Protein AF-A0A507SPJ8-F1 (afdb_monomer_lite)

Sequence (448 aa):
MILKEKIEFVKNKLLKPKVGVNFFTFVLSMFLAIINIVAIIGETIEPGSFAIQKQIRTQRDNEIIITFLWVTLTILVMWCLNSVANIMINKLFKHNFFRALRWAKIKAFTIFCFDWIVALSKKVNQIDTKELNIIRNLSSSKNLVLQGSKAIAFKYKDFYREPNDIDFIALKSTLEQFDVKKLEIEIDYEDEWSLKGHKSNLSIEILKSKLIPQKYVASVIRRDDEGFNVPNKHWMLAMKLHQLLTLYQLHKQGKNIEAKLNNNLIDLAFLLSKFNLWCSKKSLKYFMTLSVSNMFVSYALNSKLFDDFEEVDEFIAFLSQKVDKIGFIDELKSFFEISLQKILNEPLVVKLHKNINKIVENKEKIETLYTESSTADEKNIRGLKRLFSSEQELHNFENKHYLKEIQSLKNFNFINAFCFENTQNSIDIREILMWELIKNMEVSYENQ

Secondary structure (DSSP, 8-state):
--HHHHHHHIIIII--S-HHHHHHHHHHHHHHHHHHHHHHHHHHS--SS-TTSTTSS-HHHHHHHHHHHHHHHHHHHHHHHHHHHHHHHHHHHHH-HHHHHHHHHHHHHHTT-HHHHHHHH--S----HHHHHHHHHHHHHTTEEEEHHHHHHHH-TT-SS---EEEEEESSSSPPP--GGGGT-EEEEE-SS-EEEEETTEEEEEEEEEE--GGGEEEE--TTS--EEEE-HHHHHHHHHHHHHHHHHHHHTT---HHHHHHHHHHHHHHHHT-SS--HHHHHHHHHHHHHHHHHHHHHHT-PPP--GGGHHHHHHHHHHHHHHH-S-THHHHHIIIIIHHHHT-HHHHHHHHHHHHHHHTHHHHHHHHHHH---S---SSSSEEE-SSHHHHHHHHHHHHHHHHHHGGG-TTTTT-----BTTEEEHHHHHHHHHHHHHHHTTTT-

Foldseek 3Di:
DFPVVLLVCCVPPQADPCLVVLVVQLVVLVVVLVVLVVVLVVLPDDDPPPPDPVPPDDPVNSVVVNVVSVVSSVLSVLSNLLSVLSNQLNVQQLAFVLLNLVSVLSNCVSVVVVVSNCVSQDFQDDDDPLNVVLQLCCFVQWQKAWADVVLVCLQDRRDRHYDQETEIEHQALDTDDDDVVVSCWAWPDDFQQKTWTDDVSHTYIYGSLFYDFPVQWDWDDDVPDRTGIYGDLLLNLLVLLQVLLVLVVCVVVVHDCLVVLLVSLSSNSNSVSVDPDDDLVSSLLSNLLNLLSVLSVCLLVLHAGRQVLVCLVVSLVVSCVSSVVVRRNNNVNVCSVPRVNVSSPPPVNNLLRVLSNVCSVCSVVLLVLLVVLAPDPDQDPRHQKGFHPFLVSVVCSCVVPQVVLVVCQVVDPSLVSHDHDADSGMDGVSVVVSSSSSVSVVVVVVVD

Organism: NCBI:txid458208

Radius of gyration: 28.68 Å; chains: 1; bounding box: 82×52×76 Å

Structure (mmCIF, N/CA/C/O backbone):
data_AF-A0A507SPJ8-F1
#
_entry.id   AF-A0A507SPJ8-F1
#
loop_
_atom_site.group_PDB
_atom_site.id
_atom_site.type_symbol
_atom_site.label_atom_id
_atom_site.label_alt_id
_atom_site.label_comp_id
_atom_site.label_asym_id
_atom_site.label_entity_id
_atom_site.label_seq_id
_atom_site.pdbx_PDB_ins_code
_atom_site.Cartn_x
_atom_site.Cartn_y
_atom_site.Cartn_z
_atom_site.occupancy
_atom_site.B_iso_or_equiv
_atom_site.auth_seq_id
_atom_site.auth_comp_id
_atom_site.auth_asym_id
_atom_site.auth_atom_id
_atom_site.pdbx_PDB_model_num
ATOM 1 N N . MET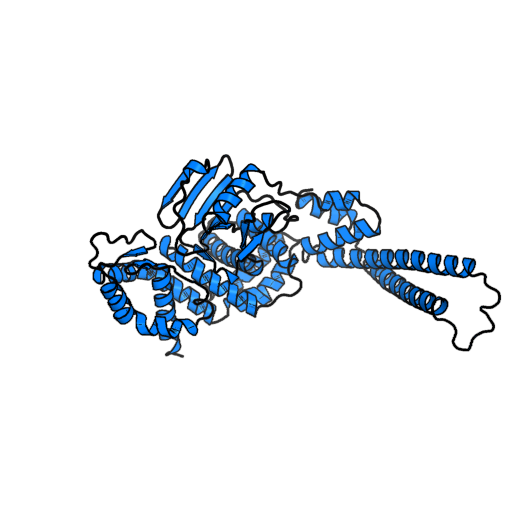 A 1 1 ? -2.658 2.578 -25.283 1.00 86.06 1 MET A N 1
ATOM 2 C CA . MET A 1 1 ? -2.569 1.128 -25.163 1.00 86.06 1 MET A CA 1
ATOM 3 C C . MET A 1 1 ? -2.989 0.737 -23.759 1.00 86.06 1 MET A C 1
ATOM 5 O O . MET A 1 1 ? -2.545 1.419 -22.833 1.00 86.06 1 MET A O 1
ATOM 9 N N . ILE A 1 2 ? -3.818 -0.291 -23.587 1.00 89.56 2 ILE A N 1
ATOM 10 C CA . ILE A 1 2 ? -4.058 -0.918 -22.270 1.00 89.56 2 ILE A CA 1
ATOM 11 C C . ILE A 1 2 ? -2.875 -1.821 -21.883 1.00 89.56 2 ILE A C 1
ATOM 13 O O . ILE A 1 2 ? -1.977 -2.039 -22.697 1.00 89.56 2 ILE A O 1
ATOM 17 N N . LEU A 1 3 ? -2.823 -2.338 -20.647 1.00 92.06 3 LEU A N 1
ATOM 18 C CA . LEU A 1 3 ? -1.673 -3.129 -20.177 1.00 92.06 3 LEU A CA 1
ATOM 19 C C . LEU A 1 3 ? -1.342 -4.311 -21.105 1.00 92.06 3 LEU A C 1
ATOM 21 O O . LEU A 1 3 ? -0.183 -4.463 -21.485 1.00 92.06 3 LEU A O 1
ATOM 25 N N . LYS A 1 4 ? -2.349 -5.095 -21.512 1.00 93.31 4 LYS A N 1
ATOM 26 C CA . LYS A 1 4 ? -2.171 -6.252 -22.406 1.00 93.31 4 LYS A CA 1
ATOM 27 C C . LYS A 1 4 ? -1.491 -5.861 -23.722 1.00 93.31 4 LYS A C 1
ATOM 29 O O . LYS A 1 4 ? -0.477 -6.444 -24.089 1.00 93.31 4 LYS A O 1
ATOM 34 N N . GLU A 1 5 ? -1.977 -4.801 -24.363 1.00 94.31 5 GLU A N 1
ATOM 35 C CA . GLU A 1 5 ? -1.398 -4.268 -25.601 1.00 94.31 5 GLU A CA 1
ATOM 36 C C . GLU A 1 5 ? 0.042 -3.778 -25.402 1.00 94.31 5 GLU A C 1
ATOM 38 O O . GLU A 1 5 ? 0.893 -3.988 -26.262 1.00 94.31 5 GLU A O 1
ATOM 43 N N . LYS A 1 6 ? 0.354 -3.148 -24.257 1.00 94.81 6 LYS A N 1
ATOM 44 C CA . LYS A 1 6 ? 1.733 -2.730 -23.945 1.00 94.81 6 LYS A CA 1
ATOM 45 C C . LYS A 1 6 ? 2.656 -3.941 -23.802 1.00 94.81 6 LYS A C 1
ATOM 47 O O . LYS A 1 6 ? 3.786 -3.893 -24.285 1.00 94.81 6 LYS A O 1
ATOM 52 N N . ILE A 1 7 ? 2.196 -5.006 -23.143 1.00 95.38 7 ILE A N 1
ATOM 53 C CA . ILE A 1 7 ? 2.960 -6.250 -22.973 1.00 95.38 7 ILE A CA 1
ATOM 54 C C . ILE A 1 7 ? 3.245 -6.876 -24.337 1.00 95.38 7 ILE A C 1
ATOM 56 O O . ILE A 1 7 ? 4.405 -7.150 -24.649 1.00 95.38 7 ILE A O 1
ATOM 60 N N . GLU A 1 8 ? 2.216 -7.042 -25.168 1.00 95.75 8 GLU A N 1
ATOM 61 C CA . GLU A 1 8 ? 2.344 -7.593 -26.521 1.00 95.75 8 GLU A CA 1
ATOM 62 C C . GLU A 1 8 ? 3.257 -6.734 -27.401 1.00 95.75 8 GLU A C 1
ATOM 64 O O . GLU A 1 8 ? 4.135 -7.265 -28.081 1.00 95.75 8 GLU A O 1
ATOM 69 N N . PHE A 1 9 ? 3.135 -5.405 -27.330 1.00 95.50 9 PHE A N 1
ATOM 70 C CA . PHE A 1 9 ? 4.003 -4.488 -28.063 1.00 95.50 9 PHE A CA 1
ATOM 71 C C . PHE A 1 9 ? 5.476 -4.679 -27.691 1.00 95.50 9 PHE A C 1
ATOM 73 O O . PHE A 1 9 ? 6.321 -4.870 -28.567 1.00 95.50 9 PHE A O 1
ATOM 80 N N . VAL A 1 10 ? 5.806 -4.656 -26.394 1.00 94.56 10 VAL A N 1
ATOM 81 C CA . VAL A 1 10 ? 7.193 -4.823 -25.935 1.00 94.56 10 VAL A CA 1
ATOM 82 C C . VAL A 1 10 ? 7.711 -6.214 -26.304 1.00 94.56 10 VAL A C 1
ATOM 84 O O . VAL A 1 10 ? 8.830 -6.323 -26.807 1.00 94.56 10 VAL A O 1
ATOM 87 N N . LYS A 1 11 ? 6.892 -7.258 -26.125 1.00 93.75 11 LYS A N 1
ATOM 88 C CA . LYS A 1 11 ? 7.235 -8.644 -26.468 1.00 93.75 11 LYS A CA 1
ATOM 89 C C . LYS A 1 11 ? 7.557 -8.803 -27.955 1.00 93.75 11 LYS A C 1
ATOM 91 O O . LYS A 1 11 ? 8.573 -9.401 -28.286 1.00 93.75 11 LYS A O 1
ATOM 96 N N . ASN A 1 12 ? 6.731 -8.239 -28.833 1.00 92.44 12 ASN A N 1
ATOM 97 C CA . ASN A 1 12 ? 6.831 -8.460 -30.277 1.00 92.44 12 ASN A CA 1
ATOM 98 C C . ASN A 1 12 ? 7.827 -7.514 -30.964 1.00 92.44 12 ASN A C 1
ATOM 100 O O . ASN A 1 12 ? 8.450 -7.892 -31.952 1.00 92.44 12 ASN A O 1
ATOM 104 N N . LYS A 1 13 ? 7.969 -6.272 -30.481 1.00 90.75 13 LYS A N 1
ATOM 105 C CA . LYS A 1 13 ? 8.785 -5.239 -31.147 1.00 90.75 13 LYS A CA 1
ATOM 106 C C . LYS A 1 13 ? 10.133 -4.992 -30.479 1.00 90.75 13 LYS A C 1
ATOM 108 O O . LYS A 1 13 ? 11.077 -4.578 -31.153 1.00 90.75 13 LYS A O 1
ATOM 113 N N . LEU A 1 14 ? 10.242 -5.181 -29.161 1.00 90.25 14 LEU A N 1
ATOM 114 C CA . LEU A 1 14 ? 11.405 -4.713 -28.400 1.00 90.25 14 LEU A CA 1
ATOM 115 C C . LEU A 1 14 ? 12.231 -5.828 -27.768 1.00 90.25 14 LEU A C 1
ATOM 117 O O . LEU A 1 14 ? 13.440 -5.629 -27.622 1.00 90.25 14 LEU A O 1
ATOM 121 N N . LEU A 1 15 ? 11.612 -6.955 -27.420 1.00 87.44 15 LEU A N 1
ATOM 122 C CA . LEU A 1 15 ? 12.297 -8.127 -26.891 1.00 87.44 15 LEU A CA 1
ATOM 123 C C . LEU A 1 15 ? 13.154 -8.754 -28.001 1.00 87.44 15 LEU A C 1
ATOM 125 O O . LEU A 1 15 ? 12.671 -9.010 -29.102 1.00 87.44 15 LEU A O 1
ATOM 129 N N . LYS A 1 16 ? 14.447 -8.960 -27.739 1.00 79.56 16 LYS A N 1
ATOM 130 C CA . LYS A 1 16 ? 15.393 -9.498 -28.729 1.00 79.56 16 LYS A CA 1
ATOM 131 C C . LYS A 1 16 ? 16.274 -10.559 -28.065 1.00 79.56 16 LYS A C 1
ATOM 133 O O . LYS A 1 16 ? 17.022 -10.198 -27.160 1.00 79.56 16 LYS A O 1
ATOM 138 N N . PRO A 1 17 ? 16.271 -11.818 -28.541 1.00 65.38 17 PRO A N 1
ATOM 139 C CA . PRO A 1 17 ? 16.929 -12.933 -27.852 1.00 65.38 17 PRO A CA 1
ATOM 140 C C . PRO A 1 17 ? 18.465 -12.849 -27.847 1.00 65.38 17 PRO A C 1
ATOM 142 O O . PRO A 1 17 ? 19.113 -13.407 -26.967 1.00 65.38 17 PRO A O 1
ATOM 145 N N . LYS A 1 18 ? 19.081 -12.125 -28.792 1.00 70.81 18 LYS A N 1
ATOM 146 C CA . LYS A 1 18 ? 20.546 -12.004 -28.899 1.00 70.81 18 LYS A CA 1
ATOM 147 C C . LYS A 1 18 ? 21.103 -10.929 -27.952 1.00 70.81 18 LYS A C 1
ATOM 149 O O . LYS A 1 18 ? 21.494 -9.846 -28.387 1.00 70.81 18 LYS A O 1
ATOM 154 N N . VAL A 1 19 ? 21.137 -11.214 -26.649 1.00 74.81 19 VAL A N 1
ATOM 155 C CA . VAL A 1 19 ? 21.650 -10.281 -25.621 1.00 74.81 19 VAL A CA 1
ATOM 156 C C . VAL A 1 19 ? 23.159 -10.028 -25.771 1.00 74.81 19 VAL A C 1
ATOM 158 O O . VAL A 1 19 ? 23.591 -8.893 -25.593 1.00 74.81 19 VAL A O 1
ATOM 161 N N . GLY A 1 20 ? 23.943 -11.032 -26.190 1.00 83.94 20 GLY A N 1
ATOM 162 C CA . GLY A 1 20 ? 25.406 -10.923 -26.320 1.00 83.94 20 GLY A CA 1
ATOM 163 C C . GLY A 1 20 ? 25.875 -9.821 -27.277 1.00 83.94 20 GLY A C 1
ATOM 164 O O . GLY A 1 20 ? 26.785 -9.068 -26.947 1.00 83.94 20 GLY A O 1
ATOM 165 N N . VAL A 1 21 ? 25.189 -9.643 -28.413 1.00 85.81 21 VAL A N 1
ATOM 166 C CA . VAL A 1 21 ? 25.492 -8.553 -29.359 1.00 85.81 21 VAL A CA 1
ATOM 167 C C . VAL A 1 21 ? 25.260 -7.190 -28.710 1.00 85.81 21 VAL A C 1
ATOM 169 O O . VAL A 1 21 ? 26.090 -6.302 -28.848 1.00 85.81 21 VAL A O 1
ATOM 172 N N . ASN A 1 22 ? 24.170 -7.033 -27.951 1.00 86.38 22 ASN A N 1
ATOM 173 C CA . ASN A 1 22 ? 23.877 -5.770 -27.270 1.00 86.38 22 ASN A CA 1
ATOM 174 C C . ASN A 1 22 ? 24.891 -5.461 -26.158 1.00 86.38 22 ASN A C 1
ATOM 176 O O . ASN A 1 22 ? 25.166 -4.296 -25.889 1.00 86.38 22 ASN A O 1
ATOM 180 N N . PHE A 1 23 ? 25.450 -6.487 -25.509 1.00 90.50 23 PHE A N 1
ATOM 181 C CA . PHE A 1 23 ? 26.514 -6.299 -24.525 1.00 90.50 23 PHE A CA 1
ATOM 182 C C . PHE A 1 23 ? 27.815 -5.840 -25.191 1.00 90.50 23 PHE A C 1
ATOM 184 O O . PHE A 1 23 ? 28.421 -4.871 -24.745 1.00 90.50 23 PHE A O 1
ATOM 191 N N . PHE A 1 24 ? 28.198 -6.465 -26.308 1.00 92.88 24 PHE A N 1
ATOM 192 C CA . PHE A 1 24 ? 29.350 -6.024 -27.092 1.00 92.88 24 PHE A CA 1
ATOM 193 C C . PHE A 1 24 ? 29.188 -4.579 -27.589 1.00 92.88 24 PHE A C 1
ATOM 195 O O . PHE A 1 24 ? 30.085 -3.762 -27.393 1.00 92.88 24 PHE A O 1
ATOM 202 N N . THR A 1 25 ? 28.031 -4.223 -28.165 1.00 91.19 25 THR A N 1
ATOM 203 C CA . THR A 1 25 ? 27.786 -2.850 -28.640 1.00 91.19 25 THR A CA 1
ATOM 204 C C . THR A 1 25 ? 27.758 -1.837 -27.500 1.00 91.19 25 THR A C 1
ATOM 206 O O . THR A 1 25 ? 28.208 -0.707 -27.680 1.00 91.19 25 THR A O 1
ATOM 209 N N . PHE A 1 26 ? 27.276 -2.224 -26.317 1.00 93.38 26 PHE A N 1
ATOM 210 C CA . PHE A 1 26 ? 27.367 -1.401 -25.113 1.00 93.38 26 PHE A CA 1
ATOM 211 C C . PHE A 1 26 ? 28.826 -1.110 -24.734 1.00 93.38 26 PHE A C 1
ATOM 213 O O . PHE A 1 26 ? 29.193 0.056 -24.615 1.00 93.38 26 PHE A O 1
ATOM 220 N N . VAL A 1 27 ? 29.666 -2.143 -24.610 1.00 95.00 27 VAL A N 1
ATOM 221 C CA . VAL A 1 27 ? 31.086 -1.977 -24.255 1.00 95.00 27 VAL A CA 1
ATOM 222 C C . VAL A 1 27 ? 31.818 -1.138 -25.305 1.00 95.00 27 VAL A C 1
ATOM 224 O O . VAL A 1 27 ? 32.526 -0.196 -24.955 1.00 95.00 27 VAL A O 1
ATOM 227 N N . LEU A 1 28 ? 31.597 -1.424 -26.591 1.00 96.12 28 LEU A N 1
ATOM 228 C CA . LEU A 1 28 ? 32.230 -0.700 -27.693 1.00 96.12 28 LEU A CA 1
ATOM 229 C C . LEU A 1 28 ? 31.824 0.781 -27.723 1.00 96.12 28 LEU A C 1
ATOM 231 O O . LEU A 1 28 ? 32.686 1.652 -27.799 1.00 96.12 28 LEU A O 1
ATOM 235 N N . SER A 1 29 ? 30.525 1.081 -27.637 1.00 95.00 29 SER A N 1
ATOM 236 C CA . SER A 1 29 ? 30.037 2.469 -27.647 1.00 95.00 29 SER A CA 1
ATOM 237 C C . SER A 1 29 ? 30.519 3.265 -26.435 1.00 95.00 29 SER A C 1
ATOM 239 O O . SER A 1 29 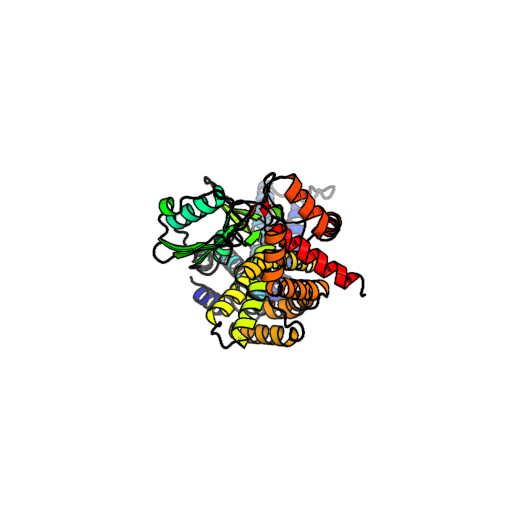? 30.878 4.432 -26.580 1.00 95.00 29 SER A O 1
ATOM 241 N N . MET A 1 30 ? 30.597 2.638 -25.257 1.00 95.31 30 MET A N 1
ATOM 242 C CA . MET A 1 30 ? 31.160 3.259 -24.057 1.00 95.31 30 MET A CA 1
ATOM 243 C C . MET A 1 30 ? 32.654 3.560 -24.222 1.00 95.31 30 MET A C 1
ATOM 245 O O . MET A 1 30 ? 33.086 4.668 -23.918 1.00 95.31 30 MET A O 1
ATOM 249 N N . PHE A 1 31 ? 33.432 2.608 -24.742 1.00 96.44 31 PHE A N 1
ATOM 250 C CA . PHE A 1 31 ? 34.858 2.798 -25.006 1.00 96.44 31 PHE A CA 1
ATOM 251 C C . PHE A 1 31 ? 35.112 3.953 -25.985 1.00 96.44 31 PHE A C 1
ATOM 253 O O . PHE A 1 31 ? 35.908 4.847 -25.701 1.00 96.44 31 PHE A O 1
ATOM 260 N N . LEU A 1 32 ? 34.373 3.991 -27.098 1.00 96.62 32 LEU A N 1
ATOM 261 C CA . LEU A 1 32 ? 34.462 5.078 -28.074 1.00 96.62 32 LEU A CA 1
ATOM 262 C C . LEU A 1 32 ? 34.043 6.429 -27.477 1.00 96.62 32 LEU A C 1
ATOM 264 O O . LEU A 1 32 ? 34.660 7.444 -27.793 1.00 96.62 32 LEU A O 1
ATOM 268 N N . ALA A 1 33 ? 33.030 6.460 -26.604 1.00 94.50 33 ALA A N 1
ATOM 269 C CA . ALA A 1 33 ? 32.606 7.688 -25.931 1.00 94.50 33 ALA A CA 1
ATOM 270 C C . ALA A 1 33 ? 33.704 8.239 -25.011 1.00 94.50 33 ALA A C 1
ATOM 272 O O . ALA A 1 33 ? 33.942 9.443 -25.003 1.00 94.50 33 ALA A O 1
ATOM 273 N N . ILE A 1 34 ? 34.413 7.366 -24.287 1.00 94.81 34 ILE A N 1
ATOM 274 C CA . ILE A 1 34 ? 35.549 7.757 -23.439 1.00 94.81 34 ILE A CA 1
ATOM 275 C C . ILE A 1 34 ? 36.676 8.351 -24.291 1.00 94.81 34 ILE A C 1
ATOM 277 O O . ILE A 1 34 ? 37.163 9.432 -23.968 1.00 94.81 34 ILE A O 1
ATOM 281 N N . ILE A 1 35 ? 37.046 7.704 -25.403 1.00 95.31 35 ILE A N 1
ATOM 282 C CA . ILE A 1 35 ? 38.045 8.250 -26.340 1.00 95.31 35 ILE A CA 1
ATOM 283 C C . ILE A 1 35 ? 37.611 9.628 -26.850 1.00 95.31 35 ILE A C 1
ATOM 285 O O . ILE A 1 35 ? 38.421 10.550 -26.902 1.00 95.31 35 ILE A O 1
ATOM 289 N N . ASN A 1 36 ? 36.331 9.787 -27.197 1.00 93.25 36 ASN A N 1
ATOM 290 C CA . ASN A 1 36 ? 35.802 11.051 -27.696 1.00 93.25 36 ASN A CA 1
ATOM 291 C C . ASN A 1 36 ? 35.869 12.166 -26.635 1.00 93.25 36 ASN A C 1
ATOM 293 O O . ASN A 1 36 ? 36.301 13.271 -26.944 1.00 93.25 36 ASN A O 1
ATOM 297 N N . ILE A 1 37 ? 35.546 11.863 -25.372 1.00 93.19 37 ILE A N 1
ATOM 298 C CA . ILE A 1 37 ? 35.702 12.802 -24.248 1.00 93.19 37 ILE A CA 1
ATOM 299 C C . ILE A 1 37 ? 37.170 13.214 -24.080 1.00 93.19 37 ILE A C 1
ATOM 301 O O . ILE A 1 37 ? 37.451 14.400 -23.932 1.00 93.19 37 ILE A O 1
ATOM 305 N N . VAL A 1 38 ? 38.110 12.265 -24.142 1.00 92.56 38 VAL A N 1
ATOM 306 C CA . VAL A 1 38 ? 39.551 12.566 -24.066 1.00 92.56 38 VAL A CA 1
ATOM 307 C C . VAL A 1 38 ? 39.986 13.474 -25.220 1.00 92.56 38 VAL A C 1
ATOM 309 O O . VAL A 1 38 ? 40.732 14.422 -24.991 1.00 92.56 38 VAL A O 1
ATOM 312 N N . ALA A 1 39 ? 39.483 13.243 -26.436 1.00 89.12 39 ALA A N 1
ATOM 313 C CA . ALA A 1 39 ? 39.755 14.105 -27.585 1.00 89.12 39 ALA A CA 1
ATOM 314 C C . ALA A 1 39 ? 39.199 15.529 -27.396 1.00 89.12 39 ALA A C 1
ATOM 316 O O . ALA A 1 39 ? 39.906 16.495 -27.665 1.00 89.12 39 ALA A O 1
ATOM 317 N N . ILE A 1 40 ? 37.975 15.673 -26.870 1.00 88.44 40 ILE A N 1
ATOM 318 C CA . ILE A 1 40 ? 37.393 16.986 -26.535 1.00 88.44 40 ILE A CA 1
ATOM 319 C C . ILE A 1 40 ? 38.270 17.711 -25.507 1.00 88.44 40 ILE A C 1
ATOM 321 O O . ILE A 1 40 ? 38.571 18.891 -25.678 1.00 88.44 40 ILE A O 1
ATOM 325 N N . ILE A 1 41 ? 38.708 17.015 -24.454 1.00 86.06 41 ILE A N 1
ATOM 326 C CA . ILE A 1 41 ? 39.592 17.581 -23.426 1.00 86.06 41 ILE A CA 1
ATOM 327 C C . ILE A 1 41 ? 40.924 18.028 -24.048 1.00 86.06 41 ILE A C 1
ATOM 329 O O . ILE A 1 41 ? 41.371 19.143 -23.795 1.00 86.06 41 ILE A O 1
ATOM 333 N N . GLY A 1 42 ? 41.527 17.202 -24.907 1.00 83.81 42 GLY A N 1
ATOM 334 C CA . GLY A 1 42 ? 42.784 17.524 -25.587 1.00 83.81 42 GLY A CA 1
ATOM 335 C C . GLY A 1 42 ? 42.705 18.762 -26.487 1.00 83.81 42 GLY A C 1
ATOM 336 O O . GLY A 1 42 ? 43.648 19.544 -26.527 1.00 83.81 42 GLY A O 1
ATOM 337 N N . GLU A 1 43 ? 41.576 18.976 -27.165 1.00 78.50 43 GLU A N 1
ATOM 338 C CA . GLU A 1 43 ? 41.356 20.153 -28.023 1.00 78.50 43 GLU A CA 1
ATOM 339 C C . GLU A 1 43 ? 40.958 21.419 -27.228 1.00 78.50 43 GLU A C 1
ATOM 341 O O . GLU A 1 43 ? 41.139 22.540 -27.712 1.00 78.50 43 GLU A O 1
ATOM 346 N N . THR A 1 44 ? 40.437 21.265 -26.001 1.00 75.44 44 THR A N 1
ATOM 347 C CA . THR A 1 44 ? 39.952 22.379 -25.157 1.00 75.44 44 THR A CA 1
ATOM 348 C C . THR A 1 44 ? 40.957 22.876 -24.121 1.00 75.44 44 THR A C 1
ATOM 350 O O . THR A 1 44 ? 40.892 24.046 -23.746 1.00 75.44 44 THR A O 1
ATOM 353 N N . ILE A 1 45 ? 41.899 22.043 -23.672 1.00 73.06 45 ILE A N 1
ATOM 354 C CA . ILE A 1 45 ? 42.995 22.493 -22.807 1.00 73.06 45 ILE A CA 1
ATOM 355 C C . ILE A 1 45 ? 43.943 23.382 -23.630 1.00 73.06 45 ILE A C 1
ATOM 357 O O . ILE A 1 45 ? 44.440 22.989 -24.688 1.00 73.06 45 ILE A O 1
ATOM 361 N N . GLU A 1 46 ? 44.209 24.600 -23.150 1.00 57.31 46 GLU A N 1
ATOM 362 C CA . GLU A 1 46 ? 45.278 25.427 -23.711 1.00 57.31 46 GLU A CA 1
ATOM 363 C C . GLU A 1 46 ? 46.626 24.736 -23.478 1.00 57.31 46 GLU A C 1
ATOM 365 O O . GLU A 1 46 ? 46.920 24.339 -22.347 1.00 57.31 46 GLU A O 1
ATOM 370 N N . PRO A 1 47 ? 47.460 24.563 -24.517 1.00 53.75 47 PRO A N 1
ATOM 371 C CA . PRO A 1 47 ? 48.739 23.905 -24.345 1.00 53.75 47 PRO A CA 1
ATOM 372 C C . PRO A 1 47 ? 49.644 24.788 -23.485 1.00 53.75 47 PRO A C 1
ATOM 374 O O . PRO A 1 47 ? 50.281 25.720 -23.972 1.00 53.75 47 PRO A O 1
ATOM 377 N N . GLY A 1 48 ? 49.765 24.442 -22.205 1.00 48.88 48 GLY A N 1
ATOM 378 C CA . GLY A 1 48 ? 51.003 24.684 -21.482 1.00 48.88 48 GLY A CA 1
ATOM 379 C C . GLY A 1 48 ? 52.139 24.020 -22.268 1.00 48.88 48 GLY A C 1
ATOM 380 O O . GLY A 1 48 ? 52.125 22.810 -22.474 1.00 48.88 48 GLY A O 1
ATOM 381 N N . SER A 1 49 ? 53.049 24.845 -22.789 1.00 46.12 49 SER A N 1
ATOM 382 C CA . SER A 1 49 ? 54.348 24.513 -23.407 1.00 46.12 49 SER A CA 1
ATOM 383 C C . SER A 1 49 ? 54.435 23.560 -24.620 1.00 46.12 49 SER A C 1
ATOM 385 O O . SER A 1 49 ? 55.535 23.393 -25.140 1.00 46.12 49 SER A O 1
ATOM 387 N N . PHE A 1 50 ? 53.342 23.042 -25.194 1.00 47.69 50 PHE A N 1
ATOM 388 C CA . PHE A 1 50 ? 53.356 22.368 -26.515 1.00 47.69 50 PHE A CA 1
ATOM 389 C C . PHE A 1 50 ? 52.878 23.303 -27.645 1.00 47.69 50 PHE A C 1
ATOM 391 O O . PHE A 1 50 ? 51.883 23.065 -28.327 1.00 47.69 50 PHE A O 1
ATOM 398 N N . ALA A 1 51 ? 53.589 24.417 -27.828 1.00 47.97 51 ALA A N 1
ATOM 399 C CA . ALA A 1 51 ? 53.162 25.555 -28.651 1.00 47.97 51 ALA A CA 1
ATOM 400 C C . ALA A 1 51 ? 53.485 25.468 -30.161 1.00 47.97 51 ALA A C 1
ATOM 402 O O . ALA A 1 51 ? 53.329 26.464 -30.858 1.00 47.97 51 ALA A O 1
ATOM 403 N N . ILE A 1 52 ? 53.910 24.321 -30.704 1.00 48.28 52 ILE A N 1
ATOM 404 C CA . ILE A 1 52 ? 54.376 24.270 -32.110 1.00 48.28 52 ILE A CA 1
ATOM 405 C C . ILE A 1 52 ? 53.287 23.802 -33.099 1.00 48.28 52 ILE A C 1
ATOM 407 O O . ILE A 1 52 ? 53.345 24.146 -34.274 1.00 48.28 52 ILE A O 1
ATOM 411 N N . GLN A 1 53 ? 52.229 23.105 -32.662 1.00 49.22 53 GLN A N 1
ATOM 412 C CA . GLN A 1 53 ? 51.189 22.609 -33.590 1.00 49.22 53 GLN A CA 1
ATOM 413 C C . GLN A 1 53 ? 49.916 23.464 -33.685 1.00 49.22 53 GLN A C 1
ATOM 415 O O . GLN A 1 53 ? 49.170 23.326 -34.654 1.00 49.22 53 GLN A O 1
ATOM 420 N N . LYS A 1 54 ? 49.660 24.386 -32.745 1.00 50.56 54 LYS A N 1
ATOM 421 C CA . LYS A 1 54 ? 48.431 25.211 -32.762 1.00 50.56 54 LYS A CA 1
ATOM 422 C C . LYS A 1 54 ? 48.537 26.457 -33.659 1.00 50.56 54 LYS A C 1
ATOM 424 O O . LYS A 1 54 ? 47.537 27.124 -33.885 1.00 50.56 54 LYS A O 1
ATOM 429 N N . GLN A 1 55 ? 49.719 26.741 -34.215 1.00 48.16 55 GLN A N 1
ATOM 430 C CA . GLN A 1 55 ? 50.004 27.956 -34.994 1.00 48.16 55 GLN A CA 1
ATOM 431 C C . GLN A 1 55 ? 49.496 27.929 -36.452 1.00 48.16 55 GLN A C 1
ATOM 433 O O . GLN A 1 55 ? 49.606 28.935 -37.143 1.00 48.16 55 GLN A O 1
ATOM 438 N N . ILE A 1 56 ? 48.929 26.806 -36.921 1.00 51.97 56 ILE A N 1
ATOM 439 C CA . ILE A 1 56 ? 48.493 26.618 -38.324 1.00 51.97 56 ILE A CA 1
ATOM 440 C C . ILE A 1 56 ? 46.964 26.444 -38.460 1.00 51.97 56 ILE A C 1
ATOM 442 O O . ILE A 1 56 ? 46.426 26.578 -39.557 1.00 51.97 56 ILE A O 1
ATOM 446 N N . ARG A 1 57 ? 46.222 26.193 -37.370 1.00 55.91 57 ARG A N 1
ATOM 447 C CA . ARG A 1 57 ? 44.754 26.049 -37.424 1.00 55.91 57 ARG A CA 1
ATOM 448 C C . ARG A 1 57 ? 44.062 27.372 -37.132 1.00 55.91 57 ARG A C 1
ATOM 450 O O . ARG A 1 57 ? 44.303 27.983 -36.093 1.00 55.91 57 ARG A O 1
ATOM 457 N N . THR A 1 58 ? 43.169 27.792 -38.027 1.00 58.47 58 THR A N 1
ATOM 458 C CA . THR A 1 58 ? 42.328 28.962 -37.768 1.00 58.47 58 THR A CA 1
ATOM 459 C C . THR A 1 58 ? 41.355 28.660 -36.627 1.00 58.47 58 THR A C 1
ATOM 461 O O . THR A 1 58 ? 40.936 27.518 -36.435 1.00 58.47 58 THR A O 1
ATOM 464 N N . GLN A 1 59 ? 40.970 29.680 -35.856 1.00 64.31 59 GLN A N 1
ATOM 465 C CA . GLN A 1 59 ? 40.005 29.545 -34.755 1.00 64.31 59 GLN A CA 1
ATOM 466 C C . GLN A 1 59 ? 38.704 28.842 -35.198 1.00 64.31 59 GLN A C 1
ATOM 468 O O . GLN A 1 59 ? 38.171 28.002 -34.476 1.00 64.31 59 GLN A O 1
ATOM 473 N N . ARG A 1 60 ? 38.265 29.109 -36.435 1.00 64.94 60 ARG A N 1
ATOM 474 C CA . ARG A 1 60 ? 37.086 28.506 -37.066 1.00 64.94 60 ARG A CA 1
ATOM 475 C C . ARG A 1 60 ? 37.206 26.987 -37.255 1.00 64.94 60 ARG A C 1
ATOM 477 O O . ARG A 1 60 ? 36.220 26.279 -37.074 1.00 64.94 60 ARG A O 1
ATOM 484 N N . ASP A 1 61 ? 38.392 26.474 -37.582 1.00 73.44 61 ASP A N 1
ATOM 485 C CA . ASP A 1 61 ? 38.609 25.032 -37.774 1.00 73.44 61 ASP A CA 1
ATOM 486 C C . ASP A 1 61 ? 38.516 24.272 -36.444 1.00 73.44 61 ASP A C 1
ATOM 488 O O . ASP A 1 61 ? 37.928 23.191 -36.380 1.00 73.44 61 ASP A O 1
ATOM 492 N N . ASN A 1 62 ? 39.029 24.864 -35.361 1.00 74.75 62 ASN A N 1
ATOM 493 C CA . ASN A 1 62 ? 38.933 24.283 -34.019 1.00 74.75 62 ASN A CA 1
ATOM 494 C C . ASN A 1 62 ? 37.475 24.235 -33.527 1.00 74.75 62 ASN A C 1
ATOM 496 O O . ASN A 1 62 ? 37.048 23.226 -32.968 1.00 74.75 62 ASN A O 1
ATOM 500 N N . GLU A 1 63 ? 36.684 25.281 -33.786 1.00 79.69 63 GLU A N 1
ATOM 501 C CA . GLU A 1 63 ? 35.252 25.316 -33.449 1.00 79.69 63 GLU A CA 1
ATOM 502 C C . GLU A 1 63 ? 34.451 24.229 -34.189 1.00 79.69 63 GLU A C 1
ATOM 504 O O . GLU A 1 63 ? 33.599 23.562 -33.590 1.00 79.69 63 GLU A O 1
ATOM 509 N N . ILE A 1 64 ? 34.755 23.991 -35.471 1.00 86.00 64 ILE A N 1
ATOM 510 C CA . ILE A 1 64 ? 34.129 22.925 -36.269 1.00 86.00 64 ILE A CA 1
ATOM 511 C C . ILE A 1 64 ? 34.488 21.541 -35.714 1.00 86.00 64 ILE A C 1
ATOM 513 O O . ILE A 1 64 ? 33.597 20.705 -35.543 1.00 86.00 64 ILE A O 1
ATOM 517 N N . ILE A 1 65 ? 35.764 21.296 -35.395 1.00 86.50 65 ILE A N 1
ATOM 518 C CA . ILE A 1 65 ? 36.231 20.013 -34.843 1.00 86.50 65 ILE A CA 1
ATOM 519 C C . ILE A 1 65 ? 35.568 19.733 -33.494 1.00 86.50 65 ILE A C 1
ATOM 521 O O . ILE A 1 65 ? 35.018 18.649 -33.293 1.00 86.50 65 ILE A O 1
ATOM 525 N N . ILE A 1 66 ? 35.551 20.715 -32.589 1.00 86.81 66 ILE A N 1
ATOM 526 C CA . ILE A 1 66 ? 34.911 20.581 -31.275 1.00 86.81 66 ILE A CA 1
ATOM 527 C C . ILE A 1 66 ? 33.412 20.300 -31.436 1.00 86.81 66 ILE A C 1
ATOM 529 O O . ILE A 1 66 ? 32.879 19.397 -30.788 1.00 86.81 66 ILE A O 1
ATOM 533 N N . THR A 1 67 ? 32.731 21.009 -32.341 1.00 90.19 67 THR A N 1
ATOM 534 C CA . THR A 1 67 ? 31.309 20.770 -32.633 1.00 90.19 67 THR A CA 1
ATOM 535 C C . THR A 1 67 ? 31.076 19.347 -33.145 1.00 90.19 67 THR A C 1
ATOM 537 O O . THR A 1 67 ? 30.177 18.654 -32.666 1.00 90.19 67 THR A O 1
ATOM 540 N N . PHE A 1 68 ? 31.908 18.871 -34.075 1.00 93.44 68 PHE A N 1
ATOM 541 C CA . PHE A 1 68 ? 31.827 17.508 -34.598 1.00 93.44 68 PHE A CA 1
ATOM 542 C C . PHE A 1 68 ? 32.043 16.450 -33.506 1.00 93.44 68 PHE A C 1
ATOM 544 O O . PHE A 1 68 ? 31.318 15.449 -33.462 1.00 93.44 68 PHE A O 1
ATOM 551 N N . LEU A 1 69 ? 32.996 16.673 -32.597 1.00 93.00 69 LEU A N 1
ATOM 552 C CA . LEU A 1 69 ? 33.233 15.786 -31.460 1.00 93.00 69 LEU A CA 1
ATOM 553 C C . LEU A 1 69 ? 32.010 15.728 -30.537 1.00 93.00 69 LEU A C 1
ATOM 555 O O . LEU A 1 69 ? 31.559 14.633 -30.211 1.00 93.00 69 LEU A O 1
ATOM 559 N N . TRP A 1 70 ? 31.384 16.863 -30.212 1.00 94.06 70 TRP A N 1
ATOM 560 C CA . TRP A 1 70 ? 30.148 16.887 -29.417 1.00 94.06 70 TRP A CA 1
ATOM 561 C C . TRP A 1 70 ? 28.976 16.155 -30.083 1.00 94.06 70 TRP A C 1
ATOM 563 O O . TRP A 1 70 ? 28.250 15.405 -29.417 1.00 94.06 70 TRP A O 1
ATOM 573 N N . VAL A 1 71 ? 28.795 16.321 -31.397 1.00 95.62 71 VAL A N 1
ATOM 574 C CA . VAL A 1 71 ? 27.777 15.571 -32.156 1.00 95.62 71 VAL A CA 1
ATOM 575 C C . VAL A 1 71 ? 28.077 14.073 -32.106 1.00 95.62 71 VAL A C 1
ATOM 577 O O . VAL A 1 71 ? 27.190 13.270 -31.809 1.00 95.62 71 VAL A O 1
ATOM 580 N N . THR A 1 72 ? 29.336 13.690 -32.325 1.00 95.50 72 THR A N 1
ATOM 581 C CA . THR A 1 72 ? 29.775 12.290 -32.274 1.00 95.50 72 THR A CA 1
ATOM 582 C C . THR A 1 72 ? 29.555 11.689 -30.886 1.00 95.50 72 THR A C 1
ATOM 584 O O . THR A 1 72 ? 28.992 10.601 -30.772 1.00 95.50 72 THR A O 1
ATOM 587 N N . LEU A 1 73 ? 29.917 12.408 -29.821 1.00 95.62 73 LEU A N 1
ATOM 588 C CA . LEU A 1 73 ? 29.679 11.989 -28.443 1.00 95.62 73 LEU A CA 1
ATOM 589 C C . LEU A 1 73 ? 28.187 11.771 -28.177 1.00 95.62 73 LEU A C 1
ATOM 591 O O . LEU A 1 73 ? 27.810 10.761 -27.585 1.00 95.62 73 LEU A O 1
ATOM 595 N N . THR A 1 74 ? 27.328 12.665 -28.670 1.00 94.44 74 THR A N 1
ATOM 596 C CA . THR A 1 74 ? 25.870 12.528 -28.540 1.00 94.44 74 THR A CA 1
ATOM 597 C C . THR A 1 74 ? 25.371 11.240 -29.201 1.00 94.44 74 THR A C 1
ATOM 599 O O . THR A 1 74 ? 24.608 10.488 -28.591 1.00 94.44 74 THR A O 1
ATOM 602 N N . ILE A 1 75 ? 25.843 10.930 -30.414 1.00 95.06 75 ILE A N 1
ATOM 603 C CA . ILE A 1 75 ? 25.504 9.685 -31.123 1.00 95.06 75 ILE A CA 1
ATOM 604 C C . ILE A 1 75 ? 25.991 8.459 -30.336 1.00 95.06 75 ILE A C 1
ATOM 606 O O . ILE A 1 75 ? 25.234 7.501 -30.160 1.00 95.06 75 ILE A O 1
ATOM 610 N N . LEU A 1 76 ? 27.223 8.490 -29.818 1.00 95.75 76 LEU A N 1
ATOM 611 C CA . LEU A 1 76 ? 27.801 7.397 -29.031 1.00 95.75 76 LEU A CA 1
ATOM 612 C C . LEU A 1 76 ? 27.028 7.154 -27.728 1.00 95.75 76 LEU A C 1
ATOM 614 O O . LEU A 1 76 ? 26.737 6.005 -27.391 1.00 95.75 76 LEU A O 1
ATOM 618 N N . VAL A 1 77 ? 26.623 8.217 -27.030 1.00 94.81 77 VAL A N 1
ATOM 619 C CA . VAL A 1 77 ? 25.781 8.127 -25.828 1.00 94.81 77 VAL A CA 1
ATOM 620 C C . VAL A 1 77 ? 24.414 7.534 -26.167 1.00 94.81 77 VAL A C 1
ATOM 622 O O . VAL A 1 77 ? 23.955 6.626 -25.473 1.00 94.81 77 VAL A O 1
ATOM 625 N N . MET A 1 78 ? 23.776 7.973 -27.255 1.00 95.19 78 MET A N 1
ATOM 626 C CA . MET A 1 78 ? 22.491 7.420 -27.702 1.00 95.19 78 MET A CA 1
ATOM 627 C C . MET A 1 78 ? 22.604 5.936 -28.073 1.00 95.19 78 MET A C 1
ATOM 629 O O . MET A 1 78 ? 21.731 5.137 -27.719 1.00 95.19 78 MET A O 1
ATOM 633 N N . TRP A 1 79 ? 23.705 5.535 -28.714 1.00 94.81 79 TRP A N 1
ATOM 634 C CA . TRP A 1 79 ? 23.987 4.136 -29.030 1.00 94.81 79 TRP A CA 1
ATOM 635 C C . TRP A 1 79 ? 24.219 3.287 -27.770 1.00 94.81 79 TRP A C 1
ATOM 637 O O . TRP A 1 79 ? 23.661 2.186 -27.648 1.00 94.81 79 TRP A O 1
ATOM 647 N N . CYS A 1 80 ? 24.966 3.817 -26.801 1.00 94.88 80 CYS A N 1
ATOM 648 C CA . CYS A 1 80 ? 25.177 3.192 -25.499 1.00 94.88 80 CYS A CA 1
ATOM 649 C C . CYS A 1 80 ? 23.844 2.991 -24.764 1.00 94.88 80 CYS A C 1
ATOM 651 O O . CYS A 1 80 ? 23.494 1.862 -24.409 1.00 94.88 80 CYS A O 1
ATOM 653 N N . LEU A 1 81 ? 23.033 4.047 -24.639 1.00 95.25 81 LEU A N 1
ATOM 654 C CA . LEU A 1 81 ? 21.714 3.992 -24.005 1.00 95.25 81 LEU A CA 1
ATOM 655 C C . LEU A 1 81 ? 20.771 3.004 -24.700 1.00 95.25 81 LEU A C 1
ATOM 657 O O . LEU A 1 81 ? 20.056 2.268 -24.021 1.00 95.25 81 LEU A O 1
ATOM 661 N N . ASN A 1 82 ? 20.786 2.932 -26.035 1.00 94.31 82 ASN A N 1
ATOM 662 C CA . ASN A 1 82 ? 19.999 1.954 -26.790 1.00 94.31 82 ASN A CA 1
ATOM 663 C C . ASN A 1 82 ? 20.411 0.508 -26.457 1.00 94.31 82 ASN A C 1
ATOM 665 O O . ASN A 1 82 ? 19.558 -0.361 -26.247 1.00 94.31 82 ASN A O 1
ATOM 669 N N . SER A 1 83 ? 21.719 0.255 -26.372 1.00 93.81 83 SER A N 1
ATOM 670 C CA . SER A 1 83 ? 22.269 -1.060 -26.029 1.00 93.81 83 SER A CA 1
ATOM 671 C C . SER A 1 83 ? 21.891 -1.465 -24.600 1.00 93.81 83 SER A C 1
ATOM 673 O O . SER A 1 83 ? 21.362 -2.561 -24.389 1.00 93.81 83 SER A O 1
ATOM 675 N N . VAL A 1 84 ? 22.048 -0.554 -23.631 1.00 94.88 84 VAL A N 1
ATOM 676 C CA . VAL A 1 84 ? 21.617 -0.766 -22.238 1.00 94.88 84 VAL A CA 1
ATOM 677 C C . VAL A 1 84 ? 20.115 -1.016 -22.171 1.00 94.88 84 VAL A C 1
ATOM 679 O O . VAL A 1 84 ? 19.679 -1.971 -21.530 1.00 94.88 84 VAL A O 1
ATOM 682 N N . ALA A 1 85 ? 19.307 -0.216 -22.868 1.00 95.44 85 ALA A N 1
ATOM 683 C CA . ALA A 1 85 ? 17.862 -0.383 -22.869 1.00 95.44 85 ALA A CA 1
ATOM 684 C C . ALA A 1 85 ? 17.441 -1.758 -23.413 1.00 95.44 85 ALA A C 1
ATOM 686 O O . ALA A 1 85 ? 16.566 -2.390 -22.826 1.00 95.44 85 ALA A O 1
ATOM 687 N N . ASN A 1 86 ? 18.094 -2.281 -24.459 1.00 93.69 86 ASN A N 1
ATOM 688 C CA . ASN A 1 86 ? 17.855 -3.648 -24.942 1.00 93.69 86 ASN A CA 1
ATOM 689 C C . ASN A 1 86 ? 18.147 -4.711 -23.879 1.00 93.69 86 ASN A C 1
ATOM 691 O O . ASN A 1 86 ? 17.327 -5.609 -23.671 1.00 93.69 86 ASN A O 1
ATOM 695 N N . ILE A 1 87 ? 19.301 -4.621 -23.215 1.00 94.25 87 ILE A N 1
ATOM 696 C CA . ILE A 1 87 ? 19.695 -5.560 -22.156 1.00 94.25 87 ILE A CA 1
ATOM 697 C C . ILE A 1 87 ? 18.668 -5.510 -21.021 1.00 94.25 87 ILE A C 1
ATOM 699 O O . ILE A 1 87 ? 18.148 -6.543 -20.596 1.00 94.25 87 ILE A O 1
ATOM 703 N N . MET A 1 88 ? 18.322 -4.301 -20.581 1.00 95.62 88 MET A N 1
ATOM 704 C CA . MET A 1 88 ? 17.415 -4.079 -19.462 1.00 95.62 88 MET A CA 1
ATOM 705 C C . MET A 1 88 ? 15.980 -4.504 -19.775 1.00 95.62 88 MET A C 1
ATOM 707 O O . MET A 1 88 ? 15.341 -5.092 -18.909 1.00 95.62 88 MET A O 1
ATOM 711 N N . ILE A 1 89 ? 15.474 -4.290 -20.995 1.00 96.31 89 ILE A N 1
ATOM 712 C CA . ILE A 1 89 ? 14.156 -4.800 -21.412 1.00 96.31 89 ILE A CA 1
ATOM 713 C C . ILE A 1 89 ? 14.137 -6.328 -21.338 1.00 96.31 89 ILE A C 1
ATOM 715 O O . ILE A 1 89 ? 13.238 -6.878 -20.712 1.00 96.31 89 ILE A O 1
ATOM 719 N N . ASN A 1 90 ? 15.129 -7.015 -21.917 1.00 94.25 90 ASN A N 1
ATOM 720 C CA . ASN A 1 90 ? 15.175 -8.482 -21.894 1.00 94.25 90 ASN A CA 1
ATOM 721 C C . ASN A 1 90 ? 15.277 -9.033 -20.464 1.00 94.25 90 ASN A C 1
ATOM 723 O O . ASN A 1 90 ? 14.556 -9.966 -20.119 1.00 94.25 90 ASN A O 1
ATOM 727 N N . LYS A 1 91 ? 16.123 -8.427 -19.620 1.00 93.56 91 LYS A N 1
ATOM 728 C CA . LYS A 1 91 ? 16.294 -8.832 -18.218 1.00 93.56 91 LYS A CA 1
ATOM 729 C C . LYS A 1 91 ? 15.038 -8.581 -17.382 1.00 93.56 91 LYS A C 1
ATOM 731 O O . LYS A 1 91 ? 14.670 -9.407 -16.554 1.00 93.56 91 LYS A O 1
ATOM 736 N N . LEU A 1 92 ? 14.394 -7.428 -17.566 1.00 95.44 92 LEU A N 1
ATOM 737 C CA . LEU A 1 92 ? 13.315 -6.979 -16.689 1.00 95.44 92 LEU A CA 1
ATOM 738 C C . LEU A 1 92 ? 11.920 -7.370 -17.170 1.00 95.44 92 LEU A C 1
ATOM 740 O O . LEU A 1 92 ? 10.993 -7.247 -16.383 1.00 95.44 92 LEU A O 1
ATOM 744 N N . PHE A 1 93 ? 11.733 -7.816 -18.415 1.00 96.06 93 PHE A N 1
ATOM 745 C CA . PHE A 1 93 ? 10.393 -8.054 -18.965 1.00 96.06 93 PHE A CA 1
ATOM 746 C C . PHE A 1 93 ? 9.567 -9.035 -18.123 1.00 96.06 93 PHE A C 1
ATOM 748 O O . PHE A 1 93 ? 8.443 -8.706 -17.755 1.00 96.06 93 PHE A O 1
ATOM 755 N N . LYS A 1 94 ? 10.137 -10.203 -17.790 1.00 94.69 94 LYS A N 1
ATOM 756 C CA . LYS A 1 94 ? 9.486 -11.192 -16.913 1.00 94.69 94 LYS A CA 1
ATOM 757 C C . LYS A 1 94 ? 9.599 -10.836 -15.429 1.00 94.69 94 LYS A C 1
ATOM 759 O O . LYS A 1 94 ? 8.656 -11.028 -14.673 1.00 94.69 94 LYS A O 1
ATOM 764 N N . HIS A 1 95 ? 10.732 -10.252 -15.032 1.00 95.56 95 HIS A N 1
ATOM 765 C CA . HIS A 1 95 ? 10.984 -9.866 -13.645 1.00 95.56 95 HIS A CA 1
ATOM 766 C C . HIS A 1 95 ? 10.007 -8.785 -13.156 1.00 95.56 95 HIS A C 1
ATOM 768 O O . HIS A 1 95 ? 9.302 -8.978 -12.178 1.00 95.56 95 HIS A O 1
ATOM 774 N N . ASN A 1 96 ? 9.914 -7.650 -13.843 1.00 96.88 96 ASN A N 1
ATOM 775 C CA . ASN A 1 96 ? 8.877 -6.653 -13.599 1.00 96.88 96 ASN A CA 1
ATOM 776 C C . ASN A 1 96 ? 8.645 -5.828 -14.863 1.00 96.88 96 ASN A C 1
ATOM 778 O O . ASN A 1 96 ? 9.410 -4.904 -15.187 1.00 96.88 96 ASN A O 1
ATOM 782 N N . PHE A 1 97 ? 7.534 -6.113 -15.539 1.00 97.44 97 PHE A N 1
ATOM 783 C CA . PHE A 1 97 ? 7.152 -5.432 -16.770 1.00 97.44 97 PHE A CA 1
ATOM 784 C C . PHE A 1 97 ? 7.122 -3.901 -16.647 1.00 97.44 97 PHE A C 1
ATOM 786 O O . PHE A 1 97 ? 7.533 -3.200 -17.570 1.00 97.44 97 PHE A O 1
ATOM 793 N N . PHE A 1 98 ? 6.706 -3.341 -15.507 1.00 96.50 98 PHE A N 1
ATOM 794 C CA . PHE A 1 98 ? 6.653 -1.887 -15.323 1.00 96.50 98 PHE A CA 1
ATOM 795 C C . PHE A 1 98 ? 8.042 -1.244 -15.280 1.00 96.50 98 PHE A C 1
ATOM 797 O O . PHE A 1 98 ? 8.207 -0.103 -15.722 1.00 96.50 98 PHE A O 1
ATOM 804 N N . ARG A 1 99 ? 9.060 -1.968 -14.795 1.00 95.38 99 ARG A N 1
ATOM 805 C CA . ARG A 1 99 ? 10.461 -1.531 -14.895 1.00 95.38 99 ARG A CA 1
ATOM 806 C C . ARG A 1 99 ? 10.951 -1.633 -16.340 1.00 95.38 99 ARG A C 1
ATOM 808 O O . ARG A 1 99 ? 11.544 -0.677 -16.839 1.00 95.38 99 ARG A O 1
ATOM 815 N N . ALA A 1 100 ? 10.649 -2.736 -17.028 1.00 96.50 100 ALA A N 1
ATOM 816 C CA . ALA A 1 100 ? 10.984 -2.913 -18.443 1.00 96.50 100 ALA A CA 1
ATOM 817 C C . ALA A 1 100 ? 10.352 -1.827 -19.330 1.00 96.50 100 ALA A C 1
ATOM 819 O O . ALA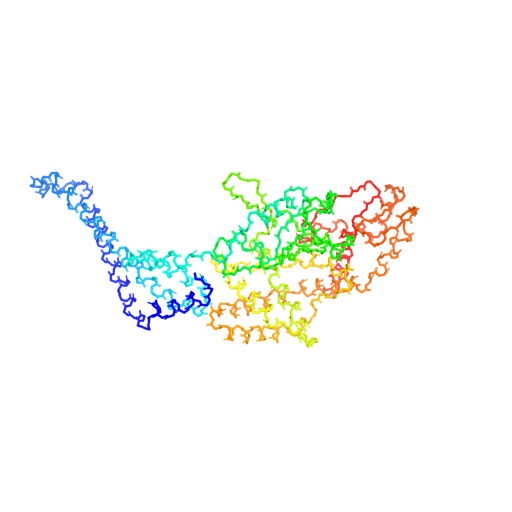 A 1 100 ? 11.000 -1.312 -20.237 1.00 96.50 100 ALA A O 1
ATOM 820 N N . LEU A 1 101 ? 9.123 -1.402 -19.022 1.00 95.81 101 LEU A N 1
ATOM 821 C CA . LEU A 1 101 ? 8.405 -0.360 -19.752 1.00 95.81 101 LEU A CA 1
ATOM 822 C C . LEU A 1 101 ? 9.123 1.001 -19.711 1.00 95.81 101 LEU A C 1
ATOM 824 O O . LEU A 1 101 ? 9.052 1.754 -20.680 1.00 95.81 101 LEU A O 1
ATOM 828 N N . ARG A 1 102 ? 9.847 1.329 -18.630 1.00 94.69 102 ARG A N 1
ATOM 829 C CA . ARG A 1 102 ? 10.674 2.552 -18.583 1.00 94.69 102 ARG A CA 1
ATOM 830 C C . ARG A 1 102 ? 11.819 2.479 -19.585 1.00 94.69 102 ARG A C 1
ATOM 832 O O . ARG A 1 102 ? 12.019 3.416 -20.350 1.00 94.69 102 ARG A O 1
ATOM 839 N N . TRP A 1 103 ? 12.504 1.341 -19.633 1.00 96.31 103 TRP A N 1
ATOM 840 C CA . TRP A 1 103 ? 13.577 1.095 -20.594 1.00 96.31 103 TRP A CA 1
ATOM 841 C C . TRP A 1 103 ? 13.068 1.007 -22.032 1.00 96.31 103 TRP A C 1
ATOM 843 O O . TRP A 1 103 ? 13.735 1.493 -22.936 1.00 96.31 103 TRP A O 1
ATOM 853 N N . ALA A 1 104 ? 11.856 0.491 -22.252 1.00 96.56 104 ALA A N 1
ATOM 854 C CA . ALA A 1 104 ? 11.200 0.516 -23.558 1.00 96.56 104 ALA A CA 1
ATOM 855 C C . ALA A 1 104 ? 11.009 1.945 -24.088 1.00 96.56 104 ALA A C 1
ATOM 857 O O . ALA A 1 104 ? 11.244 2.196 -25.267 1.00 96.56 104 ALA A O 1
ATOM 858 N N . LYS A 1 105 ? 10.644 2.895 -23.217 1.00 95.62 105 LYS A N 1
ATOM 859 C CA . LYS A 1 105 ? 10.527 4.314 -23.589 1.00 95.62 105 LYS A CA 1
ATOM 860 C C . LYS A 1 105 ? 11.887 4.951 -23.873 1.00 95.62 105 LYS A C 1
ATOM 862 O O . LYS A 1 105 ? 12.000 5.679 -24.850 1.00 95.62 105 LYS A O 1
ATOM 867 N N . ILE A 1 106 ? 12.910 4.638 -23.071 1.00 96.06 106 ILE A N 1
ATOM 868 C CA . ILE A 1 106 ? 14.292 5.086 -23.323 1.00 96.06 106 ILE A CA 1
ATOM 869 C C . ILE A 1 106 ? 14.769 4.564 -24.681 1.00 96.06 106 ILE A C 1
ATOM 871 O O . ILE A 1 106 ? 15.261 5.338 -25.489 1.00 96.06 106 ILE A O 1
ATOM 875 N N . LYS A 1 107 ? 14.545 3.279 -24.975 1.00 95.31 107 LYS A N 1
ATOM 876 C CA . LYS A 1 107 ? 14.867 2.683 -26.274 1.00 95.31 107 LYS A CA 1
ATOM 877 C C . LYS A 1 107 ? 14.146 3.380 -27.423 1.00 95.31 107 LYS A C 1
ATOM 879 O O . LYS A 1 107 ? 14.760 3.668 -28.437 1.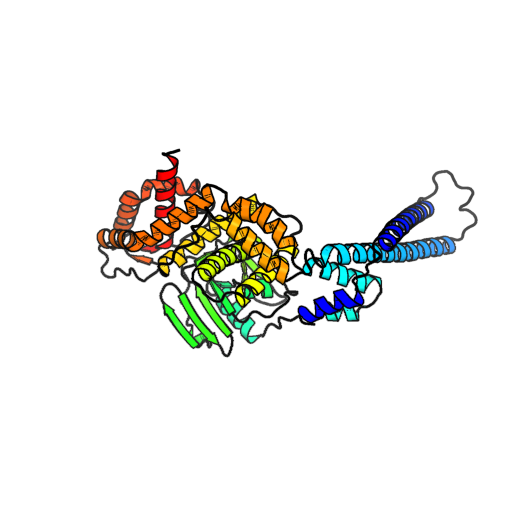00 95.31 107 LYS A O 1
ATOM 884 N N . ALA A 1 108 ? 12.846 3.632 -27.285 1.00 95.31 108 ALA A N 1
ATOM 885 C CA . ALA A 1 108 ? 12.079 4.330 -28.311 1.00 95.31 108 ALA A CA 1
ATOM 886 C C . ALA A 1 108 ? 12.621 5.749 -28.560 1.00 95.31 108 ALA A C 1
ATOM 888 O O . ALA A 1 108 ? 12.708 6.167 -29.710 1.00 95.31 108 ALA A O 1
ATOM 889 N N . PHE A 1 109 ? 13.050 6.450 -27.506 1.00 96.19 109 PHE A N 1
ATOM 890 C CA . PHE A 1 109 ? 13.715 7.749 -27.610 1.00 96.19 109 PHE A CA 1
ATOM 891 C C . PHE A 1 109 ? 15.060 7.656 -28.341 1.00 96.19 109 PHE A C 1
ATOM 893 O O . PHE A 1 109 ? 15.312 8.443 -29.247 1.00 96.19 109 PHE A O 1
ATOM 900 N N . THR A 1 110 ? 15.901 6.670 -28.010 1.00 94.62 110 THR A N 1
ATOM 901 C CA . THR A 1 110 ? 17.242 6.535 -28.607 1.00 94.62 110 THR A CA 1
ATOM 902 C C . THR A 1 110 ? 17.232 6.166 -30.088 1.00 94.62 110 THR A C 1
ATOM 904 O O . THR A 1 110 ? 18.214 6.418 -30.779 1.00 94.62 110 THR A O 1
ATOM 907 N N . ILE A 1 111 ? 16.132 5.595 -30.586 1.00 93.06 111 ILE A N 1
ATOM 908 C CA . ILE A 1 111 ? 15.916 5.299 -32.012 1.00 93.06 111 ILE A CA 1
ATOM 909 C C . ILE A 1 111 ? 14.947 6.286 -32.685 1.00 93.06 111 ILE A C 1
ATOM 911 O O . ILE A 1 111 ? 14.458 6.006 -33.777 1.00 93.06 111 ILE A O 1
ATOM 915 N N . PHE A 1 112 ? 14.629 7.404 -32.022 1.00 94.38 112 PHE A N 1
ATOM 916 C CA . PHE A 1 112 ? 13.746 8.466 -32.524 1.00 94.38 112 PHE A CA 1
ATOM 917 C C . PHE A 1 112 ? 12.319 8.011 -32.902 1.00 94.38 112 PHE A C 1
ATOM 919 O O . PHE A 1 112 ? 11.626 8.661 -33.679 1.00 94.38 112 PHE A O 1
ATOM 926 N N . CYS A 1 113 ? 11.826 6.918 -32.313 1.00 94.75 113 CYS A N 1
ATOM 927 C CA . CYS A 1 113 ? 10.454 6.428 -32.489 1.00 94.75 113 CYS A CA 1
ATOM 928 C C . CYS A 1 113 ? 9.508 7.066 -31.458 1.00 94.75 113 CYS A C 1
ATOM 930 O O . CYS A 1 113 ? 8.989 6.394 -30.560 1.00 94.75 113 CYS A O 1
ATOM 932 N N . PHE A 1 114 ? 9.286 8.378 -31.559 1.00 94.00 114 PHE A N 1
ATOM 933 C CA . PHE A 1 114 ? 8.492 9.134 -30.581 1.00 94.00 114 PHE A CA 1
ATOM 934 C C . PHE A 1 114 ? 7.029 8.676 -30.496 1.00 94.00 114 PHE A C 1
ATOM 936 O O . PHE A 1 114 ? 6.472 8.631 -29.397 1.00 94.00 114 PHE A O 1
ATOM 943 N N . ASP A 1 115 ? 6.442 8.210 -31.600 1.00 94.19 115 ASP A N 1
ATOM 944 C CA . ASP A 1 115 ? 5.088 7.640 -31.607 1.00 94.19 115 ASP A CA 1
ATOM 945 C C . ASP A 1 115 ? 4.964 6.435 -30.668 1.00 94.19 115 ASP A C 1
ATOM 947 O O . ASP A 1 115 ? 3.947 6.254 -29.992 1.00 94.19 115 ASP A O 1
ATOM 951 N N . TRP A 1 116 ? 6.026 5.631 -30.540 1.00 94.56 116 TRP A N 1
ATOM 952 C CA . TRP A 1 116 ? 6.049 4.509 -29.600 1.00 94.56 116 TRP A CA 1
ATOM 953 C C . TRP A 1 116 ? 6.054 5.005 -28.156 1.00 94.56 116 TRP A C 1
ATOM 955 O O . TRP A 1 116 ? 5.389 4.421 -27.299 1.00 94.56 116 TRP A O 1
ATOM 965 N N . ILE A 1 117 ? 6.756 6.103 -27.865 1.00 93.38 117 ILE A N 1
ATOM 966 C CA . ILE A 1 117 ? 6.753 6.715 -26.531 1.00 93.38 117 ILE A CA 1
ATOM 967 C C . ILE A 1 117 ? 5.345 7.186 -26.179 1.00 93.38 117 ILE A C 1
ATOM 969 O O . ILE A 1 117 ? 4.875 6.901 -25.071 1.00 93.38 117 ILE A O 1
ATOM 973 N N . VAL A 1 118 ? 4.669 7.866 -27.110 1.00 91.25 118 VAL A N 1
ATOM 974 C CA . VAL A 1 118 ? 3.283 8.327 -26.945 1.00 91.25 118 VAL A CA 1
ATOM 975 C C . VAL A 1 118 ? 2.360 7.132 -26.704 1.00 91.25 118 VAL A C 1
ATOM 977 O O . VAL A 1 118 ? 1.629 7.108 -25.712 1.00 91.25 118 VAL A O 1
ATOM 980 N N . ALA A 1 119 ? 2.457 6.086 -27.526 1.00 91.06 119 ALA A N 1
ATOM 981 C CA . ALA A 1 119 ? 1.630 4.888 -27.409 1.00 91.06 119 ALA A CA 1
ATOM 982 C C . ALA A 1 119 ? 1.825 4.145 -26.070 1.00 91.06 119 ALA A C 1
ATOM 984 O O . ALA A 1 119 ? 0.845 3.808 -25.391 1.00 91.06 119 ALA A O 1
ATOM 985 N N . LEU A 1 120 ? 3.080 3.955 -25.640 1.00 91.38 120 LEU A N 1
ATOM 986 C CA . LEU A 1 120 ? 3.444 3.308 -24.370 1.00 91.38 120 LEU A CA 1
ATOM 987 C C . LEU A 1 120 ? 3.103 4.174 -23.146 1.00 91.38 120 LEU A C 1
ATOM 989 O O . LEU A 1 120 ? 2.850 3.651 -22.052 1.00 91.38 120 LEU A O 1
ATOM 993 N N . SER A 1 121 ? 3.084 5.497 -23.311 1.00 88.56 121 SER A N 1
ATOM 994 C CA . SER A 1 121 ? 2.751 6.466 -22.259 1.00 88.56 121 SER A CA 1
ATOM 995 C C . SER A 1 121 ? 1.278 6.848 -22.221 1.00 88.56 121 SER A C 1
ATOM 997 O O . SER A 1 121 ? 0.878 7.518 -21.268 1.00 88.56 121 SER A O 1
ATOM 999 N N . LYS A 1 122 ? 0.467 6.397 -23.191 1.00 86.00 122 LYS A N 1
ATOM 1000 C CA . LYS A 1 122 ? -0.980 6.627 -23.197 1.00 86.00 122 LYS A CA 1
ATOM 1001 C C . LYS A 1 122 ? -1.559 6.200 -21.850 1.00 86.00 122 LYS A C 1
ATOM 1003 O O . LYS A 1 122 ? -1.367 5.058 -21.405 1.00 86.00 122 LYS A O 1
ATOM 1008 N N . LYS A 1 123 ? -2.207 7.167 -21.203 1.00 79.94 123 LYS A N 1
ATOM 1009 C CA . LYS A 1 123 ? -2.884 6.995 -19.923 1.00 79.94 123 LYS A CA 1
ATOM 1010 C C . LYS A 1 123 ? -4.138 6.168 -20.156 1.00 79.94 123 LYS A C 1
ATOM 1012 O O . LYS A 1 123 ? -4.832 6.382 -21.148 1.00 79.94 123 LYS A O 1
ATOM 1017 N N . VAL A 1 124 ? -4.368 5.214 -19.264 1.00 78.00 124 VAL A N 1
ATOM 1018 C CA . VAL A 1 124 ? -5.605 4.425 -19.239 1.00 78.00 124 VAL A CA 1
ATOM 1019 C C . VAL A 1 124 ? -6.585 5.065 -18.263 1.00 78.00 124 VAL A C 1
ATOM 1021 O O . VAL A 1 124 ? -7.743 5.223 -18.597 1.00 78.00 124 VAL A O 1
ATOM 1024 N N . ASN A 1 125 ? -6.087 5.538 -17.119 1.00 67.56 125 ASN A N 1
ATOM 1025 C CA . ASN A 1 125 ? -6.866 6.309 -16.161 1.00 67.56 125 ASN A CA 1
ATOM 1026 C C . ASN A 1 125 ? -7.118 7.734 -16.696 1.00 67.56 125 ASN A C 1
ATOM 1028 O O . ASN A 1 125 ? -6.256 8.615 -16.557 1.00 67.56 125 ASN A O 1
ATOM 1032 N N . GLN A 1 126 ? -8.253 7.942 -17.365 1.00 65.88 126 GLN A N 1
ATOM 1033 C CA . GLN A 1 126 ? -8.772 9.279 -17.631 1.00 65.88 126 GLN A CA 1
ATOM 1034 C C . GLN A 1 126 ? -9.531 9.723 -16.390 1.00 65.88 126 GLN A C 1
ATOM 1036 O O . GLN A 1 126 ? -10.475 9.083 -15.961 1.00 65.88 126 GLN A O 1
ATOM 1041 N N . ILE A 1 127 ? -9.053 10.795 -15.774 1.00 66.94 127 ILE A N 1
ATOM 1042 C CA . ILE A 1 127 ? -9.681 11.328 -14.574 1.00 66.94 127 ILE A CA 1
ATOM 1043 C C . ILE A 1 127 ? -10.839 12.195 -15.041 1.00 66.94 127 ILE A C 1
ATOM 1045 O O . ILE A 1 127 ? -10.592 13.244 -15.641 1.00 66.94 127 ILE A O 1
ATOM 1049 N N . ASP A 1 128 ? -12.062 11.753 -14.770 1.00 74.94 128 ASP A N 1
ATOM 1050 C CA . ASP A 1 128 ? -13.249 12.580 -14.947 1.00 74.94 128 ASP A CA 1
ATOM 1051 C C . ASP A 1 128 ? -13.151 13.795 -14.010 1.00 74.94 128 ASP A C 1
ATOM 1053 O O . ASP A 1 128 ? -12.864 13.669 -12.816 1.00 74.94 128 ASP A O 1
ATOM 1057 N N . THR A 1 129 ? -13.368 14.994 -14.550 1.00 77.38 129 THR A N 1
ATOM 1058 C CA . THR A 1 129 ? -13.389 16.239 -13.777 1.00 77.38 129 THR A CA 1
ATOM 1059 C C . THR A 1 129 ? -14.441 16.182 -12.664 1.00 77.38 129 THR A C 1
ATOM 1061 O O . THR A 1 129 ? -14.204 16.708 -11.577 1.00 77.38 129 THR A O 1
ATOM 1064 N N . LYS A 1 130 ? -15.573 15.494 -12.879 1.00 77.25 130 LYS A N 1
ATOM 1065 C CA . LYS A 1 130 ? -16.596 15.305 -11.835 1.00 77.25 130 LYS A CA 1
ATOM 1066 C C . LYS A 1 130 ? -16.090 14.424 -10.695 1.00 77.25 130 LYS A C 1
ATOM 1068 O O . LYS A 1 130 ? -16.263 14.777 -9.531 1.00 77.25 130 LYS A O 1
ATOM 1073 N N . GLU A 1 131 ? -15.427 13.317 -11.022 1.00 81.25 131 GLU A N 1
ATOM 1074 C CA . GLU A 1 131 ? -14.804 12.430 -10.035 1.00 81.25 131 GLU A CA 1
ATOM 1075 C C . GLU A 1 131 ? -13.727 13.165 -9.224 1.00 81.25 131 GLU A C 1
ATOM 1077 O O . GLU A 1 131 ? -13.680 13.081 -7.996 1.00 81.25 131 GLU A O 1
ATOM 1082 N N . LEU A 1 132 ? -12.883 13.938 -9.908 1.00 82.94 132 LEU A N 1
ATOM 1083 C CA . LEU A 1 132 ? -11.847 14.750 -9.280 1.00 82.94 132 LEU A CA 1
ATOM 1084 C C . LEU A 1 132 ? -12.436 15.755 -8.279 1.00 82.94 132 LEU A C 1
ATOM 1086 O O . LEU A 1 132 ? -11.883 15.915 -7.193 1.00 82.94 132 LEU A O 1
ATOM 1090 N N . ASN A 1 133 ? -13.553 16.401 -8.620 1.00 82.06 133 ASN A N 1
ATOM 1091 C CA . ASN A 1 133 ? -14.223 17.352 -7.733 1.00 82.06 133 ASN A CA 1
ATOM 1092 C C . ASN A 1 133 ? -14.768 16.676 -6.470 1.00 82.06 133 ASN A C 1
ATOM 1094 O O . ASN A 1 133 ? -14.598 17.209 -5.379 1.00 82.06 133 ASN A O 1
ATOM 1098 N N . ILE A 1 134 ? -15.347 15.476 -6.586 1.00 82.44 134 ILE A N 1
ATOM 1099 C CA . ILE A 1 134 ? -15.801 14.700 -5.420 1.00 82.44 134 ILE A CA 1
ATOM 1100 C C . ILE A 1 134 ? -14.621 14.369 -4.510 1.00 82.44 134 ILE A C 1
ATOM 1102 O O . ILE A 1 134 ? -14.686 14.587 -3.302 1.00 82.44 134 ILE A O 1
ATOM 1106 N N . ILE A 1 135 ? -13.520 13.890 -5.095 1.00 87.06 135 ILE A N 1
ATOM 1107 C CA . ILE A 1 135 ? -12.318 13.532 -4.339 1.00 87.06 135 ILE A CA 1
ATOM 1108 C C . ILE A 1 135 ? -11.731 14.740 -3.615 1.00 87.06 135 ILE A C 1
ATOM 1110 O O . ILE A 1 135 ? -11.325 14.617 -2.460 1.00 87.06 135 ILE A O 1
ATOM 1114 N N . ARG A 1 136 ? -11.698 15.904 -4.268 1.00 84.38 136 ARG A N 1
ATOM 1115 C CA . ARG A 1 136 ? -11.243 17.159 -3.659 1.00 84.38 136 ARG A CA 1
ATOM 1116 C C . ARG A 1 136 ? -12.145 17.581 -2.515 1.00 84.38 136 ARG A C 1
ATOM 1118 O O . ARG A 1 136 ? -11.648 17.780 -1.413 1.00 84.38 136 ARG A O 1
ATOM 1125 N N . ASN A 1 137 ? -13.453 17.634 -2.753 1.00 80.56 137 ASN A N 1
ATOM 1126 C CA . ASN A 1 137 ? -14.418 18.035 -1.737 1.00 80.56 137 ASN A CA 1
ATOM 1127 C C . ASN A 1 137 ? -14.298 17.143 -0.497 1.00 80.56 137 ASN A C 1
ATOM 1129 O O . ASN A 1 137 ? -14.169 17.654 0.612 1.00 80.56 137 ASN A O 1
ATOM 1133 N N . LEU A 1 138 ? -14.247 15.821 -0.677 1.00 82.62 138 LEU A N 1
ATOM 1134 C CA . LEU A 1 138 ? -14.091 14.881 0.433 1.00 82.62 138 LEU A CA 1
ATOM 1135 C C . LEU A 1 138 ? -12.721 15.005 1.117 1.00 82.62 138 LEU A C 1
ATOM 1137 O O . LEU A 1 138 ? -12.646 15.016 2.342 1.00 82.62 138 LEU A O 1
ATOM 1141 N N . SER A 1 139 ? -11.629 15.123 0.361 1.00 82.88 139 SER A N 1
ATOM 1142 C CA . SER A 1 139 ? -10.286 15.094 0.944 1.00 82.88 139 SER A CA 1
ATOM 1143 C C . SER A 1 139 ? -9.863 16.407 1.607 1.00 82.88 139 SER A C 1
ATOM 1145 O O . SER A 1 139 ? -9.310 16.371 2.708 1.00 82.88 139 SER A O 1
ATOM 1147 N N . SER A 1 140 ? -10.114 17.546 0.958 1.00 71.44 140 SER A N 1
ATOM 1148 C CA . SER A 1 140 ? -9.666 18.867 1.415 1.00 71.44 140 SER A CA 1
ATOM 1149 C C . SER A 1 140 ? -10.526 19.412 2.546 1.00 71.44 140 SER A C 1
ATOM 1151 O O . SER A 1 140 ? -9.993 20.029 3.461 1.00 71.44 140 SER A O 1
ATOM 1153 N N . SER A 1 141 ? -11.840 19.164 2.512 1.00 64.69 141 SER A N 1
ATOM 1154 C CA . SER A 1 141 ? -12.751 19.748 3.501 1.00 64.69 141 SER A CA 1
ATOM 1155 C C . SER A 1 141 ? -13.054 18.836 4.688 1.00 64.69 141 SER A C 1
ATOM 1157 O O . SER A 1 141 ? -13.455 19.343 5.723 1.00 64.69 141 SER A O 1
ATOM 1159 N N . LYS A 1 142 ? -12.861 17.508 4.588 1.00 72.50 142 LYS A N 1
ATOM 1160 C CA . LYS A 1 142 ? -13.375 16.557 5.600 1.00 72.50 142 LYS A CA 1
ATOM 1161 C C . LYS A 1 142 ? -12.340 15.702 6.302 1.00 72.50 142 LYS A C 1
ATOM 1163 O O . LYS A 1 142 ? -12.701 14.707 6.920 1.00 72.50 142 LYS A O 1
ATOM 1168 N N . ASN A 1 143 ? -11.064 16.091 6.263 1.00 85.06 143 ASN A N 1
ATOM 1169 C CA . ASN A 1 143 ? -9.984 15.315 6.880 1.00 85.06 143 ASN A CA 1
ATOM 1170 C C . ASN A 1 143 ? -10.004 13.850 6.403 1.00 85.06 143 ASN A C 1
ATOM 1172 O O . ASN A 1 143 ? -9.819 12.925 7.193 1.00 85.06 143 ASN A O 1
ATOM 1176 N N . LEU A 1 144 ? -10.249 13.635 5.106 1.00 90.75 144 LEU A N 1
ATOM 1177 C CA . LEU A 1 144 ? -10.254 12.312 4.489 1.00 90.75 144 LEU A CA 1
ATOM 1178 C C . LEU A 1 144 ? -9.047 12.136 3.570 1.00 90.75 144 LEU A C 1
ATOM 1180 O O . LEU A 1 144 ? -8.571 13.062 2.906 1.00 90.75 144 LEU A O 1
ATOM 1184 N N . VAL A 1 145 ? -8.566 10.902 3.501 1.00 93.50 145 VAL A N 1
ATOM 1185 C CA . VAL A 1 145 ? -7.469 10.498 2.626 1.00 93.50 145 VAL A CA 1
ATOM 1186 C C . VAL A 1 145 ? -7.993 9.471 1.637 1.00 93.50 145 VAL A C 1
ATOM 1188 O O . VAL A 1 145 ? -8.478 8.414 2.042 1.00 93.50 145 VAL A O 1
ATOM 1191 N N . LEU A 1 146 ? -7.859 9.766 0.343 1.00 94.38 146 LEU A N 1
ATOM 1192 C CA . LEU A 1 146 ? -8.176 8.818 -0.720 1.00 94.38 146 LEU A CA 1
ATOM 1193 C C . LEU A 1 146 ? -7.201 7.643 -0.634 1.00 94.38 146 LEU A C 1
ATOM 1195 O O . LEU A 1 146 ? -5.989 7.845 -0.711 1.00 94.38 146 LEU A O 1
ATOM 1199 N N . GLN A 1 147 ? -7.707 6.420 -0.531 1.00 94.31 147 GLN A N 1
ATOM 1200 C CA . GLN A 1 147 ? -6.924 5.196 -0.407 1.00 94.31 147 GLN A CA 1
ATOM 1201 C C . GLN A 1 147 ? -7.200 4.212 -1.565 1.00 94.31 147 GLN A C 1
ATOM 1203 O O . GLN A 1 147 ? -7.757 4.561 -2.607 1.00 94.31 147 GLN A O 1
ATOM 1208 N N . GLY A 1 148 ? -6.707 2.982 -1.419 1.00 93.19 148 GLY A N 1
ATOM 1209 C CA . GLY A 1 148 ? -6.971 1.904 -2.368 1.00 93.19 148 GLY A CA 1
ATOM 1210 C C . GLY A 1 148 ? -6.238 2.079 -3.698 1.00 93.19 148 GLY A C 1
ATOM 1211 O O . GLY A 1 148 ? -5.232 2.791 -3.813 1.00 93.19 148 GLY A O 1
ATOM 1212 N N . SER A 1 149 ? -6.715 1.381 -4.726 1.00 92.94 149 SER A N 1
ATOM 1213 C CA . SER A 1 149 ? -6.094 1.435 -6.053 1.00 92.94 149 SER A CA 1
ATOM 1214 C C . SER A 1 149 ? -6.320 2.777 -6.744 1.00 92.94 149 SER A C 1
ATOM 1216 O O . SER A 1 149 ? -5.439 3.223 -7.484 1.00 92.94 149 SER A O 1
ATOM 1218 N N . LYS A 1 150 ? -7.430 3.468 -6.453 1.00 91.81 150 LYS A N 1
ATOM 1219 C CA . LYS A 1 150 ? -7.688 4.822 -6.954 1.00 91.81 150 LYS A CA 1
ATOM 1220 C C . LYS A 1 150 ? -6.632 5.812 -6.476 1.00 91.81 150 LYS A C 1
ATOM 1222 O O . LYS A 1 150 ? -6.062 6.525 -7.299 1.00 91.81 150 LYS A O 1
ATOM 1227 N N . ALA A 1 151 ? -6.239 5.772 -5.202 1.00 93.00 151 ALA A N 1
ATOM 1228 C CA . ALA A 1 151 ? -5.146 6.604 -4.693 1.00 93.00 151 ALA A CA 1
ATOM 1229 C C . ALA A 1 151 ? -3.817 6.384 -5.432 1.00 93.00 151 ALA A C 1
ATOM 1231 O O . ALA A 1 151 ? -3.114 7.346 -5.756 1.00 93.00 151 ALA A O 1
ATOM 1232 N N . ILE A 1 152 ? -3.470 5.126 -5.735 1.00 94.31 152 ILE A N 1
ATOM 1233 C CA . ILE A 1 152 ? -2.273 4.788 -6.525 1.00 94.31 152 ILE A CA 1
ATOM 1234 C C . ILE A 1 152 ? -2.393 5.399 -7.926 1.00 94.31 152 ILE A C 1
ATOM 1236 O O . ILE A 1 152 ? -1.450 6.036 -8.404 1.00 94.31 152 ILE A O 1
ATOM 1240 N N . ALA A 1 153 ? -3.558 5.245 -8.557 1.00 91.56 153 ALA A N 1
ATOM 1241 C CA . ALA A 1 153 ? -3.840 5.736 -9.899 1.00 91.56 153 ALA A CA 1
ATOM 1242 C C . ALA A 1 153 ? -3.769 7.267 -10.008 1.00 91.56 153 ALA A C 1
ATOM 1244 O O . ALA A 1 153 ? -3.256 7.802 -10.992 1.00 91.56 153 ALA A O 1
ATOM 1245 N N . PHE A 1 154 ? -4.241 7.978 -8.985 1.00 88.00 154 PHE A N 1
ATOM 1246 C CA . PHE A 1 154 ? -4.169 9.436 -8.914 1.00 88.00 154 PHE A CA 1
ATOM 1247 C C . PHE A 1 154 ? -2.757 9.951 -8.643 1.00 88.00 154 PHE A C 1
ATOM 1249 O O . PHE A 1 154 ? -2.337 10.946 -9.246 1.00 88.00 154 PHE A O 1
ATOM 1256 N N . LYS A 1 155 ? -2.019 9.267 -7.763 1.00 90.19 155 LYS A N 1
ATOM 1257 C CA . LYS A 1 155 ? -0.636 9.608 -7.416 1.00 90.19 155 LYS A CA 1
ATOM 1258 C C . LYS A 1 155 ? 0.318 9.390 -8.588 1.00 90.19 155 LYS A C 1
ATOM 1260 O O . LYS A 1 155 ? 1.219 10.199 -8.810 1.00 90.19 155 LYS A O 1
ATOM 1265 N N . TYR A 1 156 ? 0.132 8.307 -9.339 1.00 89.75 156 TYR A N 1
ATOM 1266 C CA . TYR A 1 156 ? 1.016 7.917 -10.431 1.00 89.75 156 TYR A CA 1
ATOM 1267 C C . TYR A 1 156 ? 0.301 8.007 -11.778 1.00 89.75 156 TYR A C 1
ATOM 1269 O O . TYR A 1 156 ? -0.445 7.115 -12.166 1.00 89.75 156 TYR A O 1
ATOM 1277 N N . LYS A 1 157 ? 0.606 9.065 -12.543 1.00 83.88 157 LYS A N 1
ATOM 1278 C CA . LYS A 1 157 ? 0.006 9.342 -13.866 1.00 83.88 157 LYS A CA 1
ATOM 1279 C C . LYS A 1 157 ? 0.157 8.205 -14.888 1.00 83.88 157 LYS A C 1
ATOM 1281 O O . LYS A 1 157 ? -0.533 8.221 -15.901 1.00 83.88 157 LYS A O 1
ATOM 1286 N N . ASP A 1 158 ? 1.084 7.276 -14.668 1.00 87.81 158 ASP A N 1
ATOM 1287 C CA . ASP A 1 158 ? 1.361 6.123 -15.526 1.00 87.81 158 ASP A CA 1
ATOM 1288 C C . ASP A 1 158 ? 0.747 4.806 -15.016 1.00 87.81 158 ASP A C 1
ATOM 1290 O O . ASP A 1 158 ? 1.150 3.734 -15.469 1.00 87.81 158 ASP A O 1
ATOM 1294 N N . PHE A 1 159 ? -0.210 4.870 -14.085 1.00 92.50 159 PHE A N 1
ATOM 1295 C CA . PHE A 1 159 ? -0.943 3.698 -13.618 1.00 92.50 159 PHE A CA 1
ATOM 1296 C C . PHE A 1 159 ? -1.684 2.999 -14.768 1.00 92.50 159 PHE A C 1
ATOM 1298 O O . PHE A 1 159 ? -2.173 3.629 -15.710 1.00 92.50 159 PHE A O 1
ATOM 1305 N N . TYR A 1 160 ? -1.687 1.669 -14.730 1.00 91.31 160 TYR A N 1
ATOM 1306 C CA . TYR A 1 160 ? -1.887 0.834 -15.916 1.00 91.31 160 TYR A CA 1
ATOM 1307 C C . TYR A 1 160 ? -3.345 0.450 -16.193 1.00 91.31 160 TYR A C 1
ATOM 1309 O O . TYR A 1 160 ? -3.635 -0.052 -17.280 1.00 91.31 160 TYR A O 1
ATOM 1317 N N . ARG A 1 161 ? -4.235 0.669 -15.223 1.00 90.50 161 ARG A N 1
ATOM 1318 C CA . ARG A 1 161 ? -5.668 0.368 -15.294 1.00 90.50 161 ARG A CA 1
ATOM 1319 C C . ARG A 1 161 ? -6.483 1.501 -14.684 1.00 90.50 161 ARG A C 1
ATOM 1321 O O . ARG A 1 161 ? -5.936 2.344 -13.978 1.00 90.50 161 ARG A O 1
ATOM 1328 N N . GLU A 1 162 ? -7.779 1.479 -14.926 1.00 88.38 162 GLU A N 1
ATOM 1329 C CA . GLU A 1 162 ? -8.750 2.342 -14.264 1.00 88.38 162 GLU A CA 1
ATOM 1330 C C . GLU A 1 162 ? -9.358 1.586 -13.069 1.00 88.38 162 GLU A C 1
ATOM 1332 O O . GLU A 1 162 ? -9.814 0.452 -13.237 1.00 88.38 162 GLU A O 1
ATOM 1337 N N . PRO A 1 163 ? -9.246 2.106 -11.835 1.00 88.25 163 PRO A N 1
ATOM 1338 C CA . PRO A 1 163 ? -9.995 1.588 -10.692 1.00 88.25 163 PRO A CA 1
ATOM 1339 C C . PRO A 1 163 ? -11.424 2.137 -10.679 1.00 88.25 163 PRO A C 1
ATOM 1341 O O . PRO A 1 163 ? -11.630 3.306 -11.017 1.00 88.25 163 PRO A O 1
ATOM 1344 N N . ASN A 1 164 ? -12.362 1.297 -10.238 1.00 82.06 164 ASN A N 1
ATOM 1345 C CA . ASN A 1 164 ? -13.808 1.560 -10.266 1.00 82.06 164 ASN A CA 1
ATOM 1346 C C . ASN A 1 164 ? -14.369 1.956 -8.885 1.00 82.06 164 ASN A C 1
ATOM 1348 O O . ASN A 1 164 ? -15.546 2.278 -8.758 1.00 82.06 164 ASN A O 1
ATOM 1352 N N . ASP A 1 165 ? -13.529 1.881 -7.858 1.00 88.19 165 ASP A N 1
ATOM 1353 C CA . ASP A 1 165 ? -13.818 2.100 -6.448 1.00 88.19 165 ASP A CA 1
ATOM 1354 C C . ASP A 1 165 ? -13.076 3.339 -5.933 1.00 88.19 165 ASP A C 1
ATOM 1356 O O . ASP A 1 165 ? -11.897 3.541 -6.234 1.00 88.19 165 ASP A O 1
ATOM 1360 N N . ILE A 1 166 ? -13.769 4.181 -5.167 1.00 90.81 166 ILE A N 1
ATOM 1361 C CA . ILE A 1 166 ? -13.204 5.349 -4.492 1.00 90.81 166 ILE A CA 1
ATOM 1362 C C . ILE A 1 166 ? -13.321 5.134 -2.987 1.00 90.81 166 ILE A C 1
ATOM 1364 O O . ILE A 1 166 ? -14.381 5.319 -2.395 1.00 90.81 166 ILE A O 1
ATOM 1368 N N . ASP A 1 167 ? -12.199 4.795 -2.366 1.00 93.12 167 ASP A N 1
ATOM 1369 C CA . ASP A 1 167 ? -12.153 4.506 -0.938 1.00 93.12 167 ASP A CA 1
ATOM 1370 C C . ASP A 1 167 ? -11.520 5.669 -0.172 1.00 93.12 167 ASP A C 1
ATOM 1372 O O . ASP A 1 167 ? -10.450 6.155 -0.547 1.00 93.12 167 ASP A O 1
ATOM 1376 N N . PHE A 1 168 ? -12.097 6.049 0.961 1.00 94.00 168 PHE A N 1
ATOM 1377 C CA . PHE A 1 168 ? -11.548 7.037 1.883 1.00 94.00 168 PHE A CA 1
ATOM 1378 C C . PHE A 1 168 ? -11.344 6.462 3.279 1.00 94.00 168 PHE A C 1
ATOM 1380 O O . PHE A 1 168 ? -12.066 5.575 3.732 1.00 94.00 168 PHE A O 1
ATOM 1387 N N . ILE A 1 169 ? -10.350 7.012 3.971 1.00 94.38 169 ILE A N 1
ATOM 1388 C CA . ILE A 1 169 ? -10.089 6.781 5.397 1.00 94.38 169 ILE A CA 1
ATOM 1389 C C . ILE A 1 169 ? -9.930 8.108 6.112 1.00 94.38 169 ILE A C 1
ATOM 1391 O O . ILE A 1 169 ? -9.564 9.114 5.497 1.00 94.38 169 ILE A O 1
ATOM 1395 N N . ALA A 1 170 ? -10.169 8.091 7.415 1.00 92.50 170 ALA A N 1
ATOM 1396 C CA . ALA A 1 170 ? -10.026 9.261 8.252 1.00 92.50 170 ALA A CA 1
ATOM 1397 C C . ALA A 1 170 ? -8.547 9.645 8.427 1.00 92.50 170 ALA A C 1
ATOM 1399 O O . ALA A 1 170 ? -7.681 8.791 8.635 1.00 92.50 170 ALA A O 1
ATOM 1400 N N . LEU A 1 171 ? -8.257 10.942 8.344 1.00 89.88 171 LEU A N 1
ATOM 1401 C CA . LEU A 1 171 ? -6.975 11.557 8.705 1.00 89.88 171 LEU A CA 1
ATOM 1402 C C . LEU A 1 171 ? -6.935 11.964 10.179 1.00 89.88 171 LEU A C 1
ATOM 1404 O O . LEU A 1 171 ? -5.876 11.969 10.802 1.00 89.88 171 LEU A O 1
ATOM 1408 N N . LYS A 1 172 ? -8.105 12.311 10.715 1.00 86.69 172 LYS A N 1
ATOM 1409 C CA . LYS A 1 172 ? -8.325 12.719 12.098 1.00 86.69 172 LYS A CA 1
ATOM 1410 C C . LYS A 1 172 ? -9.376 11.832 12.745 1.00 86.69 172 LYS A C 1
ATOM 1412 O O . LYS A 1 172 ? -10.208 11.252 12.051 1.00 86.69 172 LYS A O 1
ATOM 1417 N N . SER A 1 173 ? -9.341 11.732 14.069 1.00 81.62 173 SER A N 1
ATOM 1418 C CA . SER A 1 173 ? -10.343 10.983 14.828 1.00 81.62 173 SER A CA 1
ATOM 1419 C C . SER A 1 173 ? -11.743 11.576 14.651 1.00 81.62 173 SER A C 1
ATOM 1421 O O . SER A 1 173 ? -12.712 10.850 14.433 1.00 81.62 173 SER A O 1
ATOM 1423 N N . THR A 1 174 ? -11.831 12.902 14.655 1.00 76.12 174 THR A N 1
ATOM 1424 C CA . THR A 1 174 ? -13.045 13.667 14.390 1.00 76.12 174 THR A CA 1
ATOM 1425 C C . THR A 1 174 ? -13.146 13.993 12.909 1.00 76.12 174 THR A C 1
ATOM 1427 O O . THR A 1 174 ? -12.301 14.688 12.341 1.00 76.12 174 THR A O 1
ATOM 1430 N N . LEU A 1 175 ? -14.206 13.496 12.280 1.00 73.19 175 LEU A N 1
ATOM 1431 C CA . LEU A 1 175 ? -14.608 13.942 10.955 1.00 73.19 175 LEU A CA 1
ATOM 1432 C C . LEU A 1 175 ? -15.577 15.108 11.121 1.00 73.19 175 LEU A C 1
ATOM 1434 O O . LEU A 1 175 ? -16.487 15.051 11.949 1.00 73.19 175 LEU A O 1
ATOM 1438 N N . GLU A 1 176 ? -15.386 16.167 10.340 1.00 66.25 176 GLU A N 1
ATOM 1439 C CA . GLU A 1 176 ? -16.414 17.196 10.238 1.00 66.25 176 GLU A CA 1
ATOM 1440 C C . GLU A 1 176 ? -17.696 16.563 9.704 1.00 66.25 176 GLU A C 1
ATOM 1442 O O . GLU A 1 176 ? -17.637 15.758 8.773 1.00 66.25 176 GLU A O 1
ATOM 1447 N N . GLN A 1 177 ? -18.854 16.966 10.227 1.00 63.34 177 GLN A N 1
ATOM 1448 C CA . GLN A 1 177 ? -20.114 16.609 9.587 1.00 63.34 177 GLN A CA 1
ATOM 1449 C C . GLN A 1 177 ? -20.074 17.104 8.134 1.00 63.34 177 GLN A C 1
ATOM 1451 O O . GLN A 1 177 ? -19.748 18.264 7.844 1.00 63.34 177 GLN A O 1
ATOM 1456 N N . PHE A 1 178 ? -20.340 16.200 7.198 1.00 64.94 178 PHE A N 1
ATOM 1457 C CA . PHE A 1 178 ? -20.513 16.547 5.799 1.00 64.94 178 PHE A CA 1
ATOM 1458 C C . PHE A 1 178 ? -21.892 16.136 5.349 1.00 64.94 178 PHE A C 1
ATOM 1460 O O . PHE A 1 178 ? -22.322 15.005 5.545 1.00 64.94 178 PHE A O 1
ATOM 1467 N N . ASP A 1 179 ? -22.577 17.091 4.737 1.00 64.31 179 ASP A N 1
ATOM 1468 C CA . ASP A 1 179 ? -23.857 16.845 4.110 1.00 64.31 179 ASP A CA 1
ATOM 1469 C C . ASP A 1 179 ? -23.615 16.065 2.817 1.00 64.31 179 ASP A C 1
ATOM 1471 O O . ASP A 1 179 ? -23.301 16.633 1.768 1.00 64.31 179 ASP A O 1
ATOM 1475 N N . VAL A 1 180 ? -23.712 14.741 2.919 1.00 62.19 180 VAL A N 1
ATOM 1476 C CA . VAL A 1 180 ? -23.517 13.799 1.813 1.00 62.19 180 VAL A CA 1
ATOM 1477 C C . VAL A 1 180 ? -24.445 14.129 0.637 1.00 62.19 180 VAL A C 1
ATOM 1479 O O . VAL A 1 180 ? -24.057 13.945 -0.518 1.00 62.19 180 VAL A O 1
ATOM 1482 N N . LYS A 1 181 ? -25.622 14.724 0.898 1.00 61.78 181 LYS A N 1
ATOM 1483 C CA . LYS A 1 181 ? -26.571 15.136 -0.149 1.00 61.78 181 LYS A CA 1
ATOM 1484 C C . LYS A 1 181 ? -25.992 16.214 -1.065 1.00 61.78 181 LYS A C 1
ATOM 1486 O O . LYS A 1 181 ? -26.304 16.228 -2.252 1.00 61.78 181 LYS A O 1
ATOM 1491 N N . LYS A 1 182 ? -25.093 17.072 -0.565 1.00 67.38 182 LYS A N 1
ATOM 1492 C CA . LYS A 1 182 ? -24.410 18.101 -1.376 1.00 67.38 182 LYS A CA 1
ATOM 1493 C C . LYS A 1 182 ? -23.371 17.531 -2.344 1.00 67.38 182 LYS A C 1
ATOM 1495 O O . LYS A 1 182 ? -22.897 18.258 -3.211 1.00 67.38 182 LYS A O 1
ATOM 1500 N N . LEU A 1 183 ? -22.997 16.259 -2.203 1.00 67.38 183 LEU A N 1
ATOM 1501 C CA . LEU A 1 183 ? -22.002 15.604 -3.058 1.00 67.38 183 LEU A CA 1
ATOM 1502 C C . LEU A 1 183 ? -22.629 14.867 -4.254 1.00 67.38 183 LEU A C 1
ATOM 1504 O O . LEU A 1 183 ? -21.892 14.341 -5.095 1.00 67.38 183 LEU A O 1
ATOM 1508 N N . GLU A 1 184 ? -23.966 14.864 -4.353 1.00 76.12 184 GLU A N 1
ATOM 1509 C CA . GLU A 1 184 ? -24.732 14.089 -5.342 1.00 76.12 184 GLU A CA 1
ATOM 1510 C C . GLU A 1 184 ? -24.333 12.599 -5.318 1.00 76.12 184 GLU A C 1
ATOM 1512 O O . GLU A 1 184 ? -24.107 11.985 -6.362 1.00 76.12 184 GLU A O 1
ATOM 1517 N N . ILE A 1 185 ? -24.148 12.051 -4.114 1.00 81.44 185 ILE A N 1
ATOM 1518 C CA . ILE A 1 185 ? -23.865 10.634 -3.874 1.00 81.44 185 ILE A CA 1
ATOM 1519 C C . ILE A 1 185 ? -25.153 9.998 -3.355 1.00 81.44 185 ILE A C 1
ATOM 1521 O O . ILE A 1 185 ? -25.742 10.491 -2.391 1.00 81.44 185 ILE A O 1
ATOM 1525 N N . GLU A 1 186 ? -25.578 8.907 -3.982 1.00 87.25 186 GLU A N 1
ATOM 1526 C CA . GLU A 1 186 ? -26.663 8.064 -3.488 1.00 87.25 186 GLU A CA 1
ATOM 1527 C C . GLU A 1 186 ? -26.110 7.168 -2.376 1.00 87.25 186 GLU A C 1
ATOM 1529 O O . GLU A 1 186 ? -25.110 6.479 -2.567 1.00 87.25 186 GLU A O 1
ATOM 1534 N N . ILE A 1 187 ? -26.703 7.234 -1.182 1.00 88.56 187 ILE A N 1
ATOM 1535 C CA . ILE A 1 187 ? -26.220 6.499 -0.007 1.00 88.56 187 ILE A CA 1
ATOM 1536 C C . ILE A 1 187 ? -26.885 5.127 0.022 1.00 88.56 187 ILE A C 1
ATOM 1538 O O . ILE A 1 187 ? -28.099 5.032 0.184 1.00 88.56 187 ILE A O 1
ATOM 1542 N N . ASP A 1 188 ? -26.072 4.079 -0.066 1.00 89.56 188 ASP A N 1
ATOM 1543 C CA . ASP A 1 188 ? -26.521 2.694 0.083 1.00 89.56 188 ASP A CA 1
ATOM 1544 C C . ASP A 1 188 ? -26.555 2.283 1.558 1.00 89.56 188 ASP A C 1
ATOM 1546 O O . ASP A 1 188 ? -27.418 1.524 1.998 1.00 89.56 188 ASP A O 1
ATOM 1550 N N . TYR A 1 189 ? -25.579 2.766 2.329 1.00 88.06 189 TYR A N 1
ATOM 1551 C CA . TYR A 1 189 ? -25.416 2.440 3.737 1.00 88.06 189 TYR A CA 1
ATOM 1552 C C . TYR A 1 189 ? -24.646 3.543 4.457 1.00 88.06 189 TYR A C 1
ATOM 1554 O O . TYR A 1 189 ? -23.598 3.986 3.992 1.00 88.06 189 TYR A O 1
ATOM 1562 N N . GLU A 1 190 ? -25.117 3.945 5.629 1.00 87.62 190 GLU A N 1
ATOM 1563 C CA . GLU A 1 190 ? -24.373 4.830 6.514 1.00 87.62 190 GLU A CA 1
ATOM 1564 C C . GLU A 1 190 ? -24.543 4.391 7.965 1.00 87.62 190 GLU A C 1
ATOM 1566 O O . GLU A 1 190 ? -25.658 4.187 8.445 1.00 87.62 190 GLU A O 1
ATOM 1571 N N . ASP A 1 191 ? -23.416 4.276 8.660 1.00 86.75 191 ASP A N 1
ATOM 1572 C CA . ASP A 1 191 ? -23.352 4.138 10.104 1.00 86.75 191 ASP A CA 1
ATOM 1573 C C . ASP A 1 191 ? -22.236 5.025 10.688 1.00 86.75 191 ASP A C 1
ATOM 1575 O O . ASP A 1 191 ? -21.607 5.850 10.012 1.00 86.75 191 ASP A O 1
ATOM 1579 N N . GLU A 1 192 ? -22.003 4.886 11.988 1.00 84.56 192 GLU A N 1
ATOM 1580 C CA . GLU A 1 192 ? -20.975 5.637 12.715 1.00 84.56 192 GLU A CA 1
ATOM 1581 C C . GLU A 1 192 ? -19.544 5.236 12.308 1.00 84.56 192 GLU A C 1
ATOM 1583 O O . GLU A 1 192 ? -18.604 6.020 12.452 1.00 84.56 192 GLU A O 1
ATOM 1588 N N . TRP A 1 193 ? -19.358 4.032 11.757 1.00 88.06 193 TRP A N 1
ATOM 1589 C CA . TRP A 1 193 ? -18.046 3.476 11.411 1.00 88.06 193 TRP A CA 1
ATOM 1590 C C . TRP A 1 193 ? -17.704 3.620 9.928 1.00 88.06 193 TRP A C 1
ATOM 1592 O O . TRP A 1 193 ? -16.521 3.572 9.563 1.00 88.06 193 TRP A O 1
ATOM 1602 N N . SER A 1 194 ? -18.704 3.786 9.068 1.00 90.50 194 SER A N 1
ATOM 1603 C CA . SER A 1 194 ? -18.551 3.761 7.624 1.00 90.50 194 SER A CA 1
ATOM 1604 C C . SER A 1 194 ? -19.714 4.407 6.866 1.00 90.50 194 SER A C 1
ATOM 1606 O O . SER A 1 194 ? -20.817 4.594 7.367 1.00 90.50 194 SER A O 1
ATOM 1608 N N . LEU A 1 195 ? -19.445 4.756 5.615 1.00 89.69 195 LEU A N 1
ATOM 1609 C CA . LEU A 1 195 ? -20.444 5.162 4.639 1.00 89.69 195 LEU A CA 1
ATOM 1610 C C . LEU A 1 195 ? -20.140 4.450 3.327 1.00 89.69 195 LEU A C 1
ATOM 1612 O O . LEU A 1 195 ? -18.988 4.412 2.894 1.00 89.69 195 LEU A O 1
ATOM 1616 N N . LYS A 1 196 ? -21.170 3.904 2.691 1.00 92.06 196 LYS A N 1
ATOM 1617 C CA . LYS A 1 196 ? -21.129 3.367 1.335 1.00 92.06 196 LYS A CA 1
ATOM 1618 C C . LYS A 1 196 ? -22.203 4.040 0.511 1.00 92.06 196 LYS A C 1
ATOM 1620 O O . LYS A 1 196 ? -23.345 4.183 0.940 1.00 92.06 196 LYS A O 1
ATOM 1625 N N . GLY A 1 197 ? -21.817 4.435 -0.681 1.00 90.56 197 GLY A N 1
ATOM 1626 C CA . GLY A 1 197 ? -22.732 4.990 -1.648 1.00 90.56 197 GLY A CA 1
ATOM 1627 C C . GLY A 1 197 ? -22.167 4.867 -3.041 1.00 90.56 197 GLY A C 1
ATOM 1628 O O . GLY A 1 197 ? -21.080 4.322 -3.260 1.00 90.56 197 GLY A O 1
ATOM 1629 N N . HIS A 1 198 ? -22.886 5.434 -3.987 1.00 88.44 198 HIS A N 1
ATOM 1630 C CA . HIS A 1 198 ? -22.480 5.432 -5.371 1.00 88.44 198 HIS A CA 1
ATOM 1631 C C . HIS A 1 198 ? -22.852 6.739 -6.059 1.00 88.44 198 HIS A C 1
ATOM 1633 O O . HIS A 1 198 ? -23.726 7.494 -5.634 1.00 88.44 198 HIS A O 1
ATOM 1639 N N . LYS A 1 199 ? -22.144 7.020 -7.148 1.00 82.94 199 LYS A N 1
ATOM 1640 C CA . LYS A 1 199 ? -22.516 8.065 -8.095 1.00 82.94 199 LYS A CA 1
ATOM 1641 C C . LYS A 1 199 ? -22.368 7.512 -9.499 1.00 82.94 199 LYS A C 1
ATOM 1643 O O . LYS A 1 199 ? -21.253 7.241 -9.952 1.00 82.94 199 LYS A O 1
ATOM 1648 N N . SER A 1 200 ? -23.494 7.332 -10.186 1.00 80.19 200 SER A N 1
ATOM 1649 C CA . SER A 1 200 ? -23.527 6.596 -11.454 1.00 80.19 200 SER A CA 1
ATOM 1650 C C . SER A 1 200 ? -22.893 5.202 -11.278 1.00 80.19 200 SER A C 1
ATOM 1652 O O . SER A 1 200 ? -23.346 4.440 -10.436 1.00 80.19 200 SER A O 1
ATOM 1654 N N . ASN A 1 201 ? -21.821 4.873 -12.008 1.00 77.75 201 ASN A N 1
ATOM 1655 C CA . ASN A 1 201 ? -21.150 3.567 -11.917 1.00 77.75 201 ASN A CA 1
ATOM 1656 C C . ASN A 1 201 ? -19.967 3.537 -10.926 1.00 77.75 201 ASN A C 1
ATOM 1658 O O . ASN A 1 201 ? -19.230 2.550 -10.895 1.00 77.75 201 ASN A O 1
ATOM 1662 N N . LEU A 1 202 ? -19.731 4.613 -10.166 1.00 83.06 202 LEU A N 1
ATOM 1663 C CA . LEU A 1 202 ? -18.612 4.715 -9.227 1.00 83.06 202 LEU A CA 1
ATOM 1664 C C . LEU A 1 202 ? -19.074 4.380 -7.812 1.00 83.06 202 LEU A C 1
ATOM 1666 O O . LEU A 1 202 ? -19.916 5.081 -7.255 1.00 83.06 202 LEU A O 1
ATOM 1670 N N . SER A 1 203 ? -18.478 3.340 -7.228 1.00 89.88 203 SER A N 1
ATOM 1671 C CA . SER A 1 203 ? -18.676 2.986 -5.821 1.00 89.88 203 SER A CA 1
ATOM 1672 C C . SER A 1 203 ? -17.796 3.867 -4.942 1.00 89.88 203 SER A C 1
ATOM 1674 O O . SER A 1 203 ? -16.601 4.010 -5.211 1.00 89.88 203 SER A O 1
ATOM 1676 N N . ILE A 1 204 ? -18.365 4.418 -3.875 1.00 90.81 204 ILE A N 1
ATOM 1677 C CA . ILE A 1 204 ? -17.676 5.263 -2.901 1.00 90.81 204 ILE A CA 1
ATOM 1678 C C . ILE A 1 204 ? -17.812 4.621 -1.521 1.00 90.81 204 ILE A C 1
ATOM 1680 O O . ILE A 1 204 ? -18.919 4.375 -1.049 1.00 90.81 204 ILE A O 1
ATOM 1684 N N . GLU A 1 205 ? -16.686 4.369 -0.862 1.00 92.75 205 GLU A N 1
ATOM 1685 C CA . GLU A 1 205 ? -16.637 3.864 0.511 1.00 92.75 205 GLU A CA 1
ATOM 1686 C C . GLU A 1 205 ? -15.820 4.823 1.381 1.00 92.75 205 GLU A C 1
ATOM 1688 O O . GLU A 1 205 ? -14.709 5.214 1.035 1.00 92.75 205 GLU A O 1
ATOM 1693 N N . ILE A 1 206 ? -16.351 5.205 2.538 1.00 91.75 206 ILE A N 1
ATOM 1694 C CA . ILE A 1 206 ? -15.660 6.021 3.535 1.00 91.75 206 ILE A CA 1
ATOM 1695 C C . ILE A 1 206 ? -15.600 5.210 4.821 1.00 91.75 206 ILE A C 1
ATOM 1697 O O . ILE A 1 206 ? -16.618 4.990 5.469 1.00 91.75 206 ILE A O 1
ATOM 1701 N N . LEU A 1 207 ? -14.407 4.783 5.225 1.00 92.62 207 LEU A N 1
ATOM 1702 C CA . LEU A 1 207 ? -14.190 4.092 6.494 1.00 92.62 207 LEU A CA 1
ATOM 1703 C C . LEU A 1 207 ? -13.838 5.117 7.577 1.00 92.62 207 LEU A C 1
ATOM 1705 O O . LEU A 1 207 ? -12.665 5.438 7.778 1.00 92.62 207 LEU A O 1
ATOM 1709 N N . LYS A 1 208 ? -14.859 5.612 8.287 1.00 90.56 208 LYS A N 1
ATOM 1710 C CA . LYS A 1 208 ? -14.721 6.547 9.424 1.00 90.56 208 LYS A CA 1
ATOM 1711 C C . LYS A 1 208 ? -13.905 5.918 10.565 1.00 90.56 208 LYS A C 1
ATOM 1713 O O . LYS A 1 208 ? -13.110 6.579 11.231 1.00 90.56 208 LYS A O 1
ATOM 1718 N N . SER A 1 209 ? -14.061 4.606 10.723 1.00 90.75 209 SER A N 1
ATOM 1719 C CA . SER A 1 209 ? -13.359 3.736 11.668 1.00 90.75 209 SER A CA 1
ATOM 1720 C C . SER A 1 209 ? -11.844 3.687 11.467 1.00 90.75 209 SER A C 1
ATOM 1722 O O . SER A 1 209 ? -11.082 3.591 12.430 1.00 90.75 209 SER A O 1
ATOM 1724 N N . LYS A 1 210 ? -11.382 3.778 10.220 1.00 94.25 210 LYS A N 1
ATOM 1725 C CA . LYS A 1 210 ? -9.981 3.577 9.862 1.00 94.25 210 LYS A CA 1
ATOM 1726 C C . LYS A 1 210 ? -9.228 4.899 9.857 1.00 94.25 210 LYS A C 1
ATOM 1728 O O . LYS A 1 210 ? -9.621 5.829 9.163 1.00 94.25 210 LYS A O 1
ATOM 1733 N N . LEU A 1 211 ? -8.108 4.953 10.575 1.00 93.50 211 LEU A N 1
ATOM 1734 C CA . LEU A 1 211 ? -7.302 6.167 10.732 1.00 93.50 211 LEU A CA 1
ATOM 1735 C C . LEU A 1 211 ? -5.938 6.020 10.043 1.00 93.50 211 LEU A C 1
ATOM 1737 O O . LEU A 1 211 ? -5.301 4.967 10.140 1.00 93.50 211 LEU A O 1
ATOM 1741 N N . ILE A 1 212 ? -5.459 7.069 9.374 1.00 94.56 212 ILE A N 1
ATOM 1742 C CA . ILE A 1 212 ? -4.078 7.167 8.880 1.00 94.56 212 ILE A CA 1
ATOM 1743 C C . ILE A 1 212 ? -3.348 8.333 9.557 1.00 94.56 212 ILE A C 1
ATOM 1745 O O . ILE A 1 212 ? -3.772 9.477 9.434 1.00 94.56 212 ILE A O 1
ATOM 1749 N N . PRO A 1 213 ? -2.204 8.086 10.219 1.00 93.75 213 PRO A N 1
ATOM 1750 C CA . PRO A 1 213 ? -1.387 9.165 10.759 1.00 93.75 213 PRO A CA 1
ATOM 1751 C C . PRO A 1 213 ? -0.865 10.125 9.686 1.00 93.75 213 PRO A C 1
ATOM 1753 O O . PRO A 1 213 ? -0.347 9.682 8.656 1.00 93.75 213 PRO A O 1
ATOM 1756 N N . GLN A 1 214 ? -0.866 11.428 9.989 1.00 91.00 214 GLN A N 1
ATOM 1757 C CA . GLN A 1 214 ? -0.434 12.503 9.082 1.00 91.00 214 GLN A CA 1
ATOM 1758 C C . GLN A 1 214 ? 0.928 12.238 8.420 1.00 91.00 214 GLN A C 1
ATOM 1760 O O . GLN A 1 214 ? 1.100 12.446 7.221 1.00 91.00 214 GLN A O 1
ATOM 1765 N N . LYS A 1 215 ? 1.903 11.705 9.171 1.00 91.88 215 LYS A N 1
ATOM 1766 C CA . LYS A 1 215 ? 3.255 11.397 8.660 1.00 91.88 215 LYS A CA 1
ATOM 1767 C C . LYS A 1 215 ? 3.287 10.352 7.534 1.00 91.88 215 LYS A C 1
ATOM 1769 O O . LYS A 1 215 ? 4.311 10.185 6.868 1.00 91.88 215 LYS A O 1
ATOM 1774 N N . TYR A 1 216 ? 2.197 9.611 7.339 1.00 94.50 216 TYR A N 1
ATOM 1775 C CA . TYR A 1 216 ? 2.050 8.622 6.275 1.00 94.50 216 TYR A CA 1
ATOM 1776 C C . TYR A 1 216 ? 1.246 9.130 5.077 1.00 94.50 216 TYR A C 1
ATOM 1778 O O . TYR A 1 216 ? 1.090 8.393 4.102 1.00 94.50 216 TYR A O 1
ATOM 1786 N N . VAL A 1 217 ? 0.803 10.385 5.108 1.00 93.69 217 VAL A N 1
ATOM 1787 C CA . VAL A 1 217 ? 0.062 11.047 4.035 1.00 93.69 217 VAL A CA 1
ATOM 1788 C C . VAL A 1 217 ? 1.013 11.823 3.128 1.00 93.69 217 VAL A C 1
ATOM 1790 O O . VAL A 1 217 ? 2.096 12.253 3.520 1.00 93.69 217 VAL A O 1
ATOM 1793 N N . ALA A 1 218 ? 0.628 11.947 1.866 1.00 91.88 218 ALA A N 1
ATOM 1794 C CA . ALA A 1 218 ? 1.247 12.812 0.882 1.00 91.88 218 ALA A CA 1
ATOM 1795 C C . ALA A 1 218 ? 0.148 13.589 0.152 1.00 91.88 218 ALA A C 1
ATOM 1797 O O . ALA A 1 218 ? -0.850 13.001 -0.263 1.00 91.88 218 ALA A O 1
ATOM 1798 N N . SER A 1 219 ? 0.362 14.880 -0.068 1.00 87.44 219 SER A N 1
ATOM 1799 C CA . SER A 1 219 ? -0.567 15.702 -0.842 1.00 87.44 219 SER A CA 1
ATOM 1800 C C . SER A 1 219 ? -0.241 15.618 -2.333 1.00 87.44 219 SER A C 1
ATOM 1802 O O . SER A 1 219 ? 0.924 15.633 -2.741 1.00 87.44 219 SER A O 1
ATOM 1804 N N . VAL A 1 220 ? -1.274 15.500 -3.161 1.00 83.88 220 VAL A N 1
ATOM 1805 C CA . VAL A 1 220 ? -1.175 15.543 -4.621 1.00 83.88 220 VAL A CA 1
ATOM 1806 C C . VAL A 1 220 ? -1.667 16.908 -5.077 1.00 83.88 220 VAL A C 1
ATOM 1808 O O . VAL A 1 220 ? -2.864 17.171 -5.047 1.00 83.88 220 VAL A O 1
ATOM 1811 N N . ILE A 1 221 ? -0.740 17.757 -5.521 1.00 74.69 221 ILE A N 1
ATOM 1812 C CA . ILE A 1 221 ? -1.040 19.081 -6.079 1.00 74.69 221 ILE A CA 1
ATOM 1813 C C . ILE A 1 221 ? -0.967 18.993 -7.606 1.00 74.69 221 ILE A C 1
ATOM 1815 O O . ILE A 1 221 ? -0.037 18.399 -8.168 1.00 74.69 221 ILE A O 1
ATOM 1819 N N . ARG A 1 222 ? -1.953 19.568 -8.296 1.00 65.75 222 ARG A N 1
ATOM 1820 C CA . ARG A 1 222 ? -1.912 19.793 -9.748 1.00 65.75 222 ARG A CA 1
ATOM 1821 C C . ARG A 1 222 ? -1.813 21.296 -9.988 1.00 65.75 222 ARG A C 1
ATOM 1823 O O . ARG A 1 222 ? -2.294 22.054 -9.158 1.00 65.75 222 ARG A O 1
ATOM 1830 N N . ARG A 1 223 ? -1.091 21.685 -11.053 1.00 51.28 223 ARG A N 1
ATOM 1831 C CA . ARG A 1 223 ? -0.901 23.092 -11.444 1.00 51.28 223 ARG A CA 1
ATOM 1832 C C . ARG A 1 223 ? -2.291 23.740 -11.420 1.00 51.28 223 ARG A C 1
ATOM 1834 O O . ARG A 1 223 ? -3.138 23.282 -12.174 1.00 51.28 223 ARG A O 1
ATOM 1841 N N . ASP A 1 224 ? -2.490 24.681 -10.500 1.00 47.41 224 ASP A N 1
ATOM 1842 C CA . ASP A 1 224 ? -3.671 25.549 -10.364 1.00 47.41 224 ASP A CA 1
ATOM 1843 C C . ASP A 1 224 ? -4.863 25.045 -9.515 1.00 47.41 224 ASP A C 1
ATOM 1845 O O . ASP A 1 224 ? -5.927 25.650 -9.564 1.00 47.41 224 ASP A O 1
ATOM 1849 N N . ASP A 1 225 ? -4.709 24.006 -8.679 1.00 56.81 225 ASP A N 1
ATOM 1850 C CA . ASP A 1 225 ? -5.832 23.440 -7.905 1.00 56.81 225 ASP A CA 1
ATOM 1851 C C . ASP A 1 225 ? -5.541 23.178 -6.414 1.00 56.81 225 ASP A C 1
ATOM 1853 O O . ASP A 1 225 ? -4.416 22.833 -6.035 1.00 56.81 225 ASP A O 1
ATOM 1857 N N . GLU A 1 226 ? -6.596 23.199 -5.585 1.00 64.31 226 GLU A N 1
ATOM 1858 C CA . GLU A 1 226 ? -6.582 22.577 -4.256 1.00 64.31 226 GLU A CA 1
ATOM 1859 C C . GLU A 1 226 ? -6.163 21.100 -4.377 1.00 64.31 226 GLU A C 1
ATOM 1861 O O . GLU A 1 226 ? -6.739 20.303 -5.133 1.00 64.31 226 GLU A O 1
ATOM 1866 N N . GLY A 1 227 ? -5.092 20.739 -3.669 1.00 78.69 227 GLY A N 1
ATOM 1867 C CA . GLY A 1 227 ? -4.583 19.373 -3.646 1.00 78.69 227 GLY A CA 1
ATOM 1868 C C . GLY A 1 227 ? -5.487 18.443 -2.841 1.00 78.69 227 GLY A C 1
ATOM 1869 O O . GLY A 1 227 ? -6.274 18.890 -2.022 1.00 78.69 227 GLY A O 1
ATOM 1870 N N . PHE A 1 228 ? -5.338 17.136 -3.032 1.00 87.62 228 PHE A N 1
ATOM 1871 C CA . PHE A 1 228 ? -6.000 16.126 -2.197 1.00 87.62 228 PHE A CA 1
ATOM 1872 C C . PHE A 1 228 ? -4.968 15.187 -1.574 1.00 87.62 228 PHE A C 1
ATOM 1874 O O . PHE A 1 228 ? -3.840 15.041 -2.061 1.00 87.62 228 PHE A O 1
ATOM 1881 N N . ASN A 1 229 ? -5.356 14.535 -0.485 1.00 91.88 229 ASN A N 1
ATOM 1882 C CA . ASN A 1 229 ? -4.489 13.678 0.302 1.00 91.88 229 ASN A CA 1
ATOM 1883 C C . ASN A 1 229 ? -4.579 12.221 -0.160 1.00 91.88 229 ASN A C 1
ATOM 1885 O O . ASN A 1 229 ? -5.660 11.656 -0.317 1.00 91.88 229 ASN A O 1
ATOM 1889 N N . VAL A 1 230 ? -3.414 11.593 -0.327 1.00 94.44 230 VAL A N 1
ATOM 1890 C CA . VAL A 1 230 ? -3.264 10.154 -0.585 1.00 94.44 230 VAL A CA 1
ATOM 1891 C C . VAL A 1 230 ? -2.204 9.569 0.347 1.00 94.44 230 VAL A C 1
ATOM 1893 O O . VAL A 1 230 ? -1.305 10.291 0.784 1.00 94.44 230 VAL A O 1
ATOM 1896 N N . PRO A 1 231 ? -2.184 8.254 0.605 1.00 96.00 231 PRO A N 1
ATOM 1897 C CA . PRO A 1 231 ? -1.100 7.669 1.362 1.00 96.00 231 PRO A CA 1
ATOM 1898 C C . PRO A 1 231 ? 0.242 7.794 0.634 1.00 96.00 231 PRO A C 1
ATOM 1900 O O . PRO A 1 231 ? 0.362 7.848 -0.602 1.00 96.00 231 PRO A O 1
ATOM 1903 N N . ASN A 1 232 ? 1.323 7.825 1.399 1.00 94.88 232 ASN A N 1
ATOM 1904 C CA . ASN A 1 232 ? 2.650 7.707 0.831 1.00 94.88 232 ASN A CA 1
ATOM 1905 C C . ASN A 1 232 ? 2.872 6.283 0.280 1.00 94.88 232 ASN A C 1
ATOM 1907 O O . ASN A 1 232 ? 2.149 5.337 0.592 1.00 94.88 232 ASN A O 1
ATOM 1911 N N . LYS A 1 233 ? 3.890 6.120 -0.568 1.00 93.75 233 LYS A N 1
ATOM 1912 C CA . LYS A 1 233 ? 4.102 4.864 -1.304 1.00 93.75 233 LYS A CA 1
ATOM 1913 C C . LYS A 1 233 ? 4.341 3.639 -0.414 1.00 93.75 233 LYS A C 1
ATOM 1915 O O . LYS A 1 233 ? 4.014 2.532 -0.821 1.00 93.75 233 LYS A O 1
ATOM 1920 N N . HIS A 1 234 ? 4.910 3.822 0.780 1.00 94.31 234 HIS A N 1
ATOM 1921 C CA . HIS A 1 234 ? 5.149 2.721 1.716 1.00 94.31 234 HIS A CA 1
ATOM 1922 C C . HIS A 1 234 ? 3.845 2.270 2.379 1.00 94.31 234 HIS A C 1
ATOM 1924 O O . HIS A 1 234 ? 3.637 1.073 2.544 1.00 94.31 234 HIS A O 1
ATOM 1930 N N . TRP A 1 235 ? 2.945 3.209 2.689 1.00 96.12 235 TRP A N 1
ATOM 1931 C CA . TRP A 1 235 ? 1.612 2.883 3.195 1.00 96.12 235 TRP A CA 1
ATOM 1932 C C . TRP A 1 235 ? 0.773 2.175 2.135 1.00 96.12 235 TRP A C 1
ATOM 1934 O O . TRP A 1 235 ? 0.228 1.113 2.408 1.00 96.12 235 TRP A O 1
ATOM 1944 N N . MET A 1 236 ? 0.751 2.694 0.899 1.00 96.81 236 MET A N 1
ATOM 1945 C CA . MET A 1 236 ? 0.065 2.043 -0.231 1.00 96.81 236 MET A CA 1
ATOM 1946 C C . MET A 1 236 ? 0.520 0.594 -0.415 1.00 96.81 236 MET A C 1
ATOM 1948 O O . MET A 1 236 ? -0.281 -0.285 -0.702 1.00 96.81 236 MET A O 1
ATOM 1952 N N . LEU A 1 237 ? 1.809 0.333 -0.225 1.00 95.88 237 LEU A N 1
ATOM 1953 C CA . LEU A 1 237 ? 2.347 -1.009 -0.321 1.00 95.88 237 LEU A CA 1
ATOM 1954 C C . LEU A 1 237 ? 1.936 -1.904 0.858 1.00 95.88 237 LEU A C 1
ATOM 1956 O O . LEU A 1 237 ? 1.513 -3.033 0.632 1.00 95.88 237 LEU A O 1
ATOM 1960 N N . ALA A 1 238 ? 2.018 -1.404 2.097 1.00 96.44 238 ALA A N 1
ATOM 1961 C CA . ALA A 1 238 ? 1.540 -2.130 3.274 1.00 96.44 238 ALA A CA 1
ATOM 1962 C C . ALA A 1 238 ? 0.052 -2.494 3.141 1.00 96.44 238 ALA A C 1
ATOM 1964 O O . ALA A 1 238 ? -0.333 -3.611 3.475 1.00 96.44 238 ALA A O 1
ATOM 1965 N N . MET A 1 239 ? -0.760 -1.601 2.565 1.00 96.69 239 MET A N 1
ATOM 1966 C CA . MET A 1 239 ? -2.161 -1.882 2.241 1.00 96.69 239 MET A CA 1
ATOM 1967 C C . MET A 1 239 ? -2.309 -3.068 1.296 1.00 96.69 239 MET A C 1
ATOM 1969 O O . MET A 1 239 ? -3.117 -3.953 1.556 1.00 96.69 239 MET A O 1
ATOM 1973 N N . LYS A 1 240 ? -1.514 -3.110 0.222 1.00 97.00 240 LYS A N 1
ATOM 1974 C CA . LYS A 1 240 ? -1.550 -4.216 -0.740 1.00 97.00 240 LYS A CA 1
ATOM 1975 C C . LYS A 1 240 ? -1.098 -5.536 -0.114 1.00 97.00 240 LYS A C 1
ATOM 1977 O O . LYS A 1 240 ? -1.680 -6.565 -0.439 1.00 97.00 240 LYS A O 1
ATOM 1982 N N . LEU A 1 241 ? -0.143 -5.509 0.819 1.00 96.56 241 LEU A N 1
ATOM 1983 C CA . LEU A 1 241 ? 0.277 -6.687 1.587 1.00 96.56 241 LEU A CA 1
ATOM 1984 C C . LEU A 1 241 ? -0.823 -7.204 2.522 1.00 96.56 241 LEU A C 1
ATOM 1986 O O . LEU A 1 241 ? -1.152 -8.383 2.472 1.00 96.56 241 LEU A O 1
ATOM 1990 N N . HIS A 1 242 ? -1.434 -6.325 3.322 1.00 96.50 242 HIS A N 1
ATOM 1991 C CA . HIS A 1 242 ? -2.580 -6.680 4.172 1.00 96.50 242 HIS A CA 1
ATOM 1992 C C . HIS A 1 242 ? -3.744 -7.241 3.347 1.00 96.50 242 HIS A C 1
ATOM 1994 O O . HIS A 1 242 ? -4.335 -8.249 3.719 1.00 96.50 242 HIS A O 1
ATOM 2000 N N . GLN A 1 243 ? -4.014 -6.656 2.177 1.00 95.75 243 GLN A N 1
ATOM 2001 C CA . GLN A 1 243 ? -5.038 -7.152 1.261 1.00 95.75 243 GLN A CA 1
ATOM 2002 C C . GLN A 1 243 ? -4.743 -8.581 0.766 1.00 95.75 243 GLN A C 1
ATOM 2004 O O . GLN A 1 243 ? -5.684 -9.352 0.599 1.00 95.75 243 GLN A O 1
ATOM 2009 N N . LEU A 1 244 ? -3.474 -8.970 0.561 1.00 97.06 244 LEU A N 1
ATOM 2010 C CA . LEU A 1 244 ? -3.130 -10.358 0.211 1.00 97.06 244 LEU A CA 1
ATOM 2011 C C . LEU A 1 244 ? -3.491 -11.334 1.334 1.00 97.06 244 LEU A C 1
ATOM 2013 O O . LEU A 1 244 ? -4.039 -12.392 1.039 1.00 97.06 244 LEU A O 1
ATOM 2017 N N . LEU A 1 245 ? -3.232 -10.966 2.592 1.00 95.81 245 LEU A N 1
ATOM 2018 C CA . LEU A 1 245 ? -3.571 -11.796 3.752 1.00 95.81 245 LEU A CA 1
ATOM 2019 C C . LEU A 1 245 ? -5.084 -12.008 3.853 1.00 95.81 245 LEU A C 1
ATOM 2021 O O . LEU A 1 245 ? -5.547 -13.141 3.950 1.00 95.81 245 LEU A O 1
ATOM 2025 N N . THR A 1 246 ? -5.867 -10.933 3.730 1.00 94.19 246 THR A N 1
ATOM 2026 C CA . THR A 1 246 ? -7.335 -11.024 3.733 1.00 94.19 246 THR A CA 1
ATOM 2027 C C . THR A 1 246 ? -7.854 -11.875 2.574 1.00 94.19 246 THR A C 1
ATOM 2029 O O . THR A 1 246 ? -8.746 -12.699 2.758 1.00 94.19 246 THR A O 1
ATOM 2032 N N . LEU A 1 247 ? -7.303 -11.709 1.366 1.00 95.81 247 LEU A N 1
ATOM 2033 C CA . LEU A 1 247 ? -7.703 -12.518 0.213 1.00 95.81 247 LEU A CA 1
ATOM 2034 C C . LEU A 1 247 ? -7.372 -13.998 0.427 1.00 95.81 247 LEU A C 1
ATOM 2036 O O . LEU A 1 247 ? -8.187 -14.843 0.075 1.00 95.81 247 LEU A O 1
ATOM 2040 N N . TYR A 1 248 ? -6.230 -14.319 1.035 1.00 95.38 248 TYR A N 1
ATOM 2041 C CA . TYR A 1 248 ? -5.870 -15.698 1.355 1.00 95.38 248 TYR A CA 1
ATOM 2042 C C . TYR A 1 248 ? -6.847 -16.342 2.351 1.00 95.38 248 TYR A C 1
ATOM 2044 O O . TYR A 1 248 ? -7.320 -17.449 2.105 1.00 95.38 248 TYR A O 1
ATOM 2052 N N . GLN A 1 249 ? -7.265 -15.625 3.399 1.00 92.06 249 GLN A N 1
ATOM 2053 C CA . GLN A 1 249 ? -8.303 -16.125 4.315 1.00 92.06 249 GLN A CA 1
ATOM 2054 C C . GLN A 1 249 ? -9.637 -16.369 3.597 1.00 92.06 249 GLN A C 1
ATOM 2056 O O . GLN A 1 249 ? -10.265 -17.411 3.775 1.00 92.06 249 GLN A O 1
ATOM 2061 N N . LEU A 1 250 ? -10.058 -15.443 2.730 1.00 93.44 250 LEU A N 1
ATOM 2062 C CA . LEU A 1 250 ? -11.267 -15.617 1.921 1.00 93.44 250 LEU A CA 1
ATOM 2063 C C . LEU A 1 250 ? -11.149 -16.817 0.968 1.00 93.44 250 LEU A C 1
ATOM 2065 O O . LEU A 1 250 ? -12.133 -17.524 0.749 1.00 93.44 250 LEU A O 1
ATOM 2069 N N . HIS A 1 251 ? -9.958 -17.071 0.421 1.00 93.81 251 HIS A N 1
ATOM 2070 C CA . HIS A 1 251 ? -9.695 -18.236 -0.420 1.00 93.81 251 HIS A CA 1
ATOM 2071 C C . HIS A 1 251 ? -9.883 -19.546 0.343 1.00 93.81 251 HIS A C 1
ATOM 2073 O O . HIS A 1 251 ? -10.588 -20.424 -0.153 1.00 93.81 251 HIS A O 1
ATOM 2079 N N . LYS A 1 252 ? -9.331 -19.650 1.560 1.00 91.69 252 LYS A N 1
ATOM 2080 C CA . LYS A 1 252 ? -9.538 -20.810 2.442 1.00 91.69 252 LYS A CA 1
ATOM 2081 C C . LYS A 1 252 ? -11.015 -21.052 2.762 1.00 91.69 252 LYS A C 1
ATOM 2083 O O . LYS A 1 252 ? -11.444 -22.190 2.889 1.00 91.69 252 LYS A O 1
ATOM 2088 N N . GLN A 1 253 ? -11.814 -19.987 2.824 1.00 92.50 253 GLN A N 1
ATOM 2089 C CA . GLN A 1 253 ? -13.270 -20.054 3.008 1.00 92.50 253 GLN A CA 1
ATOM 2090 C C . GLN A 1 253 ? -14.045 -20.387 1.714 1.00 92.50 253 GLN A C 1
ATOM 2092 O O . GLN A 1 253 ? -15.270 -20.272 1.680 1.00 92.50 253 GLN A O 1
ATOM 2097 N N . GLY A 1 254 ? -13.361 -20.736 0.619 1.00 93.31 254 GLY A N 1
ATOM 2098 C CA . GLY A 1 254 ? -13.984 -21.085 -0.660 1.00 93.31 254 GLY A CA 1
ATOM 2099 C C . GLY A 1 254 ? -14.524 -19.895 -1.460 1.00 93.31 254 GLY A C 1
ATOM 2100 O O . GLY A 1 254 ? -15.247 -20.088 -2.438 1.00 93.31 254 GLY A O 1
ATOM 2101 N N . LYS A 1 255 ? -14.199 -18.648 -1.088 1.00 95.31 255 LYS A N 1
ATOM 2102 C CA . LYS A 1 255 ? -14.637 -17.457 -1.836 1.00 95.31 255 LYS A CA 1
ATOM 2103 C C . LYS A 1 255 ? -13.817 -17.302 -3.121 1.00 95.31 255 LYS A C 1
ATOM 2105 O O . LYS A 1 255 ? -12.600 -17.496 -3.140 1.00 95.31 255 LYS A O 1
ATOM 2110 N N . ASN A 1 256 ? -14.468 -16.857 -4.196 1.00 94.56 256 ASN A N 1
ATOM 2111 C CA . ASN A 1 256 ? -13.770 -16.492 -5.427 1.00 94.56 256 ASN A CA 1
ATOM 2112 C C . ASN A 1 256 ? -13.038 -15.151 -5.253 1.00 94.56 256 ASN A C 1
ATOM 2114 O O . ASN A 1 256 ? -13.662 -14.101 -5.097 1.00 94.56 256 ASN A O 1
ATOM 2118 N N . ILE A 1 257 ? -11.708 -15.197 -5.316 1.00 96.06 257 ILE A N 1
ATOM 2119 C CA . ILE A 1 257 ? -10.833 -14.035 -5.129 1.00 96.06 257 ILE A CA 1
ATOM 2120 C C . ILE A 1 257 ? -10.007 -13.673 -6.369 1.00 96.06 257 ILE A C 1
ATOM 2122 O O . ILE A 1 257 ? -9.269 -12.691 -6.334 1.00 96.06 257 ILE A O 1
ATOM 2126 N N . GLU A 1 258 ? -10.102 -14.442 -7.457 1.00 95.25 258 GLU A N 1
ATOM 2127 C CA . GLU A 1 258 ? -9.089 -14.473 -8.524 1.00 95.25 258 GLU A CA 1
ATOM 2128 C C . GLU A 1 258 ? -8.850 -13.096 -9.160 1.00 95.25 258 GLU A C 1
ATOM 2130 O O . GLU A 1 258 ? -7.715 -12.629 -9.252 1.00 95.25 258 GLU A O 1
ATOM 2135 N N . ALA A 1 259 ? -9.923 -12.393 -9.533 1.00 93.75 259 ALA A N 1
ATOM 2136 C CA . ALA A 1 259 ? -9.820 -11.070 -10.146 1.00 93.75 259 ALA A CA 1
ATOM 2137 C C . ALA A 1 259 ? -9.201 -10.030 -9.193 1.00 93.75 259 ALA A C 1
ATOM 2139 O O . ALA A 1 259 ? -8.334 -9.248 -9.593 1.00 93.75 259 ALA A O 1
ATOM 2140 N N . LYS A 1 260 ? -9.615 -10.034 -7.917 1.00 94.88 260 LYS A N 1
ATOM 2141 C CA . LYS A 1 260 ? -9.088 -9.114 -6.897 1.00 94.88 260 LYS A CA 1
ATOM 2142 C C . LYS A 1 260 ? -7.626 -9.420 -6.581 1.00 94.88 260 LYS A C 1
ATOM 2144 O O . LYS A 1 260 ? -6.832 -8.488 -6.489 1.00 94.88 260 LYS A O 1
ATOM 2149 N N . LEU A 1 261 ? -7.263 -10.697 -6.476 1.00 97.31 261 LEU A N 1
ATOM 2150 C CA . LEU A 1 261 ? -5.891 -11.138 -6.242 1.00 97.31 261 LEU A CA 1
ATOM 2151 C C . LEU A 1 261 ? -4.971 -10.738 -7.394 1.00 97.31 261 LEU A C 1
ATOM 2153 O O . LEU A 1 261 ? -3.937 -10.121 -7.148 1.00 97.31 261 LEU A O 1
ATOM 2157 N N . ASN A 1 262 ? -5.373 -10.999 -8.638 1.00 96.88 262 ASN A N 1
ATOM 2158 C CA . ASN A 1 262 ? -4.579 -10.643 -9.814 1.00 96.88 262 ASN A CA 1
ATOM 2159 C C . ASN A 1 262 ? -4.360 -9.127 -9.904 1.00 96.88 262 ASN A C 1
ATOM 2161 O O . ASN A 1 262 ? -3.224 -8.678 -10.061 1.00 96.88 262 ASN A O 1
ATOM 2165 N N . ASN A 1 263 ? -5.411 -8.325 -9.703 1.00 95.94 263 ASN A N 1
ATOM 2166 C CA . ASN A 1 263 ? -5.276 -6.869 -9.636 1.00 95.94 263 ASN A CA 1
ATOM 2167 C C . ASN A 1 263 ? -4.353 -6.430 -8.489 1.00 95.94 263 ASN A C 1
ATOM 2169 O O . ASN A 1 263 ? -3.530 -5.537 -8.674 1.00 95.94 263 ASN A O 1
ATOM 2173 N N . ASN A 1 264 ? -4.453 -7.061 -7.317 1.00 97.50 264 ASN A N 1
ATOM 2174 C CA . ASN A 1 264 ? -3.625 -6.730 -6.163 1.00 97.50 264 ASN A CA 1
ATOM 2175 C C . ASN A 1 264 ? -2.138 -7.047 -6.393 1.00 97.50 264 ASN A C 1
ATOM 2177 O O . ASN A 1 264 ? -1.281 -6.225 -6.070 1.00 97.50 264 ASN A O 1
ATOM 2181 N N . LEU A 1 265 ? -1.830 -8.195 -7.004 1.00 98.25 265 LEU A N 1
ATOM 2182 C CA . LEU A 1 265 ? -0.469 -8.586 -7.380 1.00 98.25 265 LEU A CA 1
ATOM 2183 C C . LEU A 1 265 ? 0.115 -7.623 -8.421 1.00 98.25 265 LEU A C 1
ATOM 2185 O O . LEU A 1 265 ? 1.219 -7.112 -8.244 1.00 98.25 265 LEU A O 1
ATOM 2189 N N . ILE A 1 266 ? -0.630 -7.296 -9.478 1.00 97.81 266 ILE A N 1
ATOM 2190 C CA . ILE A 1 266 ? -0.136 -6.371 -10.509 1.00 97.81 266 ILE A CA 1
ATOM 2191 C C . ILE A 1 266 ? 0.018 -4.946 -9.937 1.00 97.81 266 ILE A C 1
ATOM 2193 O O . ILE A 1 266 ? 1.011 -4.277 -10.232 1.00 97.81 266 ILE A O 1
ATOM 2197 N N . ASP A 1 267 ? -0.891 -4.492 -9.064 1.00 97.50 267 ASP A N 1
ATOM 2198 C CA . ASP A 1 267 ? -0.755 -3.223 -8.332 1.00 97.50 267 ASP A CA 1
ATOM 2199 C C . ASP A 1 267 ? 0.508 -3.212 -7.454 1.00 97.50 267 ASP A C 1
ATOM 2201 O O . ASP A 1 267 ? 1.229 -2.211 -7.414 1.00 97.50 267 ASP A O 1
ATOM 2205 N N . LEU A 1 268 ? 0.810 -4.327 -6.782 1.00 97.56 268 LEU A N 1
ATOM 2206 C CA . LEU A 1 268 ? 2.007 -4.483 -5.960 1.00 97.56 268 LEU A CA 1
ATOM 2207 C C . LEU A 1 268 ? 3.281 -4.421 -6.815 1.00 97.56 268 LEU A C 1
ATOM 2209 O O . LEU A 1 268 ? 4.191 -3.656 -6.496 1.00 97.56 268 LEU A O 1
ATOM 2213 N N . ALA A 1 269 ? 3.326 -5.134 -7.944 1.00 97.44 269 ALA A N 1
ATOM 2214 C CA . ALA A 1 269 ? 4.445 -5.073 -8.886 1.00 97.44 269 ALA A CA 1
ATOM 2215 C C . ALA A 1 269 ? 4.629 -3.660 -9.469 1.00 97.44 269 ALA A C 1
ATOM 2217 O O . ALA A 1 269 ? 5.757 -3.166 -9.600 1.00 97.44 269 ALA A O 1
ATOM 2218 N N . PHE A 1 270 ? 3.526 -2.967 -9.770 1.00 97.19 270 PHE A N 1
ATOM 2219 C CA . PHE A 1 270 ? 3.557 -1.572 -10.196 1.00 97.19 270 PHE A CA 1
ATOM 2220 C C . PHE A 1 270 ? 4.166 -0.676 -9.116 1.00 97.19 270 PHE A C 1
ATOM 2222 O O . PHE A 1 270 ? 5.071 0.106 -9.423 1.00 97.19 270 PHE A O 1
ATOM 2229 N N . LEU A 1 271 ? 3.715 -0.797 -7.863 1.00 96.31 271 LEU A N 1
ATOM 2230 C CA . LEU A 1 271 ? 4.248 -0.030 -6.739 1.00 96.31 271 LEU A CA 1
ATOM 2231 C C . LEU A 1 271 ? 5.733 -0.312 -6.523 1.00 96.31 271 LEU A C 1
ATOM 2233 O O . LEU A 1 271 ? 6.495 0.648 -6.432 1.00 96.31 271 LEU A O 1
ATOM 2237 N N . LEU A 1 272 ? 6.159 -1.581 -6.516 1.00 95.25 272 LEU A N 1
ATOM 2238 C CA . LEU A 1 272 ? 7.569 -1.965 -6.376 1.00 95.25 272 LEU A CA 1
ATOM 2239 C C . LEU A 1 272 ? 8.450 -1.311 -7.439 1.00 95.25 272 LEU A C 1
ATOM 2241 O O . LEU A 1 272 ? 9.518 -0.794 -7.112 1.00 95.25 272 LEU A O 1
ATOM 2245 N N . SER A 1 273 ? 7.961 -1.179 -8.677 1.00 95.12 273 SER A N 1
ATOM 2246 C CA . SER A 1 273 ? 8.694 -0.461 -9.725 1.00 95.12 273 SER A CA 1
ATOM 2247 C C . SER A 1 273 ? 9.016 0.997 -9.343 1.00 95.12 273 SER A C 1
ATOM 2249 O O . SER A 1 273 ? 9.968 1.581 -9.865 1.00 95.12 273 SER A O 1
ATOM 2251 N N . LYS A 1 274 ? 8.230 1.632 -8.459 1.00 93.94 274 LYS A N 1
ATOM 2252 C CA . LYS A 1 274 ? 8.411 3.016 -7.963 1.00 93.94 274 LYS A CA 1
ATOM 2253 C C . LYS A 1 274 ? 9.426 3.117 -6.814 1.00 93.94 274 LYS A C 1
ATOM 2255 O O . LYS A 1 274 ? 9.697 4.220 -6.324 1.00 93.94 274 LYS A O 1
ATOM 2260 N N . PHE A 1 275 ? 9.981 1.994 -6.368 1.00 90.00 275 PHE A N 1
ATOM 2261 C CA . PHE A 1 275 ? 11.072 1.948 -5.404 1.00 90.00 275 PHE A CA 1
ATOM 2262 C C . PHE A 1 275 ? 12.406 1.755 -6.130 1.00 90.00 275 PHE A C 1
ATOM 2264 O O . PHE A 1 275 ? 12.562 0.859 -6.963 1.00 90.00 275 PHE A O 1
ATOM 2271 N N . ASN A 1 276 ? 13.368 2.615 -5.786 1.00 80.31 276 ASN A N 1
ATOM 2272 C CA . ASN A 1 276 ? 14.759 2.467 -6.213 1.00 80.31 276 ASN A CA 1
ATOM 2273 C C . ASN A 1 276 ? 15.468 1.433 -5.334 1.00 80.31 276 ASN A C 1
ATOM 2275 O O . ASN A 1 276 ? 16.129 0.544 -5.851 1.00 80.31 276 ASN A O 1
ATOM 2279 N N . LEU A 1 277 ? 15.277 1.537 -4.015 1.00 76.50 277 LEU A N 1
ATOM 2280 C CA . LEU A 1 277 ? 15.800 0.615 -3.012 1.00 76.50 277 LEU A CA 1
ATOM 2281 C C . LEU A 1 277 ? 14.711 0.282 -1.994 1.00 76.50 277 LEU A C 1
ATOM 2283 O O . LEU A 1 277 ? 13.899 1.137 -1.618 1.00 76.50 277 LEU A O 1
ATOM 2287 N N . TRP A 1 278 ? 14.706 -0.974 -1.565 1.00 76.62 278 TRP A N 1
ATOM 2288 C CA . TRP A 1 278 ? 13.788 -1.503 -0.569 1.00 76.62 278 TRP A CA 1
ATOM 2289 C C . TRP A 1 278 ? 14.384 -1.409 0.840 1.00 76.62 278 TRP A C 1
ATOM 2291 O O . TRP A 1 278 ? 15.579 -1.620 1.023 1.00 76.62 278 TRP A O 1
ATOM 2301 N N . CYS A 1 279 ? 13.555 -1.119 1.848 1.00 82.75 279 CYS A N 1
ATOM 2302 C CA . CYS A 1 279 ? 13.980 -1.086 3.249 1.00 82.75 279 CYS A CA 1
ATOM 2303 C C . CYS A 1 279 ? 12.991 -1.858 4.127 1.00 82.75 279 CYS A C 1
ATOM 2305 O O . CYS A 1 279 ? 11.943 -1.325 4.500 1.00 82.75 279 CYS A O 1
ATOM 2307 N N . SER A 1 280 ? 13.347 -3.088 4.506 1.00 82.50 280 SER A N 1
ATOM 2308 C CA . SER A 1 280 ? 12.472 -3.972 5.287 1.00 82.50 280 SER A CA 1
ATOM 2309 C C . SER A 1 280 ? 12.098 -3.388 6.651 1.00 82.50 280 SER A C 1
ATOM 2311 O O . SER A 1 280 ? 10.945 -3.495 7.046 1.00 82.50 280 SER A O 1
ATOM 2313 N N . LYS A 1 281 ? 13.018 -2.685 7.336 1.00 86.88 281 LYS A N 1
ATOM 2314 C CA . LYS A 1 281 ? 12.726 -2.015 8.623 1.00 86.88 281 LYS A CA 1
ATOM 2315 C C . LYS A 1 281 ? 11.615 -0.973 8.486 1.00 86.88 281 LYS A C 1
ATOM 2317 O O . LYS A 1 281 ? 10.712 -0.898 9.316 1.00 86.88 281 LYS A O 1
ATOM 2322 N N . LYS A 1 282 ? 11.665 -0.170 7.417 1.00 89.56 282 LYS A N 1
ATOM 2323 C CA . LYS A 1 282 ? 10.626 0.824 7.137 1.00 89.56 282 LYS A CA 1
ATOM 2324 C C . LYS A 1 282 ? 9.309 0.128 6.812 1.00 89.56 282 LYS A C 1
ATOM 2326 O O . LYS A 1 282 ? 8.285 0.509 7.356 1.00 89.56 282 LYS A O 1
ATOM 2331 N N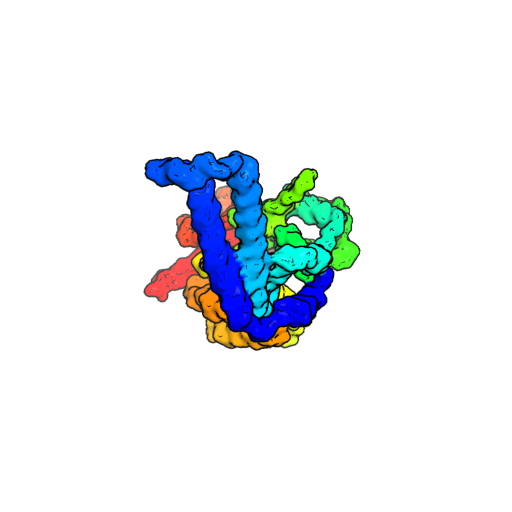 . SER A 1 283 ? 9.331 -0.909 5.985 1.00 90.62 283 SER A N 1
ATOM 2332 C CA . SER A 1 283 ? 8.121 -1.642 5.607 1.00 90.62 283 SER A CA 1
ATOM 2333 C C . SER A 1 283 ? 7.456 -2.350 6.785 1.00 90.62 283 SER A C 1
ATOM 2335 O O . SER A 1 283 ? 6.242 -2.255 6.911 1.00 90.62 283 SER A O 1
ATOM 2337 N N . LEU A 1 284 ? 8.235 -2.947 7.691 1.00 93.38 284 LEU A N 1
ATOM 2338 C CA . LEU A 1 284 ? 7.749 -3.535 8.941 1.00 93.38 284 LEU A CA 1
ATOM 2339 C C . LEU A 1 284 ? 6.996 -2.503 9.794 1.00 93.38 284 LEU A C 1
ATOM 2341 O O . LEU A 1 284 ? 5.867 -2.748 10.202 1.00 93.38 284 LEU A O 1
ATOM 2345 N N . LYS A 1 285 ? 7.570 -1.308 9.996 1.00 93.75 285 LYS A N 1
ATOM 2346 C CA . LYS A 1 285 ? 6.904 -0.229 10.747 1.00 93.75 285 LYS A CA 1
ATOM 2347 C C . LYS A 1 285 ? 5.559 0.162 10.129 1.00 93.75 285 LYS A C 1
ATOM 2349 O O . LYS A 1 285 ? 4.580 0.323 10.848 1.00 93.75 285 LYS A O 1
ATOM 2354 N N . TYR A 1 286 ? 5.513 0.323 8.807 1.00 95.19 286 TYR A N 1
ATOM 2355 C CA . TYR A 1 286 ? 4.277 0.669 8.100 1.00 95.19 286 TYR A CA 1
ATOM 2356 C C . TYR A 1 286 ? 3.252 -0.462 8.166 1.00 95.19 286 TYR A C 1
ATOM 2358 O O . TYR A 1 286 ? 2.070 -0.187 8.339 1.00 95.19 286 TYR A O 1
ATOM 2366 N N . PHE A 1 287 ? 3.706 -1.711 8.056 1.00 96.25 287 PHE A N 1
ATOM 2367 C CA . PHE A 1 287 ? 2.862 -2.890 8.182 1.00 96.25 287 PHE A CA 1
ATOM 2368 C C . PHE A 1 287 ? 2.212 -2.958 9.568 1.00 96.25 287 PHE A C 1
ATOM 2370 O O . PHE A 1 287 ? 0.993 -3.042 9.637 1.00 96.25 287 PHE A O 1
ATOM 2377 N N . MET A 1 288 ? 2.992 -2.815 10.647 1.00 95.88 288 MET A N 1
ATOM 2378 C CA . MET A 1 288 ? 2.479 -2.829 12.025 1.00 95.88 288 MET A CA 1
ATOM 2379 C C . MET A 1 288 ? 1.540 -1.656 12.317 1.00 95.88 288 MET A C 1
ATOM 2381 O O . MET A 1 288 ? 0.471 -1.858 12.885 1.00 95.88 288 MET A O 1
ATOM 2385 N N . THR A 1 289 ? 1.888 -0.426 11.908 1.00 96.56 289 THR A N 1
ATOM 2386 C CA . THR A 1 289 ? 0.967 0.708 12.094 1.00 96.56 289 THR A CA 1
ATOM 2387 C C . THR A 1 289 ? -0.335 0.497 11.318 1.00 96.56 289 THR A C 1
ATOM 2389 O O . THR A 1 289 ? -1.409 0.814 11.823 1.00 96.56 289 THR A O 1
ATOM 2392 N N . LEU A 1 290 ? -0.272 -0.062 10.107 1.00 96.75 290 LEU A N 1
ATOM 2393 C CA . LEU A 1 290 ? -1.480 -0.391 9.359 1.00 96.75 290 LEU A CA 1
ATOM 2394 C C . LEU A 1 290 ? -2.290 -1.513 10.031 1.00 96.75 290 LEU A C 1
ATOM 2396 O O . LEU A 1 290 ? -3.513 -1.434 10.000 1.00 96.75 290 LEU A O 1
ATOM 2400 N N . SER A 1 291 ? -1.657 -2.500 10.676 1.00 96.81 291 SER A N 1
ATOM 2401 C CA . SER A 1 291 ? -2.367 -3.513 11.474 1.00 96.81 291 SER A CA 1
ATOM 2402 C C . SER A 1 291 ? -3.197 -2.870 12.587 1.00 96.81 291 SER A C 1
ATOM 2404 O O . SER A 1 291 ? -4.361 -3.218 12.742 1.00 96.81 291 SER A O 1
ATOM 2406 N N . VAL A 1 292 ? -2.653 -1.871 13.295 1.00 96.75 292 VAL A N 1
ATOM 2407 C CA . VAL A 1 292 ? -3.401 -1.100 14.312 1.00 96.75 292 VAL A CA 1
ATOM 2408 C C . VAL A 1 292 ? -4.553 -0.311 13.678 1.00 96.75 292 VAL A C 1
ATOM 2410 O O . VAL A 1 292 ? -5.668 -0.331 14.178 1.00 96.75 292 VAL A O 1
ATOM 2413 N N . SER A 1 293 ? -4.334 0.322 12.524 1.00 96.69 293 SER A N 1
ATOM 2414 C CA . SER A 1 293 ? -5.413 0.996 11.783 1.00 96.69 293 SER A CA 1
ATOM 2415 C C . SER A 1 293 ? -6.529 0.020 11.360 1.00 96.69 293 SER A C 1
ATOM 2417 O O . SER A 1 293 ? -7.714 0.342 11.441 1.00 96.69 293 SER A O 1
ATOM 2419 N N . ASN A 1 294 ? -6.164 -1.199 10.948 1.00 96.38 294 ASN A N 1
ATOM 2420 C CA . ASN A 1 294 ? -7.104 -2.261 10.586 1.00 96.38 294 ASN A CA 1
ATOM 2421 C C . ASN A 1 294 ? -7.796 -2.890 11.808 1.00 96.38 294 ASN A C 1
ATOM 2423 O O . ASN A 1 294 ? -8.910 -3.389 11.655 1.00 96.38 294 ASN A O 1
ATOM 2427 N N . MET A 1 295 ? -7.193 -2.848 13.002 1.00 96.44 295 MET A N 1
ATOM 2428 C CA . MET A 1 295 ? -7.836 -3.269 14.255 1.00 96.44 295 MET A CA 1
ATOM 2429 C C . MET A 1 295 ? -9.125 -2.483 14.496 1.00 96.44 295 MET A C 1
ATOM 2431 O O . MET A 1 295 ? -10.132 -3.084 14.847 1.00 96.44 295 MET A O 1
ATOM 2435 N N . PHE A 1 296 ? -9.133 -1.171 14.246 1.00 95.38 296 PHE A N 1
ATOM 2436 C CA . PHE A 1 296 ? -10.329 -0.343 14.441 1.00 95.38 296 PHE A CA 1
ATOM 2437 C C . PHE A 1 296 ? -11.497 -0.793 13.556 1.00 95.38 296 PHE A C 1
ATOM 2439 O O . PHE A 1 296 ? -12.628 -0.908 14.019 1.00 95.38 296 PHE A O 1
ATOM 2446 N N . VAL A 1 297 ? -11.209 -1.115 12.293 1.00 94.38 297 VAL A N 1
ATOM 2447 C CA . VAL A 1 297 ? -12.202 -1.669 11.359 1.00 94.38 297 VAL A CA 1
ATOM 2448 C C . VAL A 1 297 ? -12.654 -3.058 11.810 1.00 94.38 297 VAL A C 1
ATOM 2450 O O . VAL A 1 297 ? -13.840 -3.362 11.801 1.00 94.38 297 VAL A O 1
ATOM 2453 N N . SER A 1 298 ? -11.704 -3.891 12.228 1.00 94.62 298 SER A N 1
ATOM 2454 C CA . SER A 1 298 ? -11.949 -5.266 12.670 1.00 94.62 298 SER A CA 1
ATOM 2455 C C . SER A 1 298 ? -12.849 -5.316 13.902 1.00 94.62 298 SER A C 1
ATOM 2457 O O . SER A 1 298 ? -13.778 -6.115 13.961 1.00 94.62 298 SER A O 1
ATOM 2459 N N . TYR A 1 299 ? -12.628 -4.404 14.848 1.00 95.31 299 TYR A N 1
ATOM 2460 C CA . TYR A 1 299 ? -13.463 -4.220 16.029 1.00 95.31 299 TYR A CA 1
ATOM 2461 C C . TYR A 1 299 ? -14.880 -3.764 15.663 1.00 95.31 299 TYR A C 1
ATOM 2463 O O . TYR A 1 299 ? -15.863 -4.309 16.172 1.00 95.31 299 TYR A O 1
ATOM 2471 N N . ALA A 1 300 ? -15.005 -2.808 14.737 1.00 91.31 300 ALA A N 1
ATOM 2472 C CA . ALA A 1 300 ? -16.298 -2.336 14.246 1.00 91.31 300 ALA A CA 1
ATOM 2473 C C . ALA A 1 300 ? -17.115 -3.479 13.626 1.00 91.31 300 ALA A C 1
ATOM 2475 O O . ALA A 1 300 ? -18.245 -3.734 14.042 1.00 91.31 300 ALA A O 1
ATOM 2476 N N . LEU A 1 301 ? -16.498 -4.214 12.696 1.00 90.56 301 LEU A N 1
ATOM 2477 C CA . LEU A 1 301 ? -17.126 -5.278 11.910 1.00 90.56 301 LEU A CA 1
ATOM 2478 C C . LEU A 1 301 ? -17.203 -6.632 12.630 1.00 90.56 301 LEU A C 1
ATOM 2480 O O . LEU A 1 301 ? -17.777 -7.570 12.082 1.00 90.56 301 LEU A O 1
ATOM 2484 N N . ASN A 1 302 ? -16.623 -6.747 13.828 1.00 91.12 302 ASN A N 1
ATOM 2485 C CA . ASN A 1 302 ? -16.451 -8.012 14.545 1.00 91.12 302 ASN A CA 1
ATOM 2486 C C . ASN A 1 302 ? -15.789 -9.102 13.676 1.00 91.12 302 ASN A C 1
ATOM 2488 O O . ASN A 1 302 ? -16.237 -10.247 13.609 1.00 91.12 302 ASN A O 1
ATOM 2492 N N . SER A 1 303 ? -14.736 -8.722 12.951 1.00 91.25 303 SER A N 1
ATOM 2493 C CA . SER A 1 303 ? -14.024 -9.593 12.015 1.00 91.25 303 SER A CA 1
ATOM 2494 C C . SER A 1 303 ? -12.584 -9.800 12.463 1.00 91.25 303 SER A C 1
ATOM 2496 O O . SER A 1 303 ? -11.906 -8.829 12.785 1.00 91.25 303 SER A O 1
ATOM 2498 N N . LYS A 1 304 ? -12.087 -11.037 12.427 1.00 89.06 304 LYS A N 1
ATOM 2499 C CA . LYS A 1 304 ? -10.689 -11.345 12.759 1.00 89.06 304 LYS A CA 1
ATOM 2500 C C . LYS A 1 304 ? -9.721 -10.898 11.656 1.00 89.06 304 LYS A C 1
ATOM 2502 O O . LYS A 1 304 ? -10.044 -10.965 10.470 1.00 89.06 304 LYS A O 1
ATOM 2507 N N . LEU A 1 305 ? -8.521 -10.480 12.055 1.00 88.25 305 LEU A N 1
ATOM 2508 C CA . LEU A 1 305 ? -7.362 -10.340 11.172 1.00 88.25 305 LEU A CA 1
ATOM 2509 C C . LEU A 1 305 ? -6.698 -11.698 10.923 1.00 88.25 305 LEU A C 1
ATOM 2511 O O . LEU A 1 305 ? -6.987 -12.683 11.596 1.00 88.25 305 LEU A O 1
ATOM 2515 N N . PHE A 1 306 ? -5.767 -11.724 9.970 1.00 85.44 306 PHE A N 1
ATOM 2516 C CA . PHE A 1 306 ? -4.894 -12.871 9.723 1.00 85.44 306 PHE A CA 1
ATOM 2517 C C . PHE A 1 306 ? -4.090 -13.267 10.963 1.00 85.44 306 PHE A C 1
ATOM 2519 O O . PHE A 1 306 ? -3.307 -12.453 11.461 1.00 85.44 306 PHE A O 1
ATOM 2526 N N . ASP A 1 307 ? -4.262 -14.513 11.406 1.00 82.38 307 ASP A N 1
ATOM 2527 C CA . ASP A 1 307 ? -3.588 -15.133 12.550 1.00 82.38 307 ASP A CA 1
ATOM 2528 C C . ASP A 1 307 ? -2.964 -16.515 12.273 1.00 82.38 307 ASP A C 1
ATOM 2530 O O . ASP A 1 307 ? -2.283 -17.044 13.154 1.00 82.38 307 ASP A O 1
ATOM 2534 N N . ASP A 1 308 ? -3.069 -17.038 11.046 1.00 81.88 308 ASP A N 1
ATOM 2535 C CA . ASP A 1 308 ? -2.477 -18.317 10.611 1.00 81.88 308 ASP A CA 1
ATOM 2536 C C . ASP A 1 308 ? -0.958 -18.204 10.340 1.00 81.88 308 ASP A C 1
ATOM 2538 O O . ASP A 1 308 ? -0.454 -18.536 9.266 1.00 81.88 308 ASP A O 1
ATOM 2542 N N . PHE A 1 309 ? -0.190 -17.695 11.305 1.00 83.44 309 PHE A N 1
ATOM 2543 C CA . PHE A 1 309 ? 1.257 -17.478 11.149 1.00 83.44 309 PHE A CA 1
ATOM 2544 C C . PHE A 1 309 ? 2.083 -18.770 11.051 1.00 83.44 309 PHE A C 1
ATOM 2546 O O . PHE A 1 309 ? 3.247 -18.720 10.664 1.00 83.44 309 PHE A O 1
ATOM 2553 N N . GLU A 1 310 ? 1.497 -19.918 11.380 1.00 80.81 310 GLU A N 1
ATOM 2554 C CA . GLU A 1 310 ? 2.130 -21.233 11.210 1.00 80.81 310 GLU A CA 1
ATOM 2555 C C . GLU A 1 310 ? 2.172 -21.663 9.735 1.00 80.81 310 GLU A C 1
ATOM 2557 O O . GLU A 1 310 ? 3.019 -22.459 9.342 1.00 80.81 310 GLU A O 1
ATOM 2562 N N . GLU A 1 311 ? 1.326 -21.068 8.891 1.00 86.69 311 GLU A N 1
ATOM 2563 C CA . GLU A 1 311 ? 1.213 -21.382 7.465 1.00 86.69 311 GLU A CA 1
ATOM 2564 C C . GLU A 1 311 ? 1.804 -20.289 6.560 1.00 86.69 311 GLU A C 1
ATOM 2566 O O . GLU A 1 311 ? 1.421 -20.139 5.396 1.00 86.69 311 GLU A O 1
ATOM 2571 N N . VAL A 1 312 ? 2.741 -19.483 7.070 1.00 91.62 312 VAL A N 1
ATOM 2572 C CA . VAL A 1 312 ? 3.372 -18.422 6.266 1.00 91.62 312 VAL A CA 1
ATOM 2573 C C . VAL A 1 312 ? 4.001 -19.001 4.998 1.00 91.62 312 VAL A C 1
ATOM 2575 O O . VAL A 1 312 ? 3.836 -18.420 3.928 1.00 91.62 312 VAL A O 1
ATOM 2578 N N . ASP A 1 313 ? 4.658 -20.157 5.079 1.00 92.62 313 ASP A N 1
ATOM 2579 C CA . ASP A 1 313 ? 5.295 -20.776 3.913 1.00 92.62 313 ASP A CA 1
ATOM 2580 C C . ASP A 1 313 ? 4.269 -21.244 2.866 1.00 92.62 313 ASP A C 1
ATOM 2582 O O . ASP A 1 313 ? 4.480 -21.040 1.667 1.00 92.62 313 ASP A O 1
ATOM 2586 N N . GLU A 1 314 ? 3.120 -21.779 3.296 1.00 94.25 314 GLU A N 1
ATOM 2587 C CA . GLU A 1 314 ? 2.011 -22.135 2.399 1.00 94.25 314 GLU A CA 1
ATOM 2588 C C . GLU A 1 314 ? 1.433 -20.890 1.719 1.00 94.25 314 GLU A C 1
ATOM 2590 O O . GLU A 1 314 ? 1.252 -20.865 0.498 1.00 94.25 314 GLU A O 1
ATOM 2595 N N . PHE A 1 315 ? 1.224 -19.816 2.482 1.00 95.44 315 PHE A N 1
ATOM 2596 C CA . PHE A 1 315 ? 0.763 -18.541 1.946 1.00 95.44 315 PHE A CA 1
ATOM 2597 C C . PHE A 1 315 ? 1.734 -17.971 0.898 1.00 95.44 315 PHE A C 1
ATOM 2599 O O . PHE A 1 315 ? 1.309 -17.525 -0.173 1.00 95.44 315 PHE A O 1
ATOM 2606 N N . ILE A 1 316 ? 3.044 -18.008 1.159 1.00 96.44 316 ILE A N 1
ATOM 2607 C CA . ILE A 1 316 ? 4.064 -17.541 0.210 1.00 96.44 316 ILE A CA 1
ATOM 2608 C C . ILE A 1 316 ? 4.079 -18.425 -1.04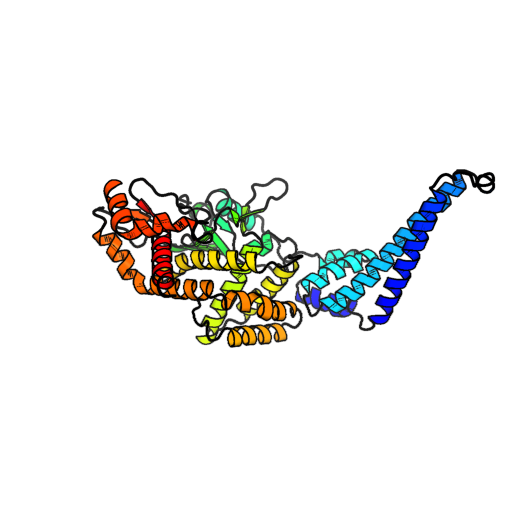7 1.00 96.44 316 ILE A C 1
ATOM 2610 O O . ILE A 1 316 ? 4.104 -17.892 -2.162 1.00 96.44 316 ILE A O 1
ATOM 2614 N N . ALA A 1 317 ? 3.987 -19.750 -0.902 1.00 95.62 317 ALA A N 1
ATOM 2615 C CA . ALA A 1 317 ? 3.906 -20.681 -2.027 1.00 95.62 317 ALA A CA 1
ATOM 2616 C C . ALA A 1 317 ? 2.651 -20.442 -2.888 1.00 95.62 317 ALA A C 1
ATOM 2618 O O . ALA A 1 317 ? 2.742 -20.377 -4.120 1.00 95.62 317 ALA A O 1
ATOM 2619 N N . PHE A 1 318 ? 1.499 -20.218 -2.248 1.00 96.44 318 PHE A N 1
ATOM 2620 C CA . PHE A 1 318 ? 0.249 -19.841 -2.905 1.00 96.44 318 PHE A CA 1
ATOM 2621 C C . PHE A 1 318 ? 0.418 -18.572 -3.753 1.00 96.44 318 PHE A C 1
ATOM 2623 O O . PHE A 1 318 ? 0.045 -18.548 -4.931 1.00 96.44 318 PHE A O 1
ATOM 2630 N N . LEU A 1 319 ? 1.027 -17.521 -3.195 1.00 97.56 319 LEU A N 1
ATOM 2631 C CA . LEU A 1 319 ? 1.286 -16.283 -3.931 1.00 97.56 319 LEU A CA 1
ATOM 2632 C C . LEU A 1 319 ? 2.242 -16.501 -5.109 1.00 97.56 319 LEU A C 1
ATOM 2634 O O . LEU A 1 319 ? 1.984 -15.995 -6.205 1.00 97.56 319 LEU A O 1
ATOM 2638 N N . SER A 1 320 ? 3.314 -17.272 -4.917 1.00 96.75 320 SER A N 1
ATOM 2639 C CA . SER A 1 320 ? 4.287 -17.583 -5.969 1.00 96.75 320 SER A CA 1
ATOM 2640 C C . SER A 1 320 ? 3.648 -18.318 -7.149 1.00 96.75 320 SER A C 1
ATOM 2642 O O . SER A 1 320 ? 3.886 -17.938 -8.299 1.00 96.75 320 SER A O 1
ATOM 2644 N N . GLN A 1 321 ? 2.753 -19.277 -6.888 1.00 96.50 321 GLN A N 1
ATOM 2645 C CA . GLN A 1 321 ? 1.996 -19.973 -7.933 1.00 96.50 321 GLN A CA 1
ATOM 2646 C C . GLN A 1 321 ? 1.108 -19.011 -8.742 1.00 96.50 321 GLN A C 1
ATOM 2648 O O . GLN A 1 321 ? 0.937 -19.160 -9.955 1.00 96.50 321 GLN A O 1
ATOM 2653 N N . LYS A 1 322 ? 0.516 -18.009 -8.084 1.00 97.25 322 LYS A N 1
ATOM 2654 C CA . LYS A 1 322 ? -0.324 -16.998 -8.746 1.00 97.25 322 LYS A CA 1
ATOM 2655 C C . LYS A 1 322 ? 0.514 -16.027 -9.574 1.00 97.25 322 LYS A C 1
ATOM 2657 O O . LYS A 1 322 ? 0.109 -15.666 -10.677 1.00 97.25 322 LYS A O 1
ATOM 2662 N N . VAL A 1 323 ? 1.706 -15.669 -9.097 1.00 97.69 323 VAL A N 1
ATOM 2663 C CA . VAL A 1 323 ? 2.679 -14.872 -9.859 1.00 97.69 323 VAL A CA 1
ATOM 2664 C C . VAL A 1 323 ? 3.105 -15.587 -11.144 1.00 97.69 323 VAL A C 1
ATOM 2666 O O . VAL A 1 323 ? 3.105 -14.955 -12.202 1.00 97.69 323 VAL A O 1
ATOM 2669 N N . ASP A 1 324 ? 3.370 -16.897 -11.087 1.00 95.69 324 ASP A N 1
ATOM 2670 C CA . ASP A 1 324 ? 3.719 -17.702 -12.271 1.00 95.69 324 ASP A CA 1
ATOM 2671 C C . ASP A 1 324 ? 2.669 -17.630 -13.375 1.00 95.69 324 ASP A C 1
ATOM 2673 O O . ASP A 1 324 ? 2.998 -17.476 -14.552 1.00 95.69 324 ASP A O 1
ATOM 2677 N N . LYS A 1 325 ? 1.389 -17.688 -12.994 1.00 95.31 325 LYS A N 1
ATOM 2678 C CA . LYS A 1 325 ? 0.272 -17.600 -13.942 1.00 95.31 325 LYS A CA 1
ATOM 2679 C C . LYS A 1 325 ? 0.204 -16.241 -14.642 1.00 95.31 325 LYS A C 1
ATOM 2681 O O . LYS A 1 325 ? -0.252 -16.171 -15.780 1.00 95.31 325 LYS A O 1
ATOM 2686 N N . ILE A 1 326 ? 0.658 -15.169 -13.987 1.00 95.88 326 ILE A N 1
ATOM 2687 C CA . ILE A 1 326 ? 0.688 -13.818 -14.565 1.00 95.88 326 ILE A CA 1
ATOM 2688 C C . ILE A 1 326 ? 1.893 -13.655 -15.510 1.00 95.88 326 ILE A C 1
ATOM 2690 O O . ILE A 1 326 ? 1.761 -13.058 -16.577 1.00 95.88 326 ILE A O 1
ATOM 2694 N N . GLY A 1 327 ? 3.061 -14.198 -15.150 1.00 93.44 327 GLY A N 1
ATOM 2695 C CA . GLY A 1 327 ? 4.199 -14.401 -16.060 1.00 93.44 327 GLY A CA 1
ATOM 2696 C C . GLY A 1 327 ? 5.021 -13.161 -16.448 1.00 93.44 327 GLY A C 1
ATOM 2697 O O . GLY A 1 327 ? 5.887 -13.254 -17.323 1.00 93.44 327 GLY A O 1
ATOM 2698 N N . PHE A 1 328 ? 4.764 -11.996 -15.842 1.00 95.31 328 PHE A N 1
ATOM 2699 C CA . PHE A 1 328 ? 5.527 -10.757 -16.090 1.00 95.31 328 PHE A CA 1
ATOM 2700 C C . PHE A 1 328 ? 5.837 -9.926 -14.826 1.00 95.31 328 PHE A C 1
ATOM 2702 O O . PHE A 1 328 ? 6.182 -8.738 -14.915 1.00 95.31 328 PHE A O 1
ATOM 2709 N N . ILE A 1 329 ? 5.693 -10.537 -13.645 1.00 97.44 329 ILE A N 1
ATOM 2710 C CA . ILE A 1 329 ? 5.879 -9.894 -12.334 1.00 97.44 329 ILE A CA 1
ATOM 2711 C C . ILE A 1 329 ? 6.701 -10.757 -11.355 1.00 97.44 329 ILE A C 1
ATOM 2713 O O . ILE A 1 329 ? 6.470 -10.705 -10.148 1.00 97.44 329 ILE A O 1
ATOM 2717 N N . ASP A 1 330 ? 7.673 -11.529 -11.852 1.00 97.12 330 ASP A N 1
ATOM 2718 C CA . ASP A 1 330 ? 8.457 -12.487 -11.047 1.00 97.12 330 ASP A CA 1
ATOM 2719 C C . ASP A 1 330 ? 9.243 -11.841 -9.884 1.00 97.12 330 ASP A C 1
ATOM 2721 O O . ASP A 1 330 ? 9.576 -12.521 -8.916 1.00 97.12 330 ASP A O 1
ATOM 2725 N N . GLU A 1 331 ? 9.505 -10.525 -9.923 1.00 96.06 331 GLU A N 1
ATOM 2726 C CA . GLU A 1 331 ? 10.065 -9.735 -8.808 1.00 96.06 331 GLU A CA 1
ATOM 2727 C C . GLU A 1 331 ? 9.275 -9.977 -7.516 1.00 96.06 331 GLU A C 1
ATOM 2729 O O . GLU A 1 331 ? 9.868 -10.037 -6.438 1.00 96.06 331 GLU A O 1
ATOM 2734 N N . LEU A 1 332 ? 7.958 -10.190 -7.621 1.00 97.06 332 LEU A N 1
ATOM 2735 C CA . LEU A 1 332 ? 7.107 -10.460 -6.469 1.00 97.06 332 LEU A CA 1
ATOM 2736 C C . LEU A 1 332 ? 7.487 -11.726 -5.710 1.00 97.06 332 LEU A C 1
ATOM 2738 O O . LEU A 1 332 ? 7.405 -11.699 -4.491 1.00 97.06 332 LEU A O 1
ATOM 2742 N N . LYS A 1 333 ? 7.950 -12.788 -6.374 1.00 96.00 333 LYS A N 1
ATOM 2743 C CA . LYS A 1 333 ? 8.355 -14.027 -5.687 1.00 96.00 333 LYS A CA 1
ATOM 2744 C C . LYS A 1 333 ? 9.499 -13.763 -4.718 1.00 96.00 333 LYS A C 1
ATOM 2746 O O . LYS A 1 333 ? 9.361 -13.957 -3.517 1.00 96.00 333 LYS A O 1
ATOM 2751 N N . SER A 1 334 ? 10.573 -13.166 -5.240 1.00 92.75 334 SER A N 1
ATOM 2752 C CA . SER A 1 334 ? 11.728 -12.771 -4.430 1.00 92.75 334 SER A CA 1
ATOM 2753 C C . SER A 1 334 ? 11.352 -11.758 -3.347 1.00 92.75 334 SER A C 1
ATOM 2755 O O . SER A 1 334 ? 11.870 -11.791 -2.235 1.00 92.75 334 SER A O 1
ATOM 2757 N N . PHE A 1 335 ? 10.412 -10.858 -3.642 1.00 94.56 335 PHE A N 1
ATOM 2758 C CA . PHE A 1 335 ? 9.899 -9.914 -2.662 1.00 94.56 335 PHE A CA 1
ATOM 2759 C C . PHE A 1 335 ? 9.124 -10.616 -1.537 1.00 94.56 335 PHE A C 1
ATOM 2761 O O . PHE A 1 335 ? 9.285 -10.246 -0.373 1.00 94.56 335 PHE A O 1
ATOM 2768 N N . PHE A 1 336 ? 8.315 -11.624 -1.856 1.00 95.44 336 PHE A N 1
ATOM 2769 C CA . PHE A 1 336 ? 7.562 -12.395 -0.877 1.00 95.44 336 PHE A CA 1
ATOM 2770 C C . PHE A 1 336 ? 8.491 -13.213 0.019 1.00 95.44 336 PHE A C 1
ATOM 2772 O O . PHE A 1 336 ? 8.450 -13.029 1.234 1.00 95.44 336 PHE A O 1
ATOM 2779 N N . GLU A 1 337 ? 9.391 -13.995 -0.568 1.00 91.38 337 GLU A N 1
ATOM 2780 C CA . GLU A 1 337 ? 10.367 -14.826 0.152 1.00 91.38 337 GLU A CA 1
ATOM 2781 C C . GLU A 1 337 ? 11.304 -13.988 1.038 1.00 91.38 337 GLU A C 1
ATOM 2783 O O . GLU A 1 337 ? 11.553 -14.310 2.192 1.00 91.38 337 GLU A O 1
ATOM 2788 N N . ILE A 1 338 ? 11.806 -12.850 0.548 1.00 89.38 338 ILE A N 1
ATOM 2789 C CA . ILE A 1 338 ? 12.800 -12.070 1.306 1.00 89.38 338 ILE A CA 1
ATOM 2790 C C . ILE A 1 338 ? 12.136 -11.094 2.282 1.00 89.38 338 ILE A C 1
ATOM 2792 O O . ILE A 1 338 ? 12.620 -10.879 3.397 1.00 89.38 338 ILE A O 1
ATOM 2796 N N . SER A 1 339 ? 11.075 -10.411 1.848 1.00 89.94 339 SER A N 1
ATOM 2797 C CA . SER A 1 339 ? 10.518 -9.273 2.587 1.00 89.94 339 SER A CA 1
ATOM 2798 C C . SER A 1 339 ? 9.234 -9.611 3.316 1.00 89.94 339 SER A C 1
ATOM 2800 O O . SER A 1 339 ? 9.128 -9.276 4.493 1.00 89.94 339 SER A O 1
ATOM 2802 N N . LEU A 1 340 ? 8.263 -10.234 2.644 1.00 92.38 340 LEU A N 1
ATOM 2803 C CA . LEU A 1 340 ? 6.978 -10.537 3.274 1.00 92.38 340 LEU A CA 1
ATOM 2804 C C . LEU A 1 340 ? 7.137 -11.623 4.336 1.00 92.38 340 LEU A C 1
ATOM 2806 O O . LEU A 1 340 ? 6.712 -11.403 5.464 1.00 92.38 340 LEU A O 1
ATOM 2810 N N . GLN A 1 341 ? 7.832 -12.717 4.022 1.00 93.12 341 GLN A N 1
ATOM 2811 C CA . GLN A 1 341 ? 8.125 -13.789 4.975 1.00 93.12 341 GLN A CA 1
ATOM 2812 C C . GLN A 1 341 ? 8.851 -13.244 6.212 1.00 93.12 341 GLN A C 1
ATOM 2814 O O . GLN A 1 341 ? 8.441 -13.498 7.338 1.00 93.12 341 GLN A O 1
ATOM 2819 N N . LYS A 1 342 ? 9.856 -12.376 6.023 1.00 91.69 342 LYS A N 1
ATOM 2820 C CA . LYS A 1 342 ? 10.551 -11.712 7.137 1.00 91.69 342 LYS A CA 1
ATOM 2821 C C . LYS A 1 342 ? 9.637 -10.826 7.993 1.00 91.69 342 LYS A C 1
ATOM 2823 O O . LYS A 1 342 ? 9.863 -10.722 9.192 1.00 91.69 342 LYS A O 1
ATOM 2828 N N . ILE A 1 343 ? 8.660 -10.145 7.391 1.00 93.50 343 ILE A N 1
ATOM 2829 C CA . ILE A 1 343 ? 7.684 -9.331 8.133 1.00 93.50 343 ILE A CA 1
ATOM 2830 C C . ILE A 1 343 ? 6.731 -10.232 8.924 1.00 93.50 343 ILE A C 1
ATOM 2832 O O . ILE A 1 343 ? 6.458 -9.937 10.080 1.00 93.50 343 ILE A O 1
ATOM 2836 N N . LEU A 1 344 ? 6.228 -11.307 8.315 1.00 93.12 344 LEU A N 1
ATOM 2837 C CA . LEU A 1 344 ? 5.246 -12.195 8.944 1.00 93.12 344 LEU A CA 1
ATOM 2838 C C . LEU A 1 344 ? 5.858 -13.079 10.034 1.00 93.12 344 LEU A C 1
ATOM 2840 O O . LEU A 1 344 ? 5.186 -13.361 11.018 1.00 93.12 344 LEU A O 1
ATOM 2844 N N . ASN A 1 345 ? 7.138 -13.431 9.904 1.00 92.12 345 ASN A N 1
ATOM 2845 C CA . ASN A 1 345 ? 7.882 -14.187 10.913 1.00 92.12 345 ASN A CA 1
ATOM 2846 C C . ASN A 1 345 ? 8.461 -13.304 12.028 1.00 92.12 345 ASN A C 1
ATOM 2848 O O . ASN A 1 345 ? 9.163 -13.810 12.900 1.00 92.12 345 ASN A O 1
ATOM 2852 N N . GLU A 1 346 ? 8.218 -11.990 12.014 1.00 93.44 346 GLU A N 1
ATOM 2853 C CA . GLU A 1 346 ? 8.631 -11.123 13.116 1.00 93.44 346 GLU A CA 1
ATOM 2854 C C . GLU A 1 346 ? 7.758 -11.429 14.353 1.00 93.44 346 GLU A C 1
ATOM 2856 O O . GLU A 1 346 ? 6.539 -11.222 14.287 1.00 93.44 346 GLU A O 1
ATOM 2861 N N . PRO A 1 347 ? 8.335 -11.883 15.489 1.00 91.81 347 PRO A N 1
ATOM 2862 C CA . PRO A 1 347 ? 7.585 -12.157 16.715 1.00 91.81 347 PRO A CA 1
ATOM 2863 C C . PRO A 1 347 ? 6.601 -11.057 17.134 1.00 91.81 347 PRO A C 1
ATOM 2865 O O . PRO A 1 347 ? 5.490 -11.355 17.575 1.00 91.81 347 PRO A O 1
ATOM 2868 N N . LEU A 1 348 ? 6.969 -9.783 16.989 1.00 90.94 348 LEU A N 1
ATOM 2869 C CA . LEU A 1 348 ? 6.116 -8.651 17.337 1.00 90.94 348 LEU A CA 1
ATOM 2870 C C . LEU A 1 348 ? 4.896 -8.547 16.415 1.00 90.94 348 LEU A C 1
ATOM 2872 O O . LEU A 1 348 ? 3.820 -8.191 16.886 1.00 90.94 348 LEU A O 1
ATOM 2876 N N . VAL A 1 349 ? 5.026 -8.886 15.128 1.00 93.88 349 VAL A N 1
ATOM 2877 C CA . VAL A 1 349 ? 3.896 -8.905 14.181 1.00 93.88 349 VAL A CA 1
ATOM 2878 C C . VAL A 1 349 ? 2.917 -10.020 14.534 1.00 93.88 349 VAL A C 1
ATOM 2880 O O . VAL A 1 349 ? 1.711 -9.771 14.597 1.00 93.88 349 VAL A O 1
ATOM 2883 N N . VAL A 1 350 ? 3.433 -11.216 14.829 1.00 92.44 350 VAL A N 1
ATOM 2884 C CA . VAL A 1 350 ? 2.622 -12.366 15.257 1.00 92.44 350 VAL A CA 1
ATOM 2885 C C . VAL A 1 350 ? 1.849 -12.025 16.532 1.00 92.44 350 VAL A C 1
ATOM 2887 O O . VAL A 1 350 ? 0.628 -12.189 16.590 1.00 92.44 350 VAL A O 1
ATOM 2890 N N . LYS A 1 351 ? 2.545 -11.493 17.548 1.00 91.38 351 LYS A N 1
ATOM 2891 C CA . LYS A 1 351 ? 1.937 -11.065 18.819 1.00 91.38 351 LYS A CA 1
ATOM 2892 C C . LYS A 1 351 ? 0.873 -9.990 18.601 1.00 91.38 351 LYS A C 1
ATOM 2894 O O . LYS A 1 351 ? -0.226 -10.107 19.138 1.00 91.38 351 LYS A O 1
ATOM 2899 N N . LEU A 1 352 ? 1.181 -8.977 17.790 1.00 94.31 352 LEU A N 1
ATOM 2900 C CA . LEU A 1 352 ? 0.272 -7.880 17.464 1.00 94.31 352 LEU A CA 1
ATOM 2901 C C . LEU A 1 352 ? -1.050 -8.400 16.892 1.00 94.31 352 LEU A C 1
ATOM 2903 O O . LEU A 1 352 ? -2.110 -8.059 17.403 1.00 94.31 352 LEU A O 1
ATOM 2907 N N . HIS A 1 353 ? -1.003 -9.252 15.870 1.00 95.06 353 HIS A N 1
ATOM 2908 C CA . HIS A 1 353 ? -2.212 -9.779 15.235 1.00 95.06 353 HIS A CA 1
ATOM 2909 C C . HIS A 1 353 ? -3.021 -10.695 16.166 1.00 95.06 353 HIS A C 1
ATOM 2911 O O . HIS A 1 353 ? -4.240 -10.541 16.249 1.00 95.06 353 HIS A O 1
ATOM 2917 N N . LYS A 1 354 ? -2.363 -11.581 16.930 1.00 94.19 354 LYS A N 1
ATOM 2918 C CA . LYS A 1 354 ? -3.044 -12.423 17.932 1.00 94.19 354 LYS A CA 1
ATOM 2919 C C . LYS A 1 354 ? -3.758 -11.576 18.991 1.00 94.19 354 LYS A C 1
ATOM 2921 O O . LYS A 1 354 ? -4.900 -11.860 19.337 1.00 94.19 354 LYS A O 1
ATOM 2926 N N . ASN A 1 355 ? -3.113 -10.518 19.481 1.00 94.94 355 ASN A N 1
ATOM 2927 C CA . ASN A 1 355 ? -3.710 -9.627 20.475 1.00 94.94 355 ASN A CA 1
ATOM 2928 C C . ASN A 1 355 ? -4.829 -8.756 19.889 1.00 94.94 355 ASN A C 1
ATOM 2930 O O . ASN A 1 355 ? -5.822 -8.529 20.573 1.00 94.94 355 ASN A O 1
ATOM 2934 N N . ILE A 1 356 ? -4.734 -8.341 18.621 1.00 96.25 356 ILE A N 1
ATOM 2935 C CA . ILE A 1 356 ? -5.854 -7.696 17.920 1.00 96.25 356 ILE A CA 1
ATOM 2936 C C . ILE A 1 356 ? -7.069 -8.632 17.878 1.00 96.25 356 ILE A C 1
ATOM 2938 O O . ILE A 1 356 ? -8.165 -8.209 18.237 1.00 96.25 356 ILE A O 1
ATOM 2942 N N . ASN A 1 357 ? -6.893 -9.902 17.504 1.00 96.00 357 ASN A N 1
ATOM 2943 C CA . ASN A 1 357 ? -8.009 -10.850 17.450 1.00 96.00 357 ASN A CA 1
ATOM 2944 C C . ASN A 1 357 ? -8.639 -11.080 18.831 1.00 96.00 357 ASN A C 1
ATOM 2946 O O . ASN A 1 357 ? -9.863 -11.075 18.932 1.00 96.00 357 ASN A O 1
ATOM 2950 N N . LYS A 1 358 ? -7.835 -11.155 19.901 1.00 95.62 358 LYS A N 1
ATOM 2951 C CA . LYS A 1 358 ? -8.347 -11.207 21.284 1.00 95.62 358 LYS A CA 1
ATOM 2952 C C . LYS A 1 358 ? -9.165 -9.973 21.667 1.00 95.62 358 LYS A C 1
ATOM 2954 O O . LYS A 1 358 ? -10.151 -10.096 22.383 1.00 95.62 358 LYS A O 1
ATOM 2959 N N . ILE A 1 359 ? -8.763 -8.779 21.228 1.00 96.31 359 ILE A N 1
ATOM 2960 C CA . ILE A 1 359 ? -9.522 -7.541 21.477 1.00 96.31 359 ILE A CA 1
ATOM 2961 C C . ILE A 1 359 ? -10.873 -7.592 20.767 1.00 96.31 359 ILE A C 1
ATOM 2963 O O . ILE A 1 359 ? -11.885 -7.237 21.363 1.00 96.31 359 ILE A O 1
ATOM 2967 N N . VAL A 1 360 ? -10.900 -8.064 19.517 1.00 95.94 360 VAL A N 1
ATOM 2968 C CA . VAL A 1 360 ? -12.147 -8.241 18.757 1.00 95.94 360 VAL A CA 1
ATOM 2969 C C . VAL A 1 360 ? -13.064 -9.258 19.448 1.00 95.94 360 VAL A C 1
ATOM 2971 O O . VAL A 1 360 ? -14.246 -8.982 19.620 1.00 95.94 360 VAL A O 1
ATOM 2974 N N . GLU A 1 361 ? -12.525 -10.387 19.917 1.00 95.62 361 GLU A N 1
ATOM 2975 C CA . GLU A 1 361 ? -13.278 -11.396 20.682 1.00 95.62 361 GLU A CA 1
ATOM 2976 C C . GLU A 1 361 ? -13.818 -10.852 22.014 1.00 95.62 361 GLU A C 1
ATOM 2978 O O . GLU A 1 361 ? -14.940 -11.167 22.401 1.00 95.62 361 GLU A O 1
ATOM 2983 N N . ASN A 1 362 ? -13.057 -9.989 22.693 1.00 95.44 362 ASN A N 1
ATOM 2984 C CA . ASN A 1 362 ? -13.429 -9.382 23.975 1.00 95.44 362 ASN A CA 1
ATOM 2985 C C . ASN A 1 362 ? -14.246 -8.085 23.838 1.00 95.44 362 ASN A C 1
ATOM 2987 O O . ASN A 1 362 ? -14.393 -7.353 24.820 1.00 95.44 362 ASN A O 1
ATOM 2991 N N . LYS A 1 363 ? -14.789 -7.788 22.652 1.00 95.12 363 LYS A N 1
ATOM 2992 C CA . LYS A 1 363 ? -15.543 -6.557 22.376 1.00 95.12 363 LYS A CA 1
ATOM 2993 C C . LYS A 1 363 ? -16.625 -6.267 23.415 1.00 95.12 363 LYS A C 1
ATOM 2995 O O . LYS A 1 363 ? -16.683 -5.162 23.940 1.00 95.12 363 LYS A O 1
ATOM 3000 N N . GLU A 1 364 ? -17.444 -7.258 23.757 1.00 94.69 364 GLU A N 1
ATOM 3001 C CA . GLU A 1 364 ? -18.531 -7.092 24.731 1.00 94.69 364 GLU A CA 1
ATOM 3002 C C . GLU A 1 364 ? -18.016 -6.663 26.110 1.00 94.69 364 GLU A C 1
ATOM 3004 O O . GLU A 1 364 ? -18.579 -5.767 26.736 1.00 94.69 364 GLU A O 1
ATOM 3009 N N . LYS A 1 365 ? -16.895 -7.237 26.557 1.00 95.44 365 LYS A N 1
ATOM 3010 C CA . LYS A 1 365 ? -16.269 -6.888 27.834 1.00 95.44 365 LYS A CA 1
ATOM 3011 C C . LYS A 1 365 ? -15.753 -5.447 27.843 1.00 95.44 365 LYS A C 1
ATOM 3013 O O . LYS A 1 365 ? -15.911 -4.758 28.847 1.00 95.44 365 LYS A O 1
ATOM 3018 N N . ILE A 1 366 ? -15.154 -4.998 26.740 1.00 95.44 366 ILE A N 1
ATOM 3019 C CA . ILE A 1 366 ? -14.640 -3.628 26.596 1.00 95.44 366 ILE A CA 1
ATOM 3020 C C . ILE A 1 366 ? -15.799 -2.623 26.618 1.00 95.44 366 ILE A C 1
ATOM 3022 O O . ILE A 1 366 ? -15.742 -1.632 27.344 1.00 95.44 366 ILE A O 1
ATOM 3026 N N . GLU A 1 367 ? -16.879 -2.894 25.880 1.00 94.50 367 GLU A N 1
ATOM 3027 C CA . GLU A 1 367 ? -18.062 -2.024 25.893 1.00 94.50 367 GLU A CA 1
ATOM 3028 C C . GLU A 1 367 ? -18.763 -2.031 27.261 1.00 94.50 367 GLU A C 1
ATOM 3030 O O . GLU A 1 367 ? -19.178 -0.976 27.738 1.00 94.50 367 GLU A O 1
ATOM 3035 N N . THR A 1 368 ? -18.834 -3.187 27.933 1.00 94.69 368 THR A N 1
ATOM 3036 C CA . THR A 1 368 ? -19.420 -3.302 29.279 1.00 94.69 368 THR A CA 1
ATOM 3037 C C . THR A 1 368 ? -18.650 -2.450 30.284 1.00 94.69 368 THR A C 1
ATOM 3039 O O . THR A 1 368 ? -19.254 -1.657 31.006 1.00 94.69 368 THR A O 1
ATOM 3042 N N . LEU A 1 369 ? -17.314 -2.525 30.255 1.00 94.75 369 LEU A N 1
ATOM 3043 C CA . LEU A 1 369 ? -16.443 -1.726 31.115 1.00 94.75 369 LEU A CA 1
ATOM 3044 C C . LEU A 1 369 ? -16.729 -0.222 30.987 1.00 94.75 369 LEU A C 1
ATOM 3046 O O . LEU A 1 369 ? -16.799 0.483 31.994 1.00 94.75 369 LEU A O 1
ATOM 3050 N N . TYR A 1 370 ? -16.933 0.264 29.759 1.00 94.69 370 TYR A N 1
ATOM 3051 C CA . TYR A 1 370 ? -17.365 1.641 29.525 1.00 94.69 370 TYR A CA 1
ATOM 3052 C C . TYR A 1 370 ? -18.753 1.912 30.123 1.00 94.69 370 TYR A C 1
ATOM 3054 O O . TYR A 1 370 ? -18.925 2.887 30.854 1.00 94.69 370 TYR A O 1
ATOM 3062 N N . THR A 1 371 ? -19.742 1.061 29.842 1.00 93.75 371 THR A N 1
ATOM 3063 C CA . THR A 1 371 ? -21.130 1.297 30.279 1.00 93.75 371 THR A CA 1
ATOM 3064 C C . THR A 1 371 ? -21.302 1.301 31.799 1.00 93.75 371 THR A C 1
ATOM 3066 O O . THR A 1 371 ? -22.156 2.035 32.300 1.00 93.75 371 THR A O 1
ATOM 3069 N N . GLU A 1 372 ? -20.486 0.524 32.518 1.00 94.06 372 GLU A N 1
ATOM 3070 C CA . GLU A 1 372 ? -20.435 0.474 33.985 1.00 94.06 372 GLU A CA 1
ATOM 3071 C C . GLU A 1 372 ? -19.694 1.672 34.589 1.00 94.06 372 GLU A C 1
ATOM 3073 O O . GLU A 1 372 ? -19.990 2.080 35.710 1.00 94.06 372 GLU A O 1
ATOM 3078 N N . SER A 1 373 ? -18.734 2.237 33.853 1.00 92.81 373 SER A N 1
ATOM 3079 C CA . SER A 1 373 ? -17.894 3.344 34.326 1.00 92.81 373 SER A CA 1
ATOM 3080 C C . SER A 1 373 ? -18.434 4.729 33.972 1.00 92.81 373 SER A C 1
ATOM 3082 O O . SER A 1 373 ? -17.921 5.715 34.490 1.00 92.81 373 SER A O 1
ATOM 3084 N N . SER A 1 374 ? -19.422 4.814 33.079 1.00 93.12 374 SER A N 1
ATOM 3085 C CA . SER A 1 374 ? -20.052 6.071 32.673 1.00 93.12 374 SER A CA 1
ATOM 3086 C C . SER A 1 374 ? -21.466 6.187 33.228 1.00 93.12 374 SER A C 1
ATOM 3088 O O . SER A 1 374 ? -22.305 5.300 33.038 1.00 93.12 374 SER A O 1
ATOM 3090 N N . THR A 1 375 ? -21.753 7.320 33.859 1.00 93.25 375 THR A N 1
ATOM 3091 C CA . THR A 1 375 ? -23.085 7.720 34.333 1.00 93.25 375 THR A CA 1
ATOM 3092 C C . THR A 1 375 ? -23.800 8.666 33.367 1.00 93.25 375 THR A C 1
ATOM 3094 O O . THR A 1 375 ? -24.865 9.169 33.702 1.00 93.25 375 THR A O 1
ATOM 3097 N N . ALA A 1 376 ? -23.255 8.900 32.165 1.00 90.69 376 ALA A N 1
ATOM 3098 C CA . ALA A 1 376 ? -23.895 9.747 31.159 1.00 90.69 376 ALA A CA 1
ATOM 3099 C C . ALA A 1 376 ? -25.277 9.209 30.740 1.00 90.69 376 ALA A C 1
ATOM 3101 O O . ALA A 1 376 ? -25.448 7.998 30.574 1.00 90.69 376 ALA A O 1
ATOM 3102 N N . ASP A 1 377 ? -26.228 10.116 30.502 1.00 82.44 377 ASP A N 1
ATOM 3103 C CA . ASP A 1 377 ? -27.593 9.769 30.081 1.00 82.44 377 ASP A CA 1
ATOM 3104 C C . ASP A 1 377 ? -27.624 9.143 28.672 1.00 82.44 377 ASP A C 1
ATOM 3106 O O . ASP A 1 377 ? -28.341 8.176 28.419 1.00 82.44 377 ASP A O 1
ATOM 3110 N N . GLU A 1 378 ? -26.785 9.640 27.757 1.00 81.56 378 GLU A N 1
ATOM 3111 C CA . GLU A 1 378 ? -26.686 9.160 26.373 1.00 81.56 378 GLU A CA 1
ATOM 3112 C C . GLU A 1 378 ? -25.433 8.294 26.150 1.00 81.56 378 GLU A C 1
ATOM 3114 O O . GLU A 1 378 ? -24.434 8.719 25.561 1.00 81.56 378 GLU A O 1
ATOM 3119 N N . LYS A 1 379 ? -25.473 7.034 26.600 1.00 83.69 379 LYS A N 1
ATOM 3120 C CA . LYS A 1 379 ? -24.391 6.067 26.336 1.00 83.69 379 LYS A CA 1
ATOM 3121 C C . LYS A 1 379 ? -24.533 5.472 24.935 1.00 83.69 379 LYS A C 1
ATOM 3123 O O . LYS A 1 379 ? -25.350 4.581 24.705 1.00 83.69 379 LYS A O 1
ATOM 3128 N N . ASN A 1 380 ? -23.705 5.920 23.993 1.00 82.69 380 ASN A N 1
ATOM 3129 C CA . ASN A 1 380 ? -23.681 5.375 22.635 1.00 82.69 380 ASN A CA 1
ATOM 3130 C C . ASN A 1 380 ? -22.482 4.436 22.410 1.00 82.69 380 ASN A C 1
ATOM 3132 O O . ASN A 1 380 ? -21.367 4.879 22.145 1.00 82.69 380 ASN A O 1
ATOM 3136 N N . ILE A 1 381 ? -22.728 3.123 22.440 1.00 86.75 381 ILE A N 1
ATOM 3137 C CA . ILE A 1 381 ? -21.716 2.094 22.118 1.00 86.75 381 ILE A CA 1
ATOM 3138 C C . ILE A 1 381 ? -21.547 1.874 20.604 1.00 86.75 381 ILE A C 1
ATOM 3140 O O . ILE A 1 381 ? -20.557 1.296 20.155 1.00 86.75 381 ILE A O 1
ATOM 3144 N N . ARG A 1 382 ? -22.510 2.335 19.793 1.00 85.12 382 ARG A N 1
ATOM 3145 C CA . ARG A 1 382 ? -22.468 2.212 18.327 1.00 85.12 382 ARG A CA 1
ATOM 3146 C C . ARG A 1 382 ? -21.584 3.281 17.690 1.00 85.12 382 ARG A C 1
ATOM 3148 O O . ARG A 1 382 ? -21.074 3.036 16.606 1.00 85.12 382 ARG A O 1
ATOM 3155 N N . GLY A 1 383 ? -21.403 4.422 18.353 1.00 86.31 383 GLY A N 1
ATOM 3156 C CA . GLY A 1 383 ? -20.569 5.536 17.901 1.00 86.31 383 GLY A CA 1
ATOM 3157 C C . GLY A 1 383 ? -19.065 5.285 18.011 1.00 86.31 383 GLY A C 1
ATOM 3158 O O . GLY A 1 383 ? -18.622 4.314 18.622 1.00 86.31 383 GLY A O 1
ATOM 3159 N N . LEU A 1 384 ? -18.269 6.212 17.473 1.00 89.25 384 LEU A N 1
ATOM 3160 C CA . LEU A 1 384 ? -16.815 6.268 17.700 1.00 89.25 384 LEU A CA 1
ATOM 3161 C C . LEU A 1 384 ? -16.439 6.940 19.029 1.00 89.25 384 LEU A C 1
ATOM 3163 O O . LEU A 1 384 ? -15.337 6.734 19.528 1.00 89.25 384 LEU A O 1
ATOM 3167 N N . LYS A 1 385 ? -17.339 7.737 19.611 1.00 91.19 385 LYS A N 1
ATOM 3168 C CA . LYS A 1 385 ? -17.111 8.432 20.883 1.00 91.19 385 LYS A CA 1
ATOM 3169 C C . LYS A 1 385 ? -17.785 7.710 22.041 1.00 91.19 385 LYS A C 1
ATOM 3171 O O . LYS A 1 385 ? -18.867 7.145 21.890 1.00 91.19 385 LYS A O 1
ATOM 3176 N N . ARG A 1 386 ? -17.139 7.752 23.199 1.00 93.00 386 ARG A N 1
ATOM 3177 C CA . ARG A 1 386 ? -17.624 7.249 24.484 1.00 93.00 386 ARG A CA 1
ATOM 3178 C C . ARG A 1 386 ? -17.768 8.451 25.413 1.00 93.00 386 ARG A C 1
ATOM 3180 O O . ARG A 1 386 ? -16.781 9.119 25.707 1.00 93.00 386 ARG A O 1
ATOM 3187 N N . LEU A 1 387 ? -19.006 8.772 25.782 1.00 94.12 387 LEU A N 1
ATOM 3188 C CA . LEU A 1 387 ? -19.350 9.948 26.584 1.00 94.12 387 LEU A CA 1
ATOM 3189 C C . LEU A 1 387 ? -19.395 9.597 28.076 1.00 94.12 387 LEU A C 1
ATOM 3191 O O . LEU A 1 387 ? -19.931 8.548 28.447 1.00 94.12 387 LEU A O 1
ATOM 3195 N N . PHE A 1 388 ? -18.870 10.492 28.905 1.00 94.56 388 PHE A N 1
ATOM 3196 C CA . PHE A 1 388 ? -18.924 10.463 30.365 1.00 94.56 388 PHE A CA 1
ATOM 3197 C C . PHE A 1 388 ? -19.718 11.668 30.881 1.00 94.56 388 PHE A C 1
ATOM 3199 O O . PHE A 1 388 ? -19.830 12.692 30.197 1.00 94.56 388 PHE A O 1
ATOM 3206 N N . SER A 1 389 ? -20.286 11.557 32.083 1.00 93.88 389 SER A N 1
ATOM 3207 C CA . SER A 1 389 ? -21.089 12.634 32.678 1.00 93.88 389 SER A CA 1
ATOM 3208 C C . SER A 1 389 ? -20.246 13.874 32.983 1.00 93.88 389 SER A C 1
ATOM 3210 O O . SER A 1 389 ? -20.741 14.997 32.927 1.00 93.88 389 SER A O 1
ATOM 3212 N N . SER A 1 390 ? -18.953 13.681 33.260 1.00 94.44 390 SER A N 1
ATOM 3213 C CA . SER A 1 390 ? -18.000 14.747 33.565 1.00 94.44 390 SER A CA 1
ATOM 3214 C C . SER A 1 390 ? -16.567 14.377 33.172 1.00 94.44 390 SER A C 1
ATOM 3216 O O . SER A 1 390 ? -16.232 13.205 33.000 1.00 94.44 390 SER A O 1
ATOM 3218 N N . GLU A 1 391 ? -15.701 15.389 33.083 1.00 95.44 391 GLU A N 1
ATOM 3219 C CA . GLU A 1 391 ? -14.250 15.217 32.900 1.00 95.44 391 GLU A CA 1
ATOM 3220 C C . GLU A 1 391 ? -13.620 14.389 34.031 1.00 95.44 391 GLU A C 1
ATOM 3222 O O . GLU A 1 391 ? -12.786 13.520 33.785 1.00 95.44 391 GLU A O 1
ATOM 3227 N N . GLN A 1 392 ? -14.080 14.584 35.272 1.00 95.69 392 GLN A N 1
ATOM 3228 C CA . GLN A 1 392 ? -13.597 13.820 36.422 1.00 95.69 392 GLN A CA 1
ATOM 3229 C C . GLN A 1 392 ? -13.912 12.323 36.295 1.00 95.69 392 GLN A C 1
ATOM 3231 O O . GLN A 1 392 ? -13.101 11.485 36.685 1.00 95.69 392 GLN A O 1
ATOM 3236 N N . GLU A 1 393 ? -15.084 11.976 35.761 1.00 95.38 393 GLU A N 1
ATOM 3237 C CA . GLU A 1 393 ? -15.473 10.580 35.556 1.00 95.38 393 GLU A CA 1
ATOM 3238 C C . GLU A 1 393 ? -14.603 9.906 34.487 1.00 95.38 393 GLU A C 1
ATOM 3240 O O . GLU A 1 393 ? -14.105 8.802 34.718 1.00 95.38 393 GLU A O 1
ATOM 3245 N N . LEU A 1 394 ? -14.337 10.599 33.373 1.00 95.75 394 LEU A N 1
ATOM 3246 C CA . LEU A 1 394 ? -13.389 10.141 32.354 1.00 95.75 394 LEU A CA 1
ATOM 3247 C C . LEU A 1 394 ? -11.992 9.924 32.956 1.00 95.75 394 LEU A C 1
ATOM 3249 O O . LEU A 1 394 ? -11.409 8.853 32.789 1.00 95.75 394 LEU A O 1
ATOM 3253 N N . HIS A 1 395 ? -11.481 10.887 33.726 1.00 95.38 395 HIS A N 1
ATOM 3254 C CA . HIS A 1 395 ? -10.163 10.764 34.350 1.00 95.38 395 HIS A CA 1
ATOM 3255 C C . HIS A 1 395 ? -10.089 9.593 35.345 1.00 95.38 395 HIS A C 1
ATOM 3257 O O . HIS A 1 395 ? -9.093 8.870 35.408 1.00 95.38 395 HIS A O 1
ATOM 3263 N N . ASN A 1 396 ? -11.162 9.359 36.108 1.00 95.88 396 ASN A N 1
ATOM 3264 C CA . ASN A 1 396 ? -11.261 8.207 37.002 1.00 95.88 396 ASN A CA 1
ATOM 3265 C C . ASN A 1 396 ? -11.244 6.885 36.221 1.00 95.88 396 ASN A C 1
ATOM 3267 O O . ASN A 1 396 ? -10.572 5.944 36.645 1.00 95.88 396 ASN A O 1
ATOM 3271 N N . PHE A 1 397 ? -11.951 6.810 35.090 1.00 96.12 397 PHE A N 1
ATOM 3272 C CA . PHE A 1 397 ? -11.939 5.647 34.203 1.00 96.12 397 PHE A CA 1
ATOM 3273 C C . PHE A 1 397 ? -10.529 5.362 33.666 1.00 96.12 397 PHE A C 1
ATOM 3275 O O . PHE A 1 397 ? -10.029 4.244 33.817 1.00 96.12 397 PHE A O 1
ATOM 3282 N N . GLU A 1 398 ? -9.858 6.375 33.115 1.00 95.38 398 GLU A N 1
ATOM 3283 C CA . GLU A 1 398 ? -8.491 6.269 32.589 1.00 95.38 398 GLU A CA 1
ATOM 3284 C C . GLU A 1 398 ? -7.506 5.808 33.666 1.00 95.38 398 GLU A C 1
ATOM 3286 O O . GLU A 1 398 ? -6.787 4.825 33.481 1.00 95.38 398 GLU A O 1
ATOM 3291 N N . ASN A 1 399 ? -7.516 6.459 34.831 1.00 94.88 399 ASN A N 1
ATOM 3292 C CA . ASN A 1 399 ? -6.589 6.139 35.912 1.00 94.88 399 ASN A CA 1
ATOM 3293 C C . ASN A 1 399 ? -6.815 4.738 36.484 1.00 94.88 399 ASN A C 1
ATOM 3295 O O . ASN A 1 399 ? -5.861 4.033 36.815 1.00 94.88 399 ASN A O 1
ATOM 3299 N N . LYS A 1 400 ? -8.079 4.328 36.616 1.00 95.38 400 LYS A N 1
ATOM 3300 C CA . LYS A 1 400 ? -8.438 3.031 37.192 1.00 95.38 400 LYS A CA 1
ATOM 3301 C C . LYS A 1 400 ? -8.104 1.873 36.255 1.00 95.38 400 LYS A C 1
ATOM 3303 O O . LYS A 1 400 ? -7.730 0.804 36.738 1.00 95.38 400 LYS A O 1
ATOM 3308 N N . HIS A 1 401 ? -8.255 2.063 34.944 1.00 94.50 401 HIS A N 1
ATOM 3309 C CA . HIS A 1 401 ? -8.203 0.959 33.984 1.00 94.50 401 HIS A CA 1
ATOM 3310 C C . HIS A 1 401 ? -6.984 0.963 33.055 1.00 94.50 401 HIS A C 1
ATOM 3312 O O . HIS A 1 401 ? -6.614 -0.125 32.603 1.00 94.50 401 HIS A O 1
ATOM 3318 N N . TYR A 1 402 ? -6.370 2.128 32.802 1.00 94.88 402 TYR A N 1
ATOM 3319 C CA . TYR A 1 402 ? -5.377 2.319 31.733 1.00 94.88 402 TYR A CA 1
ATOM 3320 C C . TYR A 1 402 ? -4.162 3.199 32.095 1.00 94.88 402 TYR A C 1
ATOM 3322 O O . TYR A 1 402 ? -3.376 3.551 31.213 1.00 94.88 402 TYR A O 1
ATOM 3330 N N . LEU A 1 403 ? -3.962 3.576 33.368 1.00 92.31 403 LEU A N 1
ATOM 3331 C CA . LEU A 1 403 ? -2.873 4.488 33.763 1.00 92.31 403 LEU A CA 1
ATOM 3332 C C . LEU A 1 403 ? -1.487 4.009 33.301 1.00 92.31 403 LEU A C 1
ATOM 3334 O O . LEU A 1 403 ? -0.670 4.811 32.843 1.00 92.31 403 LEU A O 1
ATOM 3338 N N . LYS A 1 404 ? -1.214 2.705 33.427 1.00 91.12 404 LYS A N 1
ATOM 3339 C CA . LYS A 1 404 ? 0.076 2.120 33.036 1.00 91.12 404 LYS A CA 1
ATOM 3340 C C . LYS A 1 404 ? 0.260 2.181 31.522 1.00 91.12 404 LYS A C 1
ATOM 3342 O O . LYS A 1 404 ? 1.293 2.631 31.036 1.00 91.12 404 LYS A O 1
ATOM 3347 N N . GLU A 1 405 ? -0.772 1.803 30.782 1.00 93.06 405 GLU A N 1
ATOM 3348 C CA . GLU A 1 405 ? -0.797 1.737 29.326 1.00 93.06 405 GLU A CA 1
ATOM 3349 C C . GLU A 1 405 ? -0.604 3.123 28.697 1.00 93.06 405 GLU A C 1
ATOM 3351 O O . GLU A 1 405 ? 0.159 3.271 27.737 1.00 93.06 405 GLU A O 1
ATOM 3356 N N . ILE A 1 406 ? -1.228 4.152 29.280 1.00 88.81 406 ILE A N 1
ATOM 3357 C CA . ILE A 1 406 ? -1.047 5.556 28.890 1.00 88.81 406 ILE A CA 1
ATOM 3358 C C . ILE A 1 406 ? 0.426 5.967 29.050 1.00 88.81 406 ILE A C 1
ATOM 3360 O O . ILE A 1 406 ? 1.023 6.532 28.130 1.00 88.81 406 ILE A O 1
ATOM 3364 N N . GLN A 1 407 ? 1.053 5.639 30.184 1.00 87.56 407 GLN A N 1
ATOM 3365 C CA . GLN A 1 407 ? 2.466 5.956 30.443 1.00 87.56 407 GLN A CA 1
ATOM 3366 C C . GLN A 1 407 ? 3.430 5.176 29.531 1.00 87.56 407 GLN A C 1
ATOM 3368 O O . GLN A 1 407 ? 4.488 5.692 29.141 1.00 87.56 407 GLN A O 1
ATOM 3373 N N . SER A 1 408 ? 3.052 3.954 29.157 1.00 86.94 408 SER A N 1
ATOM 3374 C CA . SER A 1 408 ? 3.811 3.064 28.279 1.00 86.94 408 SER A CA 1
ATOM 3375 C C . SER A 1 408 ? 3.655 3.356 26.788 1.00 86.94 408 SER A C 1
ATOM 3377 O O . SER A 1 408 ? 4.436 2.843 25.984 1.00 86.94 408 SER A O 1
ATOM 3379 N N . LEU A 1 409 ? 2.714 4.211 26.379 1.00 84.25 409 LEU A N 1
ATOM 3380 C CA . LEU A 1 409 ? 2.413 4.489 24.968 1.00 84.25 409 LEU A CA 1
ATOM 3381 C C . LEU A 1 409 ? 3.650 4.923 24.159 1.00 84.25 409 LEU A C 1
ATOM 3383 O O . LEU A 1 409 ? 3.828 4.528 23.002 1.00 84.25 409 LEU A O 1
ATOM 3387 N N . LYS A 1 410 ? 4.568 5.664 24.794 1.00 81.38 410 LYS A N 1
ATOM 3388 C CA . LYS A 1 410 ? 5.849 6.096 24.206 1.00 81.38 410 LYS A CA 1
ATOM 3389 C C . LYS A 1 410 ? 6.759 4.937 23.777 1.00 81.38 410 LYS A C 1
ATOM 3391 O O . LYS A 1 410 ? 7.565 5.112 22.864 1.00 81.38 410 LYS A O 1
ATOM 3396 N N . ASN A 1 411 ? 6.614 3.760 24.386 1.00 81.19 411 ASN A N 1
ATOM 3397 C CA . ASN A 1 411 ? 7.423 2.577 24.086 1.00 81.19 411 ASN A CA 1
ATOM 3398 C C . ASN A 1 411 ? 7.006 1.928 22.751 1.00 81.19 411 ASN A C 1
ATOM 3400 O O . ASN A 1 411 ? 7.804 1.246 22.106 1.00 81.19 411 ASN A O 1
ATOM 3404 N N . PHE A 1 412 ? 5.787 2.203 22.269 1.00 82.19 412 PHE A N 1
ATOM 3405 C CA . PHE A 1 412 ? 5.225 1.611 21.056 1.00 82.19 412 PHE A CA 1
ATOM 3406 C C . PHE A 1 412 ? 5.128 2.632 19.916 1.00 82.19 412 PHE A C 1
ATOM 3408 O O . PHE A 1 412 ? 4.067 3.149 19.574 1.00 82.19 412 PHE A O 1
ATOM 3415 N N . ASN A 1 413 ? 6.253 2.875 19.237 1.00 81.19 413 ASN A N 1
ATOM 3416 C CA . ASN A 1 413 ? 6.382 3.860 18.147 1.00 81.19 413 ASN A CA 1
ATOM 3417 C C . ASN A 1 413 ? 5.381 3.719 16.975 1.00 81.19 413 ASN A C 1
ATOM 3419 O O . ASN A 1 413 ? 5.203 4.665 16.195 1.00 81.19 413 ASN A O 1
ATOM 3423 N N . PHE A 1 414 ? 4.800 2.534 16.773 1.00 83.06 414 PHE A N 1
ATOM 3424 C CA . PHE A 1 414 ? 3.798 2.282 15.731 1.00 83.06 414 PHE A CA 1
ATOM 3425 C C . PHE A 1 414 ? 2.362 2.581 16.193 1.00 83.06 414 PHE A C 1
ATOM 3427 O O . PHE A 1 414 ? 1.527 2.826 15.323 1.00 83.06 414 PHE A O 1
ATOM 3434 N N . ILE A 1 415 ? 2.123 2.617 17.511 1.00 84.94 415 ILE A N 1
ATOM 3435 C CA . ILE A 1 415 ? 0.869 2.982 18.193 1.00 84.94 415 ILE A CA 1
ATOM 3436 C C . ILE A 1 415 ? 0.851 4.490 18.467 1.00 84.94 415 ILE A C 1
ATOM 3438 O O . ILE A 1 415 ? -0.058 5.179 18.023 1.00 84.94 415 ILE A O 1
ATOM 3442 N N . ASN A 1 416 ? 1.935 5.053 19.011 1.00 83.31 416 ASN A N 1
ATOM 3443 C CA . ASN A 1 416 ? 2.113 6.502 19.227 1.00 83.31 416 ASN A CA 1
ATOM 3444 C C . ASN A 1 416 ? 2.149 7.340 17.921 1.00 83.31 416 ASN A C 1
ATOM 3446 O O . ASN A 1 416 ? 2.530 8.504 17.884 1.00 83.31 416 ASN A O 1
ATOM 3450 N N . ALA A 1 417 ? 1.856 6.725 16.775 1.00 85.19 417 ALA A N 1
ATOM 3451 C CA . ALA A 1 417 ? 1.658 7.436 15.527 1.00 85.19 417 ALA A CA 1
ATOM 3452 C C . ALA A 1 417 ? 0.263 8.064 15.421 1.00 85.19 417 ALA A C 1
ATOM 3454 O O . ALA A 1 417 ? 0.114 8.998 14.639 1.00 85.19 417 ALA A O 1
ATOM 3455 N N . PHE A 1 418 ? -0.732 7.523 16.122 1.00 89.25 418 PHE A N 1
ATOM 3456 C CA . PHE A 1 418 ? -2.113 7.990 16.067 1.00 89.25 418 PHE A CA 1
ATOM 3457 C C . PHE A 1 418 ? -2.335 9.119 17.073 1.00 89.25 418 PHE A C 1
ATOM 3459 O O . PHE A 1 418 ? -1.756 9.108 18.155 1.00 89.25 418 PHE A O 1
ATOM 3466 N N . CYS A 1 419 ? -3.158 10.092 16.693 1.00 83.50 419 CYS A N 1
ATOM 3467 C CA . CYS A 1 419 ? -3.544 11.212 17.543 1.00 83.50 419 CYS A CA 1
ATOM 3468 C C . CYS A 1 419 ? -5.070 11.297 17.556 1.00 83.50 419 CYS A C 1
ATOM 3470 O O . CYS A 1 419 ? -5.688 11.191 16.490 1.00 83.50 419 CYS A O 1
ATOM 3472 N N . PHE A 1 420 ? -5.645 11.502 18.739 1.00 86.94 420 PHE A N 1
ATOM 3473 C CA . PHE A 1 420 ? -7.084 11.609 18.946 1.00 86.94 420 PHE A CA 1
ATOM 3474 C C . PHE A 1 420 ? -7.424 12.985 19.519 1.00 86.94 420 PHE A C 1
ATOM 3476 O O . PHE A 1 420 ? -6.746 13.501 20.403 1.00 86.94 420 PHE A O 1
ATOM 3483 N N . GLU A 1 421 ? -8.453 13.603 18.954 1.00 82.44 421 GLU A N 1
ATOM 3484 C CA . GLU A 1 421 ? -9.036 14.862 19.408 1.00 82.44 421 GLU A CA 1
ATOM 3485 C C . GLU A 1 421 ? -10.242 14.538 20.308 1.00 82.44 421 GLU A C 1
ATOM 3487 O O . GLU A 1 421 ? -11.376 14.392 19.839 1.00 82.44 421 GLU A O 1
ATOM 3492 N N . ASN A 1 422 ? -9.976 14.381 21.604 1.00 82.69 422 ASN A N 1
ATOM 3493 C CA . ASN A 1 422 ? -10.994 14.149 22.630 1.00 82.69 422 ASN A CA 1
ATOM 3494 C C . ASN A 1 422 ? -11.609 15.472 23.113 1.00 82.69 422 ASN A C 1
ATOM 3496 O O . ASN A 1 422 ? -10.983 16.531 23.029 1.00 82.69 422 ASN A O 1
ATOM 3500 N N . THR A 1 423 ? -12.843 15.420 23.619 1.00 81.81 423 THR A N 1
ATOM 3501 C CA . THR A 1 423 ? -13.451 16.553 24.345 1.00 81.81 423 THR A CA 1
ATOM 3502 C C . THR A 1 423 ? -13.322 16.322 25.847 1.00 81.81 423 THR A C 1
ATOM 3504 O O . THR A 1 423 ? -13.032 15.208 26.266 1.00 81.81 423 THR A O 1
ATOM 3507 N N . GLN A 1 424 ? -13.576 17.349 26.665 1.00 85.56 424 GLN A N 1
ATOM 3508 C CA . GLN A 1 424 ? -13.374 17.293 28.124 1.00 85.56 424 GLN A CA 1
ATOM 3509 C C . GLN A 1 424 ? -14.007 16.069 28.811 1.00 85.56 424 GLN A C 1
ATOM 3511 O O . GLN A 1 424 ? -13.447 15.548 29.762 1.00 85.56 424 GLN A O 1
ATOM 3516 N N . ASN A 1 425 ? -15.148 15.579 28.324 1.00 90.81 425 ASN A N 1
ATOM 3517 C CA . ASN A 1 425 ? -15.868 14.437 28.892 1.00 90.81 425 ASN A CA 1
ATOM 3518 C C . ASN A 1 425 ? -16.108 13.293 27.888 1.00 90.81 425 ASN A C 1
ATOM 3520 O O . ASN A 1 425 ? -17.024 12.494 28.081 1.00 90.81 425 ASN A O 1
ATOM 3524 N N . SER A 1 426 ? -15.353 13.215 26.787 1.00 92.00 426 SER A N 1
ATOM 3525 C CA . SER A 1 426 ? -15.496 12.101 25.843 1.00 92.00 426 SER A CA 1
ATOM 3526 C C . SER A 1 426 ? -14.165 11.604 25.314 1.00 92.00 426 SER A C 1
ATOM 3528 O O . SER A 1 426 ? -13.249 12.387 25.084 1.00 92.00 426 SER A O 1
ATOM 3530 N N . ILE A 1 427 ? -14.104 10.301 25.060 1.00 93.38 427 ILE A N 1
ATOM 3531 C CA . ILE A 1 427 ? -12.934 9.625 24.506 1.00 93.38 427 ILE A CA 1
ATOM 3532 C C . ILE A 1 427 ? -13.297 8.869 23.230 1.00 93.38 427 ILE A C 1
ATOM 3534 O O . ILE A 1 427 ? -14.394 8.316 23.100 1.00 93.38 427 ILE A O 1
ATOM 3538 N N . ASP A 1 428 ? -12.380 8.843 22.269 1.00 93.31 428 ASP A N 1
ATOM 3539 C CA . ASP A 1 428 ? -12.501 7.992 21.090 1.00 93.31 428 ASP A CA 1
ATOM 3540 C C . ASP A 1 428 ? -12.262 6.517 21.449 1.00 93.31 428 ASP A C 1
ATOM 3542 O O . ASP A 1 428 ? -11.228 6.158 22.013 1.00 93.31 428 ASP A O 1
ATOM 3546 N N . ILE A 1 429 ? -13.181 5.624 21.072 1.00 94.31 429 ILE A N 1
ATOM 3547 C CA . ILE A 1 429 ? -13.043 4.182 21.334 1.00 94.31 429 ILE A CA 1
ATOM 3548 C C . ILE A 1 429 ? -11.739 3.618 20.764 1.00 94.31 429 ILE A C 1
ATOM 3550 O O . ILE A 1 429 ? -11.150 2.715 21.346 1.00 94.31 429 ILE A O 1
ATOM 3554 N N . ARG A 1 430 ? -11.230 4.164 19.656 1.00 94.56 430 ARG A N 1
ATOM 3555 C CA . ARG A 1 430 ? -9.972 3.708 19.047 1.00 94.56 430 ARG A CA 1
ATOM 3556 C C . ARG A 1 430 ? -8.765 3.949 19.949 1.00 94.56 430 ARG A C 1
ATOM 3558 O O . ARG A 1 430 ? -7.807 3.182 19.873 1.00 94.56 430 ARG A O 1
ATOM 3565 N N . GLU A 1 431 ? -8.820 4.963 20.806 1.00 94.56 431 GLU A N 1
ATOM 3566 C CA . GLU A 1 431 ? -7.791 5.209 21.811 1.00 94.56 431 GLU A CA 1
ATOM 3567 C C . GLU A 1 431 ? -7.842 4.159 22.927 1.00 94.56 431 GLU A C 1
ATOM 3569 O O . GLU A 1 431 ? -6.817 3.551 23.235 1.00 94.56 431 GLU A O 1
ATOM 3574 N N . ILE A 1 432 ? -9.043 3.823 23.415 1.00 95.50 432 ILE A N 1
ATOM 3575 C CA . ILE A 1 432 ? -9.247 2.707 24.355 1.00 95.50 432 ILE A CA 1
ATOM 3576 C C . ILE A 1 432 ? -8.708 1.398 23.756 1.00 95.50 432 ILE A C 1
ATOM 3578 O O . ILE A 1 432 ? -7.975 0.666 24.418 1.00 95.50 432 ILE A O 1
ATOM 3582 N N . LEU A 1 433 ? -8.998 1.114 22.480 1.00 95.94 433 LEU A N 1
ATOM 3583 C CA . LEU A 1 433 ? -8.492 -0.088 21.804 1.00 95.94 433 LEU A CA 1
ATOM 3584 C C . LEU A 1 433 ? -6.959 -0.105 21.701 1.00 95.94 433 LEU A C 1
ATOM 3586 O O . LEU A 1 433 ? -6.351 -1.175 21.733 1.00 95.94 433 LEU A O 1
ATOM 3590 N N . MET A 1 434 ? -6.315 1.058 21.575 1.00 95.38 434 MET A N 1
ATOM 3591 C CA . MET A 1 434 ? -4.855 1.148 21.615 1.00 95.38 434 MET A CA 1
ATOM 3592 C C . MET A 1 434 ? -4.303 0.828 23.004 1.00 95.38 434 MET A C 1
ATOM 3594 O O . MET A 1 434 ? -3.288 0.136 23.092 1.00 95.38 434 MET A O 1
ATOM 3598 N N . TRP A 1 435 ? -4.960 1.277 24.073 1.00 94.94 435 TRP A N 1
ATOM 3599 C CA . TRP A 1 435 ? -4.566 0.930 25.439 1.00 94.94 435 TRP A CA 1
ATOM 3600 C C . TRP A 1 435 ? -4.784 -0.555 25.735 1.00 94.94 435 TRP A C 1
ATOM 3602 O O . TRP A 1 435 ? -3.867 -1.210 26.225 1.00 94.94 435 TRP A O 1
ATOM 3612 N N . GLU A 1 436 ? -5.918 -1.131 25.328 1.00 95.81 436 GLU A N 1
ATOM 3613 C CA . GLU A 1 436 ? -6.162 -2.582 25.398 1.00 95.81 436 GLU A CA 1
ATOM 3614 C C . GLU A 1 436 ? -5.092 -3.389 24.649 1.00 95.81 436 GLU A C 1
ATOM 3616 O O . GLU A 1 436 ? -4.640 -4.445 25.101 1.00 95.81 436 GLU A O 1
ATOM 3621 N N . LEU A 1 437 ? -4.626 -2.880 23.508 1.00 95.12 437 LEU A N 1
ATOM 3622 C CA . LEU A 1 437 ? -3.546 -3.510 22.762 1.00 95.12 437 LEU A CA 1
ATOM 3623 C C . LEU A 1 437 ? -2.209 -3.452 23.503 1.00 95.12 437 LEU A C 1
ATOM 3625 O O . LEU A 1 437 ? -1.507 -4.463 23.544 1.00 95.12 437 LEU A O 1
ATOM 3629 N N . ILE A 1 438 ? -1.858 -2.307 24.094 1.00 92.94 438 ILE A N 1
ATOM 3630 C CA . ILE A 1 438 ? -0.640 -2.162 24.906 1.00 92.94 438 ILE A CA 1
ATOM 3631 C C . ILE A 1 438 ? -0.692 -3.117 26.100 1.00 92.94 438 ILE A C 1
ATOM 3633 O O . ILE A 1 438 ? 0.231 -3.913 26.269 1.00 92.94 438 ILE A O 1
ATOM 3637 N N . LYS A 1 439 ? -1.803 -3.119 26.840 1.00 92.12 439 LYS A N 1
ATOM 3638 C CA . LYS A 1 439 ? -2.054 -4.010 27.978 1.00 92.12 439 LYS A CA 1
ATOM 3639 C C . LYS A 1 439 ? -1.805 -5.473 27.630 1.00 92.12 439 LYS A C 1
ATOM 3641 O O . LYS A 1 439 ? -1.032 -6.164 28.291 1.00 92.12 439 LYS A O 1
ATOM 3646 N N . ASN A 1 440 ? -2.401 -5.938 26.533 1.00 89.94 440 ASN A N 1
ATOM 3647 C CA . ASN A 1 440 ? -2.244 -7.319 26.079 1.00 89.94 440 ASN A CA 1
ATOM 3648 C C . ASN A 1 440 ? -0.822 -7.636 25.597 1.00 89.94 440 ASN A C 1
ATOM 3650 O O . ASN A 1 440 ? -0.397 -8.789 25.671 1.00 89.94 440 ASN A O 1
ATOM 3654 N N . MET A 1 441 ? -0.079 -6.647 25.090 1.00 86.19 441 MET A N 1
ATOM 3655 C CA . MET A 1 441 ? 1.316 -6.835 24.689 1.00 86.19 441 MET A CA 1
ATOM 3656 C C . MET A 1 441 ? 2.271 -6.885 25.889 1.00 86.19 441 MET A C 1
ATOM 3658 O O . MET A 1 441 ? 3.165 -7.732 25.881 1.00 86.19 441 MET A O 1
ATOM 3662 N N . GLU A 1 442 ? 2.072 -6.060 26.919 1.00 76.69 442 GLU A N 1
ATOM 3663 C CA . GLU A 1 442 ? 2.911 -6.022 28.130 1.00 76.69 442 GLU A CA 1
ATOM 3664 C C . GLU A 1 442 ? 2.769 -7.280 28.991 1.00 76.69 442 GLU A C 1
ATOM 3666 O O . GLU A 1 442 ? 3.778 -7.881 29.355 1.00 76.69 442 GLU A O 1
ATOM 3671 N N . VAL A 1 443 ? 1.539 -7.769 29.198 1.00 60.56 443 VAL A N 1
ATOM 3672 C CA . VAL A 1 443 ? 1.283 -9.041 29.909 1.00 60.56 443 VAL A CA 1
ATOM 3673 C C . VAL A 1 443 ? 2.025 -10.215 29.253 1.00 60.56 443 VAL A C 1
ATOM 3675 O O . VAL A 1 443 ? 2.449 -11.163 29.909 1.00 60.56 443 VAL A O 1
ATOM 3678 N N . SER A 1 444 ? 2.219 -10.159 27.936 1.00 54.69 444 SER A N 1
ATOM 3679 C CA . SER A 1 444 ? 2.983 -11.166 27.192 1.00 54.69 444 SER A CA 1
ATOM 3680 C C . SER A 1 444 ? 4.491 -10.893 27.093 1.00 54.69 444 SER A C 1
ATOM 3682 O O . SER A 1 444 ? 5.214 -11.730 26.553 1.00 54.69 444 SER A O 1
ATOM 3684 N N . TYR A 1 445 ? 4.969 -9.741 27.571 1.00 46.91 445 TYR A N 1
ATOM 3685 C CA . TYR A 1 445 ? 6.388 -9.370 27.617 1.00 46.91 445 TYR A CA 1
ATOM 3686 C C . TYR A 1 445 ? 7.033 -9.745 28.958 1.00 46.91 445 TYR A C 1
ATOM 3688 O O . TYR A 1 445 ? 8.200 -10.102 28.974 1.00 46.91 445 TYR A O 1
ATOM 3696 N N . GLU A 1 446 ? 6.270 -9.733 30.055 1.00 38.91 446 GLU A N 1
ATOM 3697 C CA . GLU A 1 446 ? 6.729 -10.190 31.381 1.00 38.91 446 GLU A CA 1
ATOM 3698 C C . GLU A 1 446 ? 6.893 -11.720 31.478 1.00 38.91 446 GLU A C 1
ATOM 3700 O O . GLU A 1 446 ? 7.520 -12.223 32.404 1.00 38.91 446 GLU A O 1
ATOM 3705 N N . ASN A 1 447 ? 6.345 -12.465 30.512 1.00 36.72 447 ASN A N 1
ATOM 3706 C CA . ASN A 1 447 ? 6.389 -13.930 30.445 1.00 36.72 447 ASN A CA 1
ATOM 3707 C C . ASN A 1 447 ? 7.454 -14.472 29.459 1.00 36.72 447 ASN A C 1
ATOM 3709 O O . ASN A 1 447 ? 7.351 -15.617 29.010 1.00 36.72 447 ASN A O 1
ATOM 3713 N N . GLN A 1 448 ? 8.441 -13.653 29.080 1.00 37.06 448 GLN A N 1
ATOM 3714 C CA . GLN A 1 448 ? 9.632 -14.022 28.297 1.00 37.06 448 GLN A CA 1
ATOM 3715 C C . GLN A 1 448 ? 10.883 -13.553 29.027 1.00 37.06 448 GLN A C 1
ATOM 3717 O O . GLN A 1 448 ? 11.893 -14.285 28.946 1.00 37.06 448 GLN A O 1
#

pLDDT: mean 88.08, std 11.55, range [36.72, 98.25]

InterPro domains:
  IPR060980 MAG4530-like [NF045994] (1-439)